Protein AF-A0A1W9RQP0-F1 (afdb_monomer)

Sequence (460 aa):
MKANNTKFICEIQGNFLKIARFDLNEKKKTIKNILWEVIDIQDKEEIKKKVKLLLEKFHFRNTPIIVSLPRNLVTYRILRIPSQNEEEIEKIVSLQAPQLLPYSSEELITAYSIIRRDKEGYSFVSLIVVRKDIIENLMHIFSEEKKYLEKIILSSYGVYNAYRLMRPKEKEVVLVVNIDSPFSEIIIGKEKHLLFSRAFKFSQSDFISEIEKTVRVYEKENIEGKPQKFILSGRISELRELKLELERKLEIQGEVISLEEEFKISDLIKNVSSTSFSLTTFLGLLLGKIDENLNLIPSSLKKEREKIYLKKEFFKIINLLIGTLFFLSLPTIKDFYNKIRYLKKLKSQLSEVSSYVEKLKKKKEFLEIVKKNQNNLKIIDFFYKMSDIIPQNLFLTEFSYDKERLLLRGEAKNSSSIFRFSSSLKKLPFLKKVKVFYVKERRANERKIMQFKIECILKK

Foldseek 3Di:
DPQQQKEKEWEDDDQKIKIKIFRADPPPRDTQFIEIDIDGHPDPVCLLVVVVVVCVVVVPDLHAYEYAYEPVQKDKDKDKAQAPDPVVVVVVLLVCQCVRDVDDSVQKFKFKDFPDADPNHITIMIIIIGGPVVVVSVCVSCVVSNLRHPFYFHLLLLLVLLVCVVVVPFAFWEWEWEDAPQKIKTWTDGRNDTQDIDIDGDDPVCVLVVNVVRQVVSVVVPRDDHHQEYEYEFQDPCSVVVQVVNCVVVVHHYDYDASCVVSVVVVRYPDDDDSGGHCSSVNSVSSGDDDPSRGRPDVVSVVVSVVVVVVVVVVVVVVVVVVVVVVVCVVVVVVVVVVVVVVVVVVVVCVVCVVVVVVVVVVVVVVVVVVVCPLVVVVVVVVVVLVVLQDPFKDWDDWDDDSFKIKTKTKGQDPVSVVSSQVSVVPDPFWPDKDWPDWDWDDDPNGTMIITMMMTTTDD

pLDDT: mean 85.19, std 10.58, range [36.75, 97.62]

Secondary structure (DSSP, 8-state):
-----EEEEEEEETTEEEEEEEEEPTTT--EEEEEEEEEE-S-GGGHHHHHHHHHHHTT--S--EEEEEPGGG-EEEEEEES---HHHHHHHHHHHHHHHSSS-GGGEEEEEEEEEE-TTS-EEEEEEEEEHHHHHHHHHHTSTTTTTEEEEEEHHHHHHHHHHHH-TT--SEEEEEEE-SSEEEEEEEETTEEEEEEEEE--TTTHHHHHHHHHHHHHHHTSSPPPSEEEEEES-TTHHHHHHHHHHHH-SEEEE--HHHHTTGGGGBS----TT--SHHHHHHHHS---GGG--S-HHHHHHHHHHHHHHHHHHHHHHHHHHHHHHHHHHHHHHHHHHHHHHHHHHHHHHHHHHHHHHHHHHHHHHHHHHTGGGHHHHHHHHHHHTT--TTEEEEEEEEETTEEEEEEEESSHHHHHHHHHHHHT-TTEEEEEEEEEEEEEETTEEEEEEEEEEEE--

Solvent-accessible surface area (backbone atoms only — not comparable to full-atom values): 25437 Å² total; per-residue (Å²): 128,81,77,71,51,40,42,34,38,34,34,68,48,93,46,34,40,41,40,34,40,39,34,46,40,95,88,72,82,40,80,68,37,32,45,42,45,60,44,85,43,90,52,77,85,47,47,39,59,52,51,50,54,50,40,59,74,68,62,67,70,95,44,44,28,35,34,40,39,53,51,78,70,47,48,74,48,73,44,83,39,91,36,79,51,66,74,58,43,52,53,51,52,59,66,49,48,41,79,77,43,104,50,57,62,90,49,44,42,70,24,41,47,80,70,48,72,54,96,88,45,32,22,36,30,38,40,37,39,30,54,36,66,63,55,52,51,54,48,56,50,37,51,93,52,51,91,28,56,73,39,33,34,56,30,62,56,9,41,52,29,34,52,40,71,78,45,68,84,55,68,60,34,34,33,40,34,40,44,31,70,67,50,18,40,43,33,33,30,38,62,95,34,77,68,45,72,48,53,43,71,70,41,88,90,48,46,66,59,55,50,52,53,48,52,55,51,49,59,73,66,61,81,64,77,73,63,65,32,38,37,41,30,53,50,59,93,56,55,69,59,55,39,57,55,46,27,71,71,68,75,36,56,64,45,82,54,47,66,50,65,79,67,56,42,68,85,32,50,80,41,88,50,69,83,54,60,58,61,45,38,56,50,7,56,70,74,33,91,75,65,73,52,44,37,59,60,55,65,73,61,53,52,54,48,51,51,54,50,52,50,51,53,50,52,52,52,50,52,51,50,51,50,51,52,53,61,67,42,50,63,58,53,53,51,52,51,50,49,52,53,49,50,54,52,52,52,55,55,47,63,67,4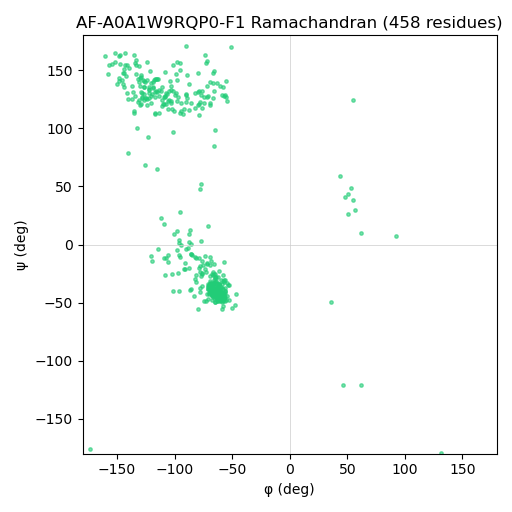9,46,68,58,54,54,54,52,50,55,54,52,54,54,53,52,55,58,67,73,47,65,74,63,54,61,56,57,56,47,55,62,60,47,68,79,58,62,53,98,62,51,47,79,77,43,81,47,78,54,103,52,40,36,39,41,30,31,42,23,66,43,69,68,60,54,54,51,43,50,53,57,53,59,69,39,88,58,45,70,45,69,44,78,76,50,78,44,85,45,84,55,92,98,40,71,34,29,38,38,34,39,43,34,31,50,53,130

Nearest PDB structures (foldseek):
  2ych-assembly1_A  TM=7.717E-01  e=6.723E-15  Thermus thermophilus HB27
  5eox-assembly1_A  TM=6.319E-01  e=6.761E-17  Pseudomonas aeruginosa PAO1
  3jc8-assembly1_Ma  TM=7.455E-01  e=2.004E-14  Myxococcus xanthus DK 1622
  7q6i-assembly4_D  TM=7.049E-01  e=1.115E-10  Vibrio maritimus
  1e4g-assembly1_T  TM=6.231E-01  e=6.630E-10  Thermotoga maritima

Structure (mmCIF, N/CA/C/O backbone):
data_AF-A0A1W9RQP0-F1
#
_entry.id   AF-A0A1W9RQP0-F1
#
loop_
_atom_site.group_PDB
_atom_site.id
_atom_site.type_symbol
_atom_site.label_atom_id
_atom_site.label_alt_id
_atom_site.label_comp_id
_atom_site.label_asym_id
_atom_site.label_entity_id
_atom_site.label_seq_id
_atom_site.pdbx_PDB_ins_code
_atom_site.Cartn_x
_atom_site.Cartn_y
_atom_site.Cartn_z
_atom_site.occupancy
_atom_site.B_iso_or_equiv
_atom_site.auth_seq_id
_atom_site.auth_comp_id
_atom_site.auth_asym_id
_atom_site.auth_atom_id
_atom_site.pdbx_PDB_model_num
ATOM 1 N N . MET A 1 1 ? 13.755 -14.081 -16.048 1.00 37.72 1 MET A N 1
ATOM 2 C CA . MET A 1 1 ? 14.069 -13.188 -14.906 1.00 37.72 1 MET A CA 1
ATOM 3 C C . MET A 1 1 ? 13.552 -13.876 -13.658 1.00 37.72 1 MET A C 1
ATOM 5 O O . MET A 1 1 ? 12.375 -14.205 -13.655 1.00 37.72 1 MET A O 1
ATOM 9 N N . LYS A 1 2 ? 14.399 -14.160 -12.657 1.00 36.75 2 LYS A N 1
ATOM 10 C CA . LYS A 1 2 ? 13.910 -14.640 -11.352 1.00 36.75 2 LYS A CA 1
ATOM 11 C C . LYS A 1 2 ? 12.915 -13.605 -10.831 1.00 36.75 2 LYS A C 1
ATOM 13 O O . LYS A 1 2 ? 13.230 -12.415 -10.872 1.00 36.75 2 LYS A O 1
ATOM 18 N N . ALA A 1 3 ? 11.719 -14.035 -10.434 1.00 45.50 3 ALA A N 1
ATOM 19 C CA . ALA A 1 3 ? 10.811 -13.157 -9.717 1.00 45.50 3 ALA A CA 1
ATOM 20 C C . ALA A 1 3 ? 11.595 -12.620 -8.517 1.00 45.50 3 ALA A C 1
ATOM 22 O O . ALA A 1 3 ? 12.198 -13.397 -7.775 1.00 45.50 3 ALA A O 1
ATOM 23 N N . ASN A 1 4 ? 11.696 -11.298 -8.388 1.00 57.09 4 ASN A N 1
ATOM 24 C CA . ASN A 1 4 ? 12.305 -10.716 -7.204 1.00 57.09 4 ASN A CA 1
ATOM 25 C C . ASN A 1 4 ? 11.390 -11.091 -6.040 1.00 57.09 4 ASN A C 1
ATOM 27 O O . ASN A 1 4 ? 10.360 -10.468 -5.811 1.00 57.09 4 ASN A O 1
ATOM 31 N N . ASN A 1 5 ? 11.776 -12.141 -5.328 1.00 81.44 5 ASN A N 1
ATOM 32 C CA . ASN A 1 5 ? 11.091 -12.676 -4.164 1.00 81.44 5 ASN A CA 1
ATOM 33 C C . ASN A 1 5 ? 11.212 -11.779 -2.936 1.00 81.44 5 ASN A C 1
ATOM 35 O O . ASN A 1 5 ? 10.973 -12.211 -1.818 1.00 81.44 5 ASN A O 1
ATOM 39 N N . THR A 1 6 ? 11.604 -10.536 -3.141 1.00 88.50 6 THR A N 1
ATOM 40 C CA . THR A 1 6 ? 11.763 -9.551 -2.099 1.00 88.50 6 THR A CA 1
ATOM 41 C C . THR A 1 6 ? 10.721 -8.469 -2.329 1.00 88.50 6 THR A C 1
ATOM 43 O O . THR A 1 6 ? 10.447 -8.103 -3.473 1.00 88.50 6 THR A O 1
ATOM 46 N N . LYS A 1 7 ? 10.149 -7.942 -1.253 1.00 91.75 7 LYS A N 1
ATOM 47 C CA . LYS A 1 7 ? 9.323 -6.735 -1.285 1.00 91.75 7 LYS A CA 1
ATOM 48 C C . LYS A 1 7 ? 9.794 -5.768 -0.216 1.00 91.75 7 LYS A C 1
ATOM 50 O O . LYS A 1 7 ? 10.199 -6.189 0.865 1.00 91.75 7 LYS A O 1
ATOM 55 N N . PHE A 1 8 ? 9.743 -4.485 -0.533 1.00 93.88 8 PHE A N 1
ATOM 56 C CA . PHE A 1 8 ? 9.974 -3.418 0.425 1.00 93.88 8 PHE A CA 1
ATOM 57 C C . PHE A 1 8 ? 8.639 -2.811 0.813 1.00 93.88 8 PHE A C 1
ATOM 59 O O . PHE A 1 8 ? 7.794 -2.582 -0.050 1.00 93.88 8 PHE A O 1
ATOM 66 N N . ILE A 1 9 ? 8.454 -2.561 2.102 1.00 95.38 9 ILE A N 1
ATOM 67 C CA . ILE A 1 9 ? 7.320 -1.799 2.609 1.00 95.38 9 ILE A CA 1
ATOM 68 C C . ILE A 1 9 ? 7.867 -0.672 3.464 1.00 95.38 9 ILE A C 1
ATOM 70 O O . ILE A 1 9 ? 8.798 -0.881 4.240 1.00 95.38 9 ILE A O 1
ATOM 74 N N . CYS A 1 10 ? 7.322 0.521 3.296 1.00 95.19 10 CYS A N 1
ATOM 75 C CA . CYS A 1 10 ? 7.730 1.689 4.057 1.00 95.19 10 CYS A CA 1
ATOM 76 C C . CYS A 1 10 ? 6.530 2.541 4.453 1.00 95.19 10 CYS A C 1
ATOM 78 O O . CYS A 1 10 ? 5.524 2.591 3.747 1.00 95.19 10 CYS A O 1
ATOM 80 N N . GLU A 1 11 ? 6.667 3.248 5.563 1.00 94.50 11 GLU A N 1
ATOM 81 C CA . GLU A 1 11 ? 5.664 4.161 6.095 1.00 94.50 11 GLU A CA 1
ATOM 82 C C . GLU A 1 11 ? 6.371 5.356 6.716 1.00 94.50 11 GLU A C 1
ATOM 84 O O . GLU A 1 11 ? 7.362 5.195 7.427 1.00 94.50 11 GLU A O 1
ATOM 89 N N . ILE A 1 12 ? 5.865 6.552 6.434 1.00 92.12 12 ILE A N 1
ATOM 90 C CA . ILE A 1 12 ? 6.362 7.795 7.022 1.00 92.12 12 ILE A CA 1
ATOM 91 C C . ILE A 1 12 ? 5.222 8.379 7.839 1.00 92.12 12 ILE A C 1
ATOM 93 O O . ILE A 1 12 ? 4.206 8.782 7.273 1.00 92.12 12 ILE A O 1
ATOM 97 N N . GLN A 1 13 ? 5.377 8.411 9.159 1.00 86.56 13 GLN A N 1
ATOM 98 C CA . GLN A 1 13 ? 4.327 8.804 10.088 1.00 86.56 13 GLN A CA 1
ATOM 99 C C . GLN A 1 13 ? 4.879 9.757 11.152 1.00 86.56 13 GLN A C 1
ATOM 101 O O . GLN A 1 13 ? 5.694 9.382 11.993 1.00 86.56 13 GLN A O 1
ATOM 106 N N . GLY A 1 14 ? 4.420 11.011 11.130 1.00 84.06 14 GLY A N 1
ATOM 107 C CA . GLY A 1 14 ? 5.002 12.060 11.972 1.00 84.06 14 GLY A CA 1
ATOM 108 C C . GLY A 1 14 ? 6.472 12.278 11.612 1.00 84.06 14 GLY A C 1
ATOM 109 O O . GLY A 1 14 ? 6.775 12.566 10.455 1.00 84.06 14 GLY A O 1
ATOM 110 N N . ASN A 1 15 ? 7.356 12.097 12.591 1.00 87.44 15 ASN A N 1
ATOM 111 C CA . ASN A 1 15 ? 8.806 12.164 12.407 1.00 87.44 15 ASN A CA 1
ATOM 112 C C . ASN A 1 15 ? 9.433 10.779 12.193 1.00 87.44 15 ASN A C 1
ATOM 114 O O . ASN A 1 15 ? 10.640 10.671 12.081 1.00 87.44 15 ASN A O 1
ATOM 118 N N . PHE A 1 16 ? 8.654 9.700 12.121 1.00 89.62 16 PHE A N 1
ATOM 119 C CA . PHE A 1 16 ? 9.210 8.353 12.027 1.00 89.62 16 PHE A CA 1
ATOM 120 C C . PHE A 1 16 ? 9.131 7.805 10.604 1.00 89.62 16 PHE A C 1
ATOM 122 O O . PHE A 1 16 ? 8.077 7.849 9.967 1.00 89.62 16 PHE A O 1
ATOM 129 N N . LEU A 1 17 ? 10.238 7.238 10.124 1.00 91.69 17 LEU A N 1
ATOM 130 C CA . LEU A 1 17 ? 10.297 6.407 8.923 1.00 91.69 17 LEU A CA 1
ATOM 131 C C . LEU A 1 17 ? 10.455 4.959 9.353 1.00 91.69 17 LEU A C 1
ATOM 133 O O . LEU A 1 17 ? 11.479 4.592 9.921 1.00 91.69 17 LEU A O 1
ATOM 137 N N . LYS A 1 18 ? 9.456 4.146 9.030 1.00 91.94 18 LYS A N 1
ATOM 138 C CA . LYS A 1 18 ? 9.474 2.693 9.161 1.00 91.94 18 LYS A CA 1
ATOM 139 C C . LYS A 1 18 ? 9.802 2.100 7.797 1.00 91.94 18 LYS A C 1
ATOM 141 O O . LYS A 1 18 ? 9.158 2.449 6.805 1.00 91.94 18 LYS A O 1
ATOM 146 N N . ILE A 1 19 ? 10.762 1.187 7.726 1.00 92.88 19 ILE A N 1
ATOM 147 C CA . ILE A 1 19 ? 11.069 0.445 6.504 1.00 92.88 19 ILE A CA 1
ATOM 148 C C . ILE A 1 19 ? 11.304 -1.027 6.816 1.00 92.88 19 ILE A C 1
ATOM 150 O O . ILE A 1 19 ? 11.995 -1.385 7.767 1.00 92.88 19 ILE A O 1
ATOM 154 N N . ALA A 1 20 ? 10.743 -1.895 5.982 1.00 92.44 20 ALA A N 1
ATOM 155 C CA . ALA A 1 20 ? 10.992 -3.319 6.027 1.00 92.44 20 ALA A CA 1
ATOM 156 C C . ALA A 1 20 ? 11.330 -3.861 4.646 1.00 92.44 20 ALA A C 1
ATOM 158 O O . ALA A 1 20 ? 10.680 -3.538 3.650 1.00 92.44 20 ALA A O 1
ATOM 159 N N . ARG A 1 21 ? 12.295 -4.770 4.613 1.00 93.00 21 ARG A N 1
ATOM 160 C CA . ARG A 1 21 ? 12.523 -5.686 3.505 1.00 93.00 21 ARG A CA 1
ATOM 161 C C . ARG A 1 21 ? 12.028 -7.066 3.910 1.00 93.00 21 ARG A C 1
ATOM 163 O O . ARG A 1 21 ? 12.529 -7.640 4.872 1.00 93.00 21 ARG A O 1
ATOM 170 N N . PHE A 1 22 ? 11.130 -7.624 3.113 1.00 91.50 22 PHE A N 1
ATOM 171 C CA . PHE A 1 22 ? 10.633 -8.984 3.258 1.00 91.50 22 PHE A CA 1
ATOM 172 C C . PHE A 1 22 ? 11.202 -9.860 2.155 1.00 91.50 22 PHE A C 1
ATOM 174 O O . PHE A 1 22 ? 10.948 -9.600 0.981 1.00 91.50 22 PHE A O 1
ATOM 181 N N . ASP A 1 23 ? 11.928 -10.912 2.520 1.00 90.38 23 ASP A N 1
ATOM 182 C CA . ASP A 1 23 ? 12.298 -11.976 1.589 1.00 90.38 23 ASP A CA 1
ATOM 183 C C . ASP A 1 23 ? 11.261 -13.102 1.690 1.00 90.38 23 ASP A C 1
ATOM 185 O O . ASP A 1 23 ? 11.044 -13.670 2.758 1.00 90.38 23 ASP A O 1
ATOM 189 N N . LEU A 1 24 ? 10.618 -13.436 0.578 1.00 87.38 24 LEU A N 1
ATOM 190 C CA . LEU A 1 24 ? 9.559 -14.431 0.451 1.00 87.38 24 LEU A CA 1
ATOM 191 C C . LEU A 1 24 ? 10.103 -15.742 -0.128 1.00 87.38 24 LEU A C 1
ATOM 193 O O . LEU A 1 24 ? 11.087 -15.768 -0.871 1.00 87.38 24 LEU A O 1
ATOM 197 N N . ASN A 1 25 ? 9.434 -16.852 0.173 1.00 81.19 25 ASN A N 1
ATOM 198 C CA . ASN A 1 25 ? 9.715 -18.154 -0.430 1.00 81.19 25 ASN A CA 1
ATOM 199 C C . ASN A 1 25 ? 8.877 -18.367 -1.709 1.00 81.19 25 ASN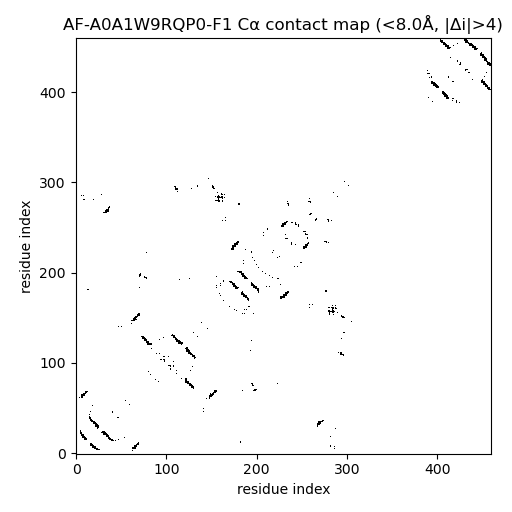 A C 1
ATOM 201 O O . ASN A 1 25 ? 7.655 -18.230 -1.663 1.00 81.19 25 ASN A O 1
ATOM 205 N N . GLU A 1 26 ? 9.515 -18.748 -2.829 1.00 64.75 26 GLU A N 1
ATOM 206 C CA . GLU A 1 26 ? 8.892 -18.860 -4.170 1.00 64.75 26 GLU A CA 1
ATOM 207 C C . GLU A 1 26 ? 7.689 -19.811 -4.182 1.00 64.75 26 GLU A C 1
ATOM 209 O O . GLU A 1 26 ? 6.737 -19.591 -4.923 1.00 64.75 26 GLU A O 1
ATOM 214 N N . LYS A 1 27 ? 7.707 -20.856 -3.342 1.00 58.00 27 LYS A N 1
ATOM 215 C CA . LYS A 1 27 ? 6.714 -21.943 -3.392 1.00 58.00 27 LYS A CA 1
ATOM 216 C C . LYS A 1 27 ? 5.619 -21.875 -2.329 1.00 58.00 27 LYS A C 1
ATOM 218 O O . LYS A 1 27 ? 4.551 -22.436 -2.540 1.00 58.00 27 LYS A O 1
ATOM 223 N N . LYS A 1 28 ? 5.873 -21.241 -1.178 1.00 55.06 28 LYS A N 1
ATOM 224 C CA . LYS A 1 28 ? 4.992 -21.349 0.005 1.00 55.06 28 LYS A CA 1
ATOM 225 C C . LYS A 1 28 ? 4.300 -20.046 0.414 1.00 55.06 28 LYS A C 1
ATOM 227 O O . LYS A 1 28 ? 3.509 -20.077 1.346 1.00 55.06 28 LYS A O 1
ATOM 232 N N . LYS A 1 29 ? 4.588 -18.912 -0.246 1.00 65.31 29 LYS A N 1
ATOM 233 C CA . LYS A 1 29 ? 4.144 -17.567 0.193 1.00 65.31 29 LYS A CA 1
ATOM 234 C C . LYS A 1 29 ? 4.467 -17.275 1.670 1.00 65.31 29 LYS A C 1
ATOM 236 O O . LYS A 1 29 ? 3.793 -16.481 2.313 1.00 65.31 29 LYS A O 1
ATOM 241 N N . THR A 1 30 ? 5.498 -17.921 2.209 1.00 78.88 30 THR A N 1
ATOM 242 C CA . THR A 1 30 ? 5.973 -17.699 3.574 1.00 78.88 30 THR A CA 1
ATOM 243 C C . THR A 1 30 ? 7.110 -16.692 3.566 1.00 78.88 30 THR A C 1
ATOM 245 O O . THR A 1 30 ? 7.888 -16.623 2.608 1.00 78.88 30 THR A O 1
ATOM 248 N N . ILE A 1 31 ? 7.233 -15.946 4.657 1.00 86.50 31 ILE A N 1
ATOM 249 C CA . ILE A 1 31 ? 8.350 -15.036 4.885 1.00 86.50 31 ILE A CA 1
ATOM 250 C C . ILE A 1 31 ? 9.569 -15.873 5.292 1.00 86.50 31 ILE A C 1
ATOM 252 O O . ILE A 1 31 ? 9.467 -16.777 6.115 1.00 86.50 31 ILE A O 1
ATOM 256 N N . LYS A 1 32 ? 10.713 -15.615 4.661 1.00 85.69 32 LYS A N 1
ATOM 257 C CA . LYS A 1 32 ? 12.005 -16.246 4.955 1.00 85.69 32 LYS A CA 1
ATOM 258 C C . LYS A 1 32 ? 12.847 -15.386 5.890 1.00 85.69 32 LYS A C 1
ATOM 260 O O . LYS A 1 32 ? 13.579 -15.922 6.711 1.00 85.69 32 LYS A O 1
ATOM 265 N N . ASN A 1 33 ? 12.826 -14.073 5.686 1.00 86.31 33 ASN A N 1
ATOM 266 C CA . ASN A 1 33 ? 13.670 -13.135 6.411 1.00 86.31 33 ASN A CA 1
ATOM 267 C C . ASN A 1 33 ? 13.054 -11.736 6.377 1.00 86.31 33 ASN A C 1
ATOM 269 O O . ASN A 1 33 ? 12.451 -11.360 5.365 1.00 86.31 33 ASN A O 1
ATOM 273 N N . ILE A 1 34 ? 13.257 -10.976 7.451 1.00 88.75 34 ILE A N 1
ATOM 274 C CA . ILE A 1 34 ? 12.833 -9.583 7.569 1.00 88.75 34 ILE A CA 1
ATOM 275 C C . ILE A 1 34 ? 14.022 -8.733 8.014 1.00 88.75 34 ILE A C 1
ATOM 277 O O . ILE A 1 34 ? 14.657 -9.002 9.035 1.00 88.75 34 ILE A O 1
ATOM 281 N N . LEU A 1 35 ? 14.308 -7.681 7.250 1.00 89.00 35 LEU A N 1
ATOM 282 C CA . LEU A 1 35 ? 15.118 -6.560 7.728 1.00 89.00 35 LEU A CA 1
ATOM 283 C C . LEU A 1 35 ? 14.160 -5.422 8.040 1.00 89.00 35 LEU A C 1
ATOM 285 O O . LEU A 1 35 ? 13.399 -5.037 7.160 1.00 89.00 35 LEU A O 1
ATOM 289 N N . TRP A 1 36 ? 14.174 -4.920 9.267 1.00 88.75 36 TRP A N 1
ATOM 290 C CA . TRP A 1 36 ? 13.260 -3.891 9.749 1.00 88.75 36 TRP A CA 1
ATOM 291 C C . TRP A 1 36 ? 14.059 -2.780 10.411 1.00 88.75 36 TRP A C 1
ATOM 293 O O . TRP A 1 36 ? 15.004 -3.058 11.150 1.00 88.75 36 TRP A O 1
ATOM 303 N N . GLU A 1 37 ? 13.700 -1.534 10.119 1.00 89.00 37 GLU A N 1
ATOM 304 C CA . GLU A 1 37 ? 14.297 -0.376 10.767 1.00 89.00 37 GLU A CA 1
ATOM 305 C C . GLU A 1 37 ? 13.295 0.775 10.890 1.00 89.00 37 GLU A C 1
ATOM 307 O O . GLU A 1 37 ? 12.513 1.041 9.975 1.00 89.00 37 GLU A O 1
ATOM 312 N N . VAL A 1 38 ? 13.338 1.461 12.028 1.00 88.88 38 VAL A N 1
ATOM 313 C CA . VAL A 1 38 ? 12.584 2.670 12.335 1.00 88.88 38 VAL A CA 1
ATOM 314 C C . VAL A 1 38 ? 13.574 3.760 12.690 1.00 88.88 38 VAL A C 1
ATOM 316 O O . VAL A 1 38 ? 14.412 3.584 13.574 1.00 88.88 38 VAL A O 1
ATOM 319 N N . ILE A 1 39 ? 13.468 4.889 12.000 1.00 89.00 39 ILE A N 1
ATOM 320 C CA . ILE A 1 39 ? 14.344 6.039 12.193 1.00 89.00 39 ILE A CA 1
ATOM 321 C C . ILE A 1 39 ? 13.501 7.255 12.554 1.00 89.00 39 ILE A C 1
ATOM 323 O O . ILE A 1 39 ? 12.501 7.530 11.892 1.00 89.00 39 ILE A O 1
ATOM 327 N N . ASP A 1 40 ? 13.937 7.995 13.572 1.00 88.62 40 ASP A N 1
ATOM 328 C CA . ASP A 1 40 ? 13.431 9.333 13.871 1.00 88.62 40 ASP A CA 1
ATOM 329 C C . ASP A 1 40 ? 14.078 10.373 12.935 1.00 88.62 40 ASP A C 1
ATOM 331 O O . ASP A 1 40 ? 15.294 10.408 12.694 1.00 88.62 40 ASP A O 1
ATOM 335 N N . ILE A 1 41 ? 13.236 11.206 12.349 1.00 85.31 41 ILE A N 1
ATOM 336 C CA . ILE A 1 41 ? 13.534 12.186 11.324 1.00 85.31 41 ILE A CA 1
ATOM 337 C C . ILE A 1 41 ? 13.095 13.546 11.846 1.00 85.31 41 ILE A C 1
ATOM 339 O O . ILE A 1 41 ? 11.954 13.973 11.680 1.00 85.31 41 ILE A O 1
ATOM 343 N N . GLN A 1 42 ? 14.045 14.229 12.477 1.00 82.19 42 GLN A N 1
ATOM 344 C CA . GLN A 1 42 ? 13.845 15.582 12.985 1.00 82.19 42 GLN A CA 1
ATOM 345 C C . GLN A 1 42 ? 13.737 16.607 11.847 1.00 82.19 42 GLN A C 1
ATOM 347 O O . GLN A 1 42 ? 12.939 17.535 11.942 1.00 82.19 42 GLN A O 1
ATOM 352 N N . ASP A 1 43 ? 14.480 16.400 10.754 1.00 82.12 43 ASP A N 1
ATOM 353 C CA . ASP A 1 43 ? 14.449 17.256 9.568 1.00 82.12 43 ASP A CA 1
ATOM 354 C C . ASP A 1 43 ? 13.810 16.541 8.368 1.00 82.12 43 ASP A C 1
ATOM 356 O O . ASP A 1 43 ? 14.295 15.513 7.884 1.00 82.12 43 ASP A O 1
ATOM 360 N N . LYS A 1 44 ? 12.711 17.110 7.862 1.00 72.75 44 LYS A N 1
ATOM 361 C CA . LYS A 1 44 ? 11.972 16.570 6.716 1.00 72.75 44 LYS A CA 1
ATOM 362 C C . LYS A 1 44 ? 12.768 16.634 5.409 1.00 72.75 44 LYS A C 1
ATOM 364 O O . LYS A 1 44 ? 12.545 15.785 4.545 1.00 72.75 44 LYS A O 1
ATOM 369 N N . GLU A 1 45 ? 13.707 17.569 5.279 1.00 77.38 45 GLU A N 1
ATOM 370 C CA . GLU A 1 45 ? 14.597 17.679 4.113 1.00 77.38 45 GLU A CA 1
ATOM 371 C C . GLU A 1 45 ? 15.526 16.452 4.006 1.00 77.38 45 GLU A C 1
ATOM 373 O O . GLU A 1 45 ? 15.874 16.002 2.910 1.00 77.38 45 GLU A O 1
ATOM 378 N N . GLU A 1 46 ? 15.861 15.818 5.137 1.00 85.38 46 GLU A N 1
ATOM 379 C CA . GLU A 1 46 ? 16.731 14.638 5.170 1.00 85.38 46 GLU A CA 1
ATOM 380 C C . GLU A 1 46 ? 16.021 13.319 4.844 1.00 85.38 46 GLU A C 1
ATOM 382 O O . GLU A 1 46 ? 16.697 12.311 4.606 1.00 85.38 46 GLU A O 1
ATOM 387 N N . ILE A 1 47 ? 14.681 13.287 4.801 1.00 89.56 47 ILE A N 1
ATOM 388 C CA . ILE A 1 47 ? 13.902 12.047 4.614 1.00 89.56 47 ILE A CA 1
ATOM 389 C C . ILE A 1 47 ? 14.380 11.288 3.381 1.00 89.56 47 ILE A C 1
ATOM 391 O O . ILE A 1 47 ? 14.655 10.091 3.453 1.00 89.56 47 ILE A O 1
ATOM 395 N N . LYS A 1 48 ? 14.534 11.991 2.257 1.00 89.38 48 LYS A N 1
ATOM 396 C CA . LYS A 1 48 ? 14.988 11.404 0.992 1.00 89.38 48 LYS A CA 1
ATOM 397 C C . LYS A 1 48 ? 16.360 10.741 1.134 1.00 89.38 48 LYS A C 1
ATOM 399 O O . LYS A 1 48 ? 16.567 9.622 0.668 1.00 89.38 48 LYS A O 1
ATOM 404 N N . LYS A 1 49 ? 17.288 11.410 1.821 1.00 89.31 49 LYS A N 1
ATOM 405 C CA . LYS A 1 49 ? 18.652 10.919 2.051 1.00 89.31 49 LYS A CA 1
ATOM 406 C C . LYS A 1 49 ? 18.643 9.686 2.961 1.00 89.31 49 LYS A C 1
ATOM 408 O O . LYS A 1 49 ? 19.302 8.697 2.650 1.00 89.31 49 LYS A O 1
ATOM 413 N N . LYS A 1 50 ? 17.841 9.705 4.032 1.00 90.38 50 LYS A N 1
ATOM 414 C CA . LYS A 1 50 ? 17.676 8.576 4.965 1.00 90.38 50 LYS A CA 1
ATOM 415 C C . LYS A 1 50 ? 17.021 7.362 4.306 1.00 90.38 50 LYS A C 1
ATOM 417 O O . LYS A 1 50 ? 17.504 6.247 4.490 1.00 90.38 50 LYS A O 1
ATOM 422 N N . VAL A 1 51 ? 15.980 7.566 3.495 1.00 91.25 51 VAL A N 1
ATOM 423 C CA . VAL A 1 51 ? 15.345 6.499 2.703 1.00 91.25 51 VAL A CA 1
ATOM 424 C C . VAL A 1 51 ? 16.366 5.844 1.777 1.00 91.25 51 VAL A C 1
ATOM 426 O O . VAL A 1 51 ? 16.483 4.620 1.779 1.00 91.25 51 VAL A O 1
ATOM 429 N N . LYS A 1 52 ? 17.153 6.639 1.043 1.00 89.69 52 LYS A N 1
ATOM 430 C CA . LYS A 1 52 ? 18.193 6.122 0.145 1.00 89.69 52 LYS A CA 1
ATOM 431 C C . LYS A 1 52 ? 19.228 5.273 0.885 1.00 89.69 52 LYS A C 1
ATOM 433 O O . LYS A 1 52 ? 19.477 4.135 0.495 1.00 89.69 52 LYS A O 1
ATOM 438 N N . LEU A 1 53 ? 19.762 5.784 1.996 1.00 90.31 53 LEU A N 1
ATOM 439 C CA . LEU A 1 53 ? 20.726 5.057 2.829 1.00 90.31 53 LEU A CA 1
ATOM 440 C C . LEU A 1 53 ? 20.160 3.726 3.343 1.00 90.31 53 LEU A C 1
ATOM 442 O O . LEU A 1 53 ? 20.848 2.708 3.322 1.00 90.31 53 LEU A O 1
ATOM 446 N N . LEU A 1 54 ? 18.895 3.709 3.769 1.00 89.94 54 LEU A N 1
ATOM 447 C CA . LEU A 1 54 ? 18.224 2.495 4.231 1.00 89.94 54 LEU A CA 1
ATOM 448 C C . LEU A 1 54 ? 17.993 1.479 3.110 1.00 89.94 54 LEU A C 1
ATOM 450 O O . LEU A 1 54 ? 18.200 0.281 3.309 1.00 89.94 54 LEU A O 1
ATOM 454 N N . LEU A 1 55 ? 17.593 1.936 1.923 1.00 90.81 55 LEU A N 1
ATOM 455 C CA . LEU A 1 55 ? 17.438 1.070 0.755 1.00 90.81 55 LEU A CA 1
ATOM 456 C C . LEU A 1 55 ? 18.781 0.447 0.347 1.00 90.81 55 LEU A C 1
ATOM 458 O O . LEU A 1 55 ? 18.842 -0.757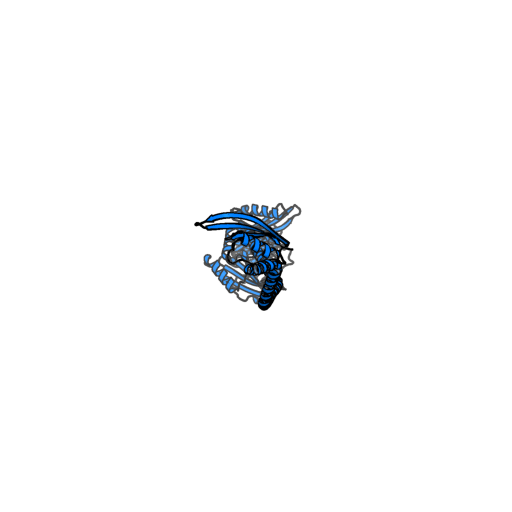 0.084 1.00 90.81 55 LEU A O 1
ATOM 462 N N . GLU A 1 56 ? 19.865 1.225 0.357 1.00 90.38 56 GLU A N 1
ATOM 463 C CA . GLU A 1 56 ? 21.226 0.733 0.114 1.00 90.38 56 GLU A CA 1
ATOM 464 C C . GLU A 1 56 ? 21.662 -0.283 1.183 1.00 90.38 56 GLU A C 1
ATOM 466 O O . GLU A 1 56 ? 22.093 -1.391 0.839 1.00 90.38 56 GLU A O 1
ATOM 471 N N . LYS A 1 57 ? 21.454 0.037 2.471 1.00 90.12 57 LYS A N 1
ATOM 472 C CA . LYS A 1 57 ? 21.720 -0.848 3.622 1.00 90.12 57 LYS A CA 1
ATOM 473 C C . LYS A 1 57 ? 20.970 -2.174 3.505 1.00 90.12 57 LYS A C 1
ATOM 475 O O . LYS A 1 57 ? 21.516 -3.230 3.807 1.00 90.12 57 LYS A O 1
ATOM 480 N N . PHE A 1 58 ? 19.727 -2.143 3.032 1.00 89.88 58 PHE A N 1
ATOM 481 C CA . PHE A 1 58 ? 18.897 -3.334 2.842 1.00 89.88 58 PHE A CA 1
ATOM 482 C C . PHE A 1 58 ? 19.120 -4.005 1.479 1.00 89.88 58 PHE A C 1
ATOM 484 O O . PHE A 1 58 ? 18.365 -4.906 1.104 1.00 89.88 58 PHE A O 1
ATOM 491 N N . HIS A 1 59 ? 20.169 -3.621 0.745 1.00 88.31 59 HIS A N 1
ATOM 492 C CA . HIS A 1 59 ? 20.553 -4.169 -0.556 1.00 88.31 59 HIS A CA 1
ATOM 493 C C . HIS A 1 59 ? 19.417 -4.144 -1.583 1.00 88.31 59 HIS A C 1
ATOM 495 O O . HIS A 1 59 ? 19.126 -5.151 -2.240 1.00 88.31 59 HIS A O 1
ATOM 501 N N . PHE A 1 60 ? 18.757 -2.997 -1.713 1.00 86.75 60 PHE A N 1
ATOM 502 C CA . PHE A 1 60 ? 17.732 -2.770 -2.718 1.00 86.75 60 PHE A CA 1
ATOM 503 C C . PHE A 1 60 ? 18.260 -3.052 -4.135 1.00 86.75 60 PHE A C 1
ATOM 505 O O . PHE A 1 60 ? 19.293 -2.531 -4.555 1.00 86.75 60 PHE A O 1
ATOM 512 N N . ARG A 1 61 ? 17.553 -3.903 -4.893 1.00 84.12 61 ARG A N 1
ATOM 513 C CA . ARG A 1 61 ? 17.938 -4.302 -6.258 1.00 84.12 61 ARG A CA 1
ATOM 514 C C . ARG A 1 61 ? 16.721 -4.405 -7.157 1.00 84.12 61 ARG A C 1
ATOM 516 O O . ARG A 1 61 ? 16.253 -5.499 -7.473 1.00 84.12 61 ARG A O 1
ATOM 523 N N . ASN A 1 62 ? 16.247 -3.251 -7.621 1.00 82.19 62 ASN A N 1
ATOM 524 C CA . ASN A 1 62 ? 15.121 -3.168 -8.550 1.00 82.19 62 ASN A CA 1
ATOM 525 C C . ASN A 1 62 ? 13.875 -3.901 -8.018 1.00 82.19 62 ASN A C 1
ATOM 527 O O . ASN A 1 62 ? 13.192 -4.623 -8.748 1.00 82.19 62 ASN A O 1
ATOM 531 N N . THR A 1 63 ? 13.650 -3.782 -6.714 1.00 85.50 63 THR A N 1
ATOM 532 C CA . THR A 1 63 ? 12.668 -4.560 -5.964 1.00 85.50 63 THR A CA 1
ATOM 533 C C . THR A 1 63 ? 11.389 -3.745 -5.789 1.00 85.50 63 THR A C 1
ATOM 535 O O . THR A 1 63 ? 11.500 -2.546 -5.568 1.00 85.50 63 THR A O 1
ATOM 538 N N . PRO A 1 64 ? 10.185 -4.333 -5.861 1.00 89.31 64 PRO A N 1
ATOM 539 C CA . PRO A 1 64 ? 8.959 -3.573 -5.641 1.00 89.31 64 PRO A CA 1
ATOM 540 C C . PRO A 1 64 ? 8.890 -2.941 -4.241 1.00 89.31 64 PRO A C 1
ATOM 542 O O . PRO A 1 64 ? 9.215 -3.599 -3.248 1.00 89.31 64 PRO A O 1
ATOM 545 N N . ILE A 1 65 ? 8.454 -1.680 -4.180 1.00 92.81 65 ILE A N 1
ATOM 546 C CA . ILE A 1 65 ? 8.244 -0.892 -2.956 1.00 92.81 65 ILE A CA 1
ATOM 547 C C . ILE A 1 65 ? 6.744 -0.621 -2.797 1.00 92.81 65 ILE A C 1
ATOM 549 O O . ILE A 1 65 ? 6.107 -0.106 -3.713 1.00 92.81 65 ILE A O 1
ATOM 553 N N . ILE A 1 66 ? 6.182 -0.935 -1.635 1.00 94.94 66 ILE A N 1
ATOM 554 C CA . ILE A 1 66 ? 4.822 -0.568 -1.236 1.00 94.94 66 ILE A CA 1
ATOM 555 C C . ILE A 1 66 ? 4.934 0.510 -0.160 1.00 94.94 66 ILE A C 1
ATOM 557 O O . ILE A 1 66 ? 5.607 0.318 0.848 1.00 94.94 66 ILE A O 1
ATOM 561 N N . VAL A 1 67 ? 4.262 1.638 -0.353 1.00 96.19 67 VAL A N 1
ATOM 562 C CA . VAL A 1 67 ? 4.159 2.677 0.673 1.00 96.19 67 VAL A CA 1
ATOM 563 C C . VAL A 1 67 ? 2.827 2.517 1.393 1.00 96.19 67 VAL A C 1
ATOM 565 O O . VAL A 1 67 ? 1.768 2.545 0.763 1.00 96.19 67 VAL A O 1
ATOM 568 N N . SER A 1 68 ? 2.886 2.361 2.710 1.00 96.75 68 SER A N 1
ATOM 569 C CA . SER A 1 68 ? 1.731 2.512 3.589 1.00 96.75 68 SER A CA 1
ATOM 570 C C . SER A 1 68 ? 1.492 4.004 3.815 1.00 96.75 68 SER A C 1
ATOM 572 O O . SER A 1 68 ? 2.387 4.723 4.263 1.00 96.75 68 SER A O 1
ATOM 574 N N . LEU A 1 69 ? 0.307 4.485 3.449 1.00 97.25 69 LEU A N 1
ATOM 575 C CA . LEU A 1 69 ? -0.128 5.858 3.668 1.00 97.25 69 LEU A CA 1
ATOM 576 C C . LEU A 1 69 ? -0.864 5.936 5.013 1.00 97.25 69 LEU A C 1
ATOM 578 O O . LEU A 1 69 ? -1.930 5.324 5.132 1.00 97.25 69 LEU A O 1
ATOM 582 N N . PRO A 1 70 ? -0.355 6.698 5.999 1.00 96.00 70 PRO A N 1
ATOM 583 C CA . PRO A 1 70 ? -0.978 6.791 7.312 1.00 96.00 70 PRO A CA 1
ATOM 584 C C . PRO A 1 70 ? -2.424 7.280 7.261 1.00 96.00 70 PRO A C 1
ATOM 586 O O . PRO A 1 70 ? -2.749 8.282 6.615 1.00 96.00 70 PRO A O 1
ATOM 589 N N . ARG A 1 71 ? -3.292 6.620 8.027 1.00 96.06 71 ARG A N 1
ATOM 590 C CA . ARG A 1 71 ? -4.724 6.922 8.075 1.00 96.06 71 ARG A CA 1
ATOM 591 C C . ARG A 1 71 ? -5.054 8.364 8.462 1.00 96.06 71 ARG A C 1
ATOM 593 O O . ARG A 1 71 ? -6.054 8.888 7.979 1.00 96.06 71 ARG A O 1
ATOM 600 N N . ASN A 1 72 ? -4.238 9.033 9.275 1.00 94.50 72 ASN A N 1
ATOM 601 C CA . ASN A 1 72 ? -4.468 10.421 9.697 1.00 94.50 72 ASN A CA 1
ATOM 602 C C . ASN A 1 72 ? -4.299 11.466 8.572 1.00 94.50 72 ASN A C 1
ATOM 604 O O . ASN A 1 72 ? -4.648 12.622 8.783 1.00 94.50 72 ASN A O 1
ATOM 608 N N . LEU A 1 73 ? -3.766 11.086 7.405 1.00 94.81 73 LEU A N 1
ATOM 609 C CA . LEU A 1 73 ? -3.561 11.976 6.249 1.00 94.81 73 LEU A CA 1
ATOM 610 C C . LEU A 1 73 ? -4.694 11.908 5.213 1.00 94.81 73 LEU A C 1
ATOM 612 O O . LEU A 1 73 ? -4.613 12.531 4.156 1.00 94.81 73 LEU A O 1
ATOM 616 N N . VAL A 1 74 ? -5.720 11.105 5.483 1.00 95.62 74 VAL A N 1
ATOM 617 C CA . VAL A 1 74 ? -6.696 10.658 4.490 1.00 95.62 74 VAL A CA 1
ATOM 618 C C . VAL A 1 74 ? -8.113 10.914 4.989 1.00 95.62 74 VAL A C 1
ATOM 620 O O . VAL A 1 74 ? -8.405 10.760 6.174 1.00 95.62 74 VAL A O 1
ATOM 623 N N . THR A 1 75 ? -9.031 11.231 4.083 1.00 95.06 75 THR A N 1
ATOM 624 C CA . THR A 1 75 ? -10.471 11.186 4.349 1.00 95.06 75 THR A CA 1
ATOM 625 C C . THR A 1 75 ? -11.028 9.862 3.844 1.00 95.06 75 THR A C 1
ATOM 627 O O . THR A 1 75 ? -10.825 9.494 2.691 1.00 95.06 75 THR A O 1
ATOM 630 N N . TYR A 1 76 ? -11.725 9.135 4.718 1.00 94.44 76 TYR A N 1
ATOM 631 C CA . TYR A 1 76 ? -12.368 7.860 4.402 1.00 94.44 76 TYR A CA 1
ATOM 632 C C . TYR A 1 76 ? -13.873 7.978 4.629 1.00 94.44 76 TYR A C 1
ATOM 634 O O . TYR A 1 76 ? -14.296 8.425 5.702 1.00 94.44 76 TYR A O 1
ATOM 642 N N . ARG A 1 77 ? -14.677 7.585 3.640 1.00 92.44 77 ARG A N 1
ATOM 643 C CA . ARG A 1 77 ? -16.146 7.605 3.701 1.00 92.44 77 ARG A CA 1
ATOM 644 C C . ARG A 1 77 ? -16.739 6.406 2.984 1.00 92.44 77 ARG A C 1
ATOM 646 O O . ARG A 1 77 ? -16.134 5.885 2.056 1.00 92.44 77 ARG A O 1
ATOM 653 N N . ILE A 1 78 ? -17.943 6.012 3.379 1.00 92.31 78 ILE A N 1
ATOM 654 C CA . ILE A 1 78 ? -18.773 5.110 2.584 1.00 92.31 78 ILE A CA 1
ATOM 655 C C . ILE A 1 78 ? -19.828 5.930 1.869 1.00 92.31 78 ILE A C 1
ATOM 657 O O . ILE A 1 78 ? -20.499 6.757 2.479 1.00 92.31 78 ILE A O 1
ATOM 661 N N . LEU A 1 79 ? -19.968 5.681 0.574 1.00 92.31 79 LEU A N 1
ATOM 662 C CA . LEU A 1 79 ? -20.968 6.302 -0.276 1.00 92.31 79 LEU A CA 1
ATOM 663 C C . LEU A 1 79 ? -21.923 5.237 -0.808 1.00 92.31 79 LEU A C 1
ATOM 665 O O . LEU A 1 79 ? -21.502 4.133 -1.162 1.00 92.31 79 LEU A O 1
ATOM 669 N N . ARG A 1 80 ? -23.207 5.588 -0.900 1.00 93.06 80 ARG A N 1
ATOM 670 C CA . ARG A 1 80 ? -24.204 4.832 -1.661 1.00 93.06 80 ARG A CA 1
ATOM 671 C C . ARG A 1 80 ? -24.322 5.476 -3.041 1.00 93.06 80 ARG A C 1
ATOM 673 O O . ARG A 1 80 ? -24.761 6.615 -3.152 1.00 93.06 80 ARG A O 1
ATOM 680 N N . ILE A 1 81 ? -23.906 4.758 -4.077 1.00 94.81 81 ILE A N 1
ATOM 681 C CA . ILE A 1 81 ? -23.818 5.250 -5.455 1.00 94.81 81 ILE A CA 1
ATOM 682 C C . ILE A 1 81 ? -24.930 4.612 -6.293 1.00 94.81 81 ILE A C 1
ATOM 684 O O . ILE A 1 81 ? -25.057 3.389 -6.247 1.00 94.81 81 ILE A O 1
ATOM 688 N N . PRO A 1 82 ? -25.715 5.388 -7.065 1.00 94.94 82 PRO A N 1
ATOM 689 C CA . PRO A 1 82 ? -26.826 4.894 -7.887 1.00 94.94 82 PRO A CA 1
ATOM 690 C C . PRO A 1 82 ? -26.352 4.235 -9.193 1.00 94.94 82 PRO A C 1
ATOM 692 O O . PRO A 1 82 ? -26.835 4.558 -10.270 1.00 94.94 82 PRO A O 1
ATOM 695 N N . SER A 1 83 ? -25.362 3.349 -9.113 1.00 95.38 83 SER A N 1
ATOM 696 C CA . SER A 1 83 ? -24.881 2.575 -10.256 1.00 95.38 83 SER A CA 1
ATOM 697 C C . SER A 1 83 ? -24.180 1.303 -9.797 1.00 95.38 83 SER A C 1
ATOM 699 O O . SER A 1 83 ? -23.623 1.231 -8.697 1.00 95.38 83 SER A O 1
ATOM 701 N N . GLN A 1 84 ? -24.176 0.297 -10.668 1.00 93.81 84 GLN A N 1
ATOM 702 C CA . GLN A 1 84 ? -23.388 -0.929 -10.527 1.00 93.81 84 GLN A CA 1
ATOM 703 C C . GLN A 1 84 ? -22.234 -1.018 -11.532 1.00 93.81 84 GLN A C 1
ATOM 705 O O . GLN A 1 84 ? -21.370 -1.888 -11.378 1.00 93.81 84 GLN A O 1
ATOM 710 N N . ASN A 1 85 ? -22.215 -0.131 -12.532 1.00 94.56 85 ASN A N 1
ATOM 711 C CA . ASN A 1 85 ? -21.177 -0.061 -13.550 1.00 94.56 85 ASN A CA 1
ATOM 712 C C . ASN A 1 85 ? -19.919 0.604 -12.969 1.00 94.56 85 ASN A C 1
ATOM 714 O O . ASN A 1 85 ? -19.991 1.682 -12.387 1.00 94.56 85 ASN A O 1
ATOM 718 N N . GLU A 1 86 ? -18.759 -0.034 -13.123 1.00 91.38 86 GLU A N 1
ATOM 719 C CA . GLU A 1 86 ? -17.510 0.421 -12.498 1.00 91.38 86 GLU A CA 1
ATOM 720 C C . GLU A 1 86 ? -16.999 1.754 -13.063 1.00 91.38 86 GLU A C 1
ATOM 722 O O . GLU A 1 86 ? -16.552 2.602 -12.293 1.00 91.38 86 GLU A O 1
ATOM 727 N N . GLU A 1 87 ? -17.139 1.996 -14.369 1.00 91.44 87 GLU A N 1
ATOM 728 C CA . GLU A 1 87 ? -16.721 3.263 -14.986 1.00 91.44 87 GLU A CA 1
ATOM 729 C C . GLU A 1 87 ? -17.598 4.436 -14.531 1.00 91.44 87 GLU A C 1
ATOM 731 O O . GLU A 1 87 ? -17.129 5.565 -14.368 1.00 91.44 87 GLU A O 1
ATOM 736 N N . GLU A 1 88 ? -18.892 4.182 -14.336 1.00 94.19 88 GLU A N 1
ATOM 737 C CA . GLU A 1 88 ? -19.826 5.179 -13.817 1.00 94.19 88 GLU A CA 1
ATOM 738 C C . GLU A 1 88 ? -19.573 5.455 -12.332 1.00 94.19 88 GLU A C 1
ATOM 740 O O . GLU A 1 88 ? -19.530 6.616 -11.922 1.00 94.19 88 GLU A O 1
ATOM 745 N N . ILE A 1 89 ? -19.322 4.406 -11.542 1.00 93.56 89 ILE A N 1
ATOM 746 C CA . ILE A 1 89 ? -18.917 4.529 -10.139 1.00 93.56 89 ILE A CA 1
ATOM 747 C C . ILE A 1 89 ? -17.659 5.391 -10.022 1.00 93.56 89 ILE A C 1
ATOM 749 O O . ILE A 1 89 ? -17.654 6.321 -9.220 1.00 93.56 89 ILE A O 1
ATOM 753 N N . GLU A 1 90 ? -16.622 5.138 -10.826 1.00 90.00 90 GLU A N 1
ATOM 754 C CA . GLU A 1 90 ? -15.383 5.925 -10.805 1.00 90.00 90 GLU A CA 1
ATOM 755 C C . GLU A 1 90 ? -15.654 7.416 -11.059 1.00 90.00 90 GLU A C 1
ATOM 757 O O . GLU A 1 90 ? -15.207 8.264 -10.285 1.00 90.00 90 GLU A O 1
ATOM 762 N N . LYS A 1 91 ? -16.471 7.742 -12.071 1.00 90.50 91 LYS A N 1
ATOM 763 C CA . LYS A 1 91 ? -16.870 9.129 -12.367 1.00 90.50 91 LYS A CA 1
ATOM 764 C C . LYS A 1 91 ? -17.611 9.775 -11.198 1.00 90.50 91 LYS A C 1
ATOM 766 O O . LYS A 1 91 ? -17.273 10.889 -10.803 1.00 90.50 91 LYS A O 1
ATOM 771 N N . ILE A 1 92 ? -18.604 9.088 -10.627 1.00 92.69 92 ILE A N 1
ATOM 772 C CA . ILE A 1 92 ? -19.398 9.617 -9.507 1.00 92.69 92 ILE A CA 1
ATOM 773 C C . ILE A 1 92 ? -18.513 9.829 -8.276 1.00 92.69 92 ILE A C 1
ATOM 775 O O . ILE A 1 92 ? -18.594 10.872 -7.631 1.00 92.69 92 ILE A O 1
ATOM 779 N N . VAL A 1 93 ? -17.635 8.874 -7.969 1.00 91.31 93 VAL A N 1
ATOM 780 C CA . VAL A 1 93 ? -16.680 8.970 -6.861 1.00 91.31 93 VAL A CA 1
ATOM 781 C C . VAL A 1 93 ? -15.787 10.205 -7.007 1.00 91.31 93 VAL A C 1
ATOM 783 O O . VAL A 1 93 ? -15.630 10.963 -6.046 1.00 91.31 93 VAL A O 1
ATOM 786 N N . SER A 1 94 ? -15.239 10.449 -8.201 1.00 86.25 94 SER A N 1
ATOM 787 C CA . SER A 1 94 ? -14.402 11.625 -8.460 1.00 86.25 94 SER A CA 1
ATOM 788 C C . SER A 1 94 ? -15.160 12.951 -8.313 1.00 86.25 94 SER A C 1
ATOM 790 O O . SER A 1 94 ? -14.569 13.940 -7.883 1.00 86.25 94 SER A O 1
ATOM 792 N N . LEU A 1 95 ? -16.465 12.978 -8.607 1.00 88.81 95 LEU A N 1
ATOM 793 C CA . LEU A 1 95 ? -17.325 14.157 -8.420 1.00 88.81 95 LEU A CA 1
ATOM 794 C C . LEU A 1 95 ? -17.725 14.392 -6.955 1.00 88.81 95 LEU A C 1
ATOM 796 O O . LEU A 1 95 ? -17.985 15.527 -6.561 1.00 88.81 95 LEU A O 1
ATOM 800 N N . GLN A 1 96 ? -17.777 13.335 -6.143 1.00 89.25 96 GLN A N 1
ATOM 801 C CA . GLN A 1 96 ? -18.128 13.408 -4.720 1.00 89.25 96 GLN A CA 1
ATOM 802 C C . GLN A 1 96 ? -16.944 13.833 -3.840 1.00 89.25 96 GLN A C 1
ATOM 804 O O . GLN A 1 96 ? -17.138 14.421 -2.778 1.00 89.25 96 GLN A O 1
ATOM 809 N N . ALA A 1 97 ? -15.705 13.580 -4.269 1.00 87.88 97 ALA A N 1
ATOM 810 C CA . ALA A 1 97 ? -14.517 13.871 -3.467 1.00 87.88 97 ALA A CA 1
ATOM 811 C C . ALA A 1 97 ? -14.363 15.348 -3.024 1.00 87.88 97 ALA A C 1
ATOM 813 O O . ALA A 1 97 ? -14.087 15.556 -1.839 1.00 87.88 97 ALA A O 1
ATOM 814 N N . PRO A 1 98 ? -14.604 16.371 -3.874 1.00 89.12 98 PRO A N 1
ATOM 815 C CA . PRO A 1 98 ? -14.556 17.783 -3.464 1.00 89.12 98 PRO A CA 1
ATOM 816 C C . PRO A 1 98 ? -15.636 18.188 -2.454 1.00 89.12 98 PRO A C 1
ATOM 818 O O . PRO A 1 98 ? -15.530 19.225 -1.815 1.00 89.12 98 PRO A O 1
ATOM 821 N N . GLN A 1 99 ? -16.693 17.390 -2.284 1.00 89.56 99 GLN A N 1
ATOM 822 C CA . GLN A 1 99 ? -17.709 17.659 -1.258 1.00 89.56 99 GLN A CA 1
ATOM 823 C C . GLN A 1 99 ? -17.223 17.244 0.138 1.00 89.56 99 GLN A C 1
ATOM 825 O O . GLN A 1 99 ? -17.767 17.684 1.148 1.00 89.56 99 GLN A O 1
ATOM 830 N N . LEU A 1 100 ? -16.194 16.391 0.204 1.00 86.44 100 LEU A N 1
ATOM 831 C CA . LEU A 1 100 ? -15.637 15.869 1.451 1.00 86.44 100 LEU A CA 1
ATOM 832 C C . LEU A 1 100 ? -14.478 16.707 1.993 1.00 86.44 100 LEU A C 1
ATOM 834 O O . LEU A 1 100 ? -14.149 16.592 3.174 1.00 86.44 100 LEU A O 1
ATOM 838 N N . LEU A 1 101 ? -13.832 17.502 1.142 1.00 86.38 101 LEU A N 1
ATOM 839 C CA . LEU A 1 101 ? -12.701 18.348 1.500 1.00 86.38 101 LEU A CA 1
ATOM 840 C C . LEU A 1 101 ? -12.778 19.682 0.748 1.00 86.38 101 LEU A C 1
ATOM 842 O O . LEU A 1 101 ? -13.145 19.673 -0.420 1.00 86.38 101 LEU A O 1
ATOM 846 N N . PRO A 1 102 ? -12.357 20.805 1.355 1.00 85.94 102 PRO A N 1
ATOM 847 C CA . PRO A 1 102 ? -12.409 22.131 0.736 1.00 85.94 102 PRO A CA 1
ATOM 848 C C . PRO A 1 102 ? -11.282 22.340 -0.301 1.00 85.94 102 PRO A C 1
ATOM 850 O O . PRO A 1 102 ? -10.528 23.303 -0.211 1.00 85.94 102 PRO A O 1
ATOM 853 N N . TYR A 1 103 ? -11.138 21.419 -1.257 1.00 87.12 103 TYR A N 1
ATOM 854 C CA . TYR A 1 103 ? -10.140 21.451 -2.332 1.00 87.12 103 TYR A CA 1
ATOM 855 C C . TYR A 1 103 ? -10.784 21.115 -3.676 1.00 87.12 103 TYR A C 1
ATOM 857 O O . TYR A 1 103 ? -11.807 20.429 -3.740 1.00 87.12 103 TYR A O 1
ATOM 865 N N . SER A 1 104 ? -10.162 21.571 -4.760 1.00 84.94 104 SER A N 1
ATOM 866 C CA . SER A 1 104 ? -10.615 21.255 -6.114 1.00 84.94 104 SER A CA 1
ATOM 867 C C . SER A 1 104 ? -10.328 19.792 -6.485 1.00 84.94 104 SER A C 1
ATOM 869 O O . SER A 1 104 ? -9.426 19.159 -5.935 1.00 84.94 104 SER A O 1
ATOM 871 N N . SER A 1 105 ? -11.059 19.238 -7.460 1.00 83.38 105 SER A N 1
ATOM 872 C CA . SER A 1 105 ? -10.826 17.865 -7.943 1.00 83.38 105 SER A CA 1
ATOM 873 C C . SER A 1 105 ? -9.389 17.629 -8.427 1.00 83.38 105 SER A C 1
ATOM 875 O O . SER A 1 105 ? -8.885 16.518 -8.307 1.00 83.38 105 SER A O 1
ATOM 877 N N . GLU A 1 106 ? -8.720 18.655 -8.960 1.00 85.00 106 GLU A N 1
ATOM 878 C CA . GLU A 1 106 ? -7.347 18.562 -9.482 1.00 85.00 106 GLU A CA 1
ATOM 879 C C . GLU A 1 106 ? -6.283 18.456 -8.381 1.00 85.00 106 GLU A C 1
ATOM 881 O O . GLU A 1 106 ? -5.172 17.971 -8.626 1.00 85.00 106 GLU A O 1
ATOM 886 N N . GLU A 1 107 ? -6.629 18.888 -7.168 1.00 89.06 107 GLU A N 1
ATOM 887 C CA . GLU A 1 107 ? -5.795 18.849 -5.964 1.00 89.06 107 GLU A CA 1
ATOM 888 C C . GLU A 1 107 ? -6.044 17.595 -5.119 1.00 89.06 107 GLU A C 1
ATOM 890 O O . GLU A 1 107 ? -5.408 17.406 -4.078 1.00 89.06 107 GLU A O 1
ATOM 895 N N . LEU A 1 108 ? -6.954 16.722 -5.554 1.00 91.25 108 LEU A N 1
ATOM 896 C CA . LEU A 1 108 ? -7.351 15.518 -4.841 1.00 91.25 108 LEU A CA 1
ATOM 897 C C . LEU A 1 108 ? -6.998 14.265 -5.642 1.00 91.25 108 LEU A C 1
ATOM 899 O O . LEU A 1 108 ? -7.114 14.203 -6.862 1.00 91.25 108 LEU A O 1
ATOM 903 N N . ILE A 1 109 ? -6.582 13.229 -4.923 1.00 92.38 109 ILE A N 1
ATOM 904 C CA . ILE A 1 109 ? -6.449 11.873 -5.443 1.00 92.38 109 ILE A CA 1
ATOM 905 C C . ILE A 1 109 ? -7.486 11.011 -4.736 1.00 92.38 109 ILE A C 1
ATOM 907 O O . ILE A 1 109 ? -7.614 11.040 -3.509 1.00 92.38 109 ILE A O 1
ATOM 911 N N . THR A 1 110 ? -8.210 10.227 -5.527 1.00 93.31 110 THR A N 1
ATOM 912 C CA . THR A 1 110 ? -9.240 9.315 -5.042 1.00 93.31 110 THR A CA 1
ATOM 913 C C . THR A 1 110 ? -8.859 7.870 -5.305 1.00 93.31 110 THR A C 1
ATOM 915 O O . THR A 1 110 ? -8.342 7.540 -6.371 1.00 93.31 110 THR A O 1
ATOM 918 N N . ALA A 1 111 ? -9.179 7.000 -4.359 1.00 94.00 111 ALA A N 1
ATOM 919 C CA . ALA A 1 111 ? -9.187 5.556 -4.539 1.00 94.00 111 ALA A CA 1
ATOM 920 C C . ALA A 1 111 ? -10.482 4.992 -3.955 1.00 94.00 111 ALA A C 1
ATOM 922 O O . ALA A 1 111 ? -11.080 5.600 -3.063 1.00 94.00 111 ALA A O 1
ATOM 923 N N . TYR A 1 112 ? -10.932 3.842 -4.451 1.00 94.06 112 TYR A N 1
ATOM 924 C CA . TYR A 1 112 ? -12.188 3.267 -3.990 1.00 94.06 112 TYR A CA 1
ATOM 925 C C . TYR A 1 112 ? -12.191 1.740 -3.995 1.00 94.06 112 TYR A C 1
ATOM 927 O O . TYR A 1 112 ? -11.349 1.095 -4.612 1.00 94.06 112 TYR A O 1
ATOM 935 N N . SER A 1 113 ? -13.148 1.154 -3.279 1.00 93.19 113 SER A N 1
ATOM 936 C CA . SER A 1 113 ? -13.452 -0.275 -3.362 1.00 93.19 113 SER A CA 1
ATOM 937 C C . SER A 1 113 ? -14.943 -0.505 -3.172 1.00 93.19 113 SER A C 1
ATOM 939 O O . SER A 1 113 ? -15.599 0.162 -2.370 1.00 93.19 113 SER A O 1
ATOM 941 N N . ILE A 1 114 ? -15.489 -1.445 -3.937 1.00 93.19 114 ILE A N 1
ATOM 942 C CA . ILE A 1 114 ? -16.904 -1.798 -3.878 1.00 93.19 114 ILE A CA 1
ATOM 943 C C . ILE A 1 114 ? -17.107 -2.774 -2.717 1.00 93.19 114 ILE A C 1
ATOM 945 O O . ILE A 1 114 ? -16.566 -3.882 -2.706 1.00 93.19 114 ILE A O 1
ATOM 949 N N . ILE A 1 115 ? -17.907 -2.356 -1.737 1.00 91.75 115 ILE A N 1
ATOM 950 C CA . ILE A 1 115 ? -18.236 -3.149 -0.551 1.00 91.75 115 ILE A CA 1
ATOM 951 C C . ILE A 1 115 ? -19.321 -4.162 -0.899 1.00 91.75 115 ILE A C 1
ATOM 953 O O . ILE A 1 115 ? -19.152 -5.365 -0.731 1.00 91.75 115 ILE A O 1
ATOM 957 N N . ARG A 1 116 ? -20.447 -3.677 -1.419 1.00 91.00 116 ARG A N 1
ATOM 958 C CA . ARG A 1 116 ? -21.584 -4.510 -1.816 1.00 91.00 116 ARG A CA 1
ATOM 959 C C . ARG A 1 116 ? -22.390 -3.811 -2.901 1.00 91.00 116 ARG A C 1
ATOM 961 O O . ARG A 1 116 ? -22.378 -2.586 -2.990 1.00 91.00 116 ARG A O 1
ATOM 968 N N . ARG A 1 117 ? -23.112 -4.596 -3.693 1.00 93.00 117 ARG A N 1
ATOM 969 C CA . ARG A 1 117 ? -24.116 -4.118 -4.649 1.00 93.00 117 ARG A CA 1
ATOM 970 C C . ARG A 1 117 ? -25.484 -4.560 -4.137 1.00 93.00 117 ARG A C 1
ATOM 972 O O . ARG A 1 117 ? -25.616 -5.709 -3.713 1.00 93.00 117 ARG A O 1
ATOM 979 N N . ASP A 1 118 ? -26.453 -3.655 -4.099 1.00 90.94 118 ASP A N 1
ATOM 980 C CA . ASP A 1 118 ? -27.820 -3.987 -3.697 1.00 90.94 118 ASP A CA 1
ATOM 981 C C . ASP A 1 118 ? -28.674 -4.409 -4.904 1.00 90.94 118 ASP A C 1
ATOM 983 O O . ASP A 1 118 ? -28.247 -4.327 -6.055 1.00 90.94 118 ASP A O 1
ATOM 987 N N . LYS A 1 119 ? -29.879 -4.923 -4.643 1.00 90.62 119 LYS A N 1
ATOM 988 C CA . LYS A 1 119 ? -30.809 -5.352 -5.702 1.00 90.62 119 LYS A CA 1
ATOM 989 C C . LYS A 1 119 ? -31.512 -4.178 -6.391 1.00 90.62 119 LYS A C 1
ATOM 991 O O . LYS A 1 119 ? -32.107 -4.376 -7.442 1.00 90.62 119 LYS A O 1
ATOM 996 N N . GLU A 1 120 ? -31.446 -2.986 -5.805 1.00 90.81 120 GLU A N 1
ATOM 997 C CA . GLU A 1 120 ? -32.085 -1.761 -6.299 1.00 90.81 120 GLU A CA 1
ATOM 998 C C . GLU A 1 120 ? -31.211 -1.026 -7.327 1.00 90.81 120 GLU A C 1
ATOM 1000 O O . GLU A 1 120 ? -31.600 0.023 -7.830 1.00 90.81 120 GLU A O 1
ATOM 1005 N N . GLY A 1 121 ? -30.032 -1.567 -7.654 1.00 92.38 121 GLY A N 1
ATOM 1006 C CA . GLY A 1 121 ? -29.116 -0.975 -8.628 1.00 92.38 121 GLY A CA 1
ATOM 1007 C C . GLY A 1 121 ? -28.075 -0.032 -8.021 1.00 92.38 121 GLY A C 1
ATOM 1008 O O . GLY A 1 121 ? -27.318 0.583 -8.770 1.00 92.38 121 GLY A O 1
ATOM 1009 N N . TYR A 1 122 ? -27.974 0.064 -6.693 1.00 94.25 122 TYR A N 1
ATOM 1010 C CA . TYR A 1 122 ? -26.943 0.858 -6.029 1.00 94.25 122 TYR A CA 1
ATOM 1011 C C . TYR A 1 122 ? -25.727 0.013 -5.643 1.00 94.25 122 TYR A C 1
ATOM 1013 O O . TYR A 1 122 ? -25.797 -1.197 -5.404 1.00 94.25 122 TYR A O 1
ATOM 1021 N N . SER A 1 123 ? -24.594 0.694 -5.501 1.00 95.12 123 SER A N 1
ATOM 1022 C CA . SER A 1 123 ? -23.362 0.152 -4.936 1.00 95.12 123 SER A CA 1
ATOM 1023 C C . SER A 1 123 ? -22.968 0.925 -3.686 1.00 95.12 123 SER A C 1
ATOM 1025 O O . SER A 1 123 ? -22.952 2.154 -3.678 1.00 95.12 123 SER A O 1
ATOM 1027 N N . PHE A 1 124 ? -22.601 0.207 -2.632 1.00 93.25 124 PHE A N 1
ATOM 1028 C CA . PHE A 1 124 ? -21.936 0.783 -1.469 1.00 93.25 124 PHE A CA 1
ATOM 1029 C C . PHE A 1 124 ? -20.433 0.725 -1.702 1.00 93.25 124 PHE A C 1
ATOM 1031 O O . PHE A 1 124 ? -19.874 -0.349 -1.942 1.00 93.25 124 PHE A O 1
ATOM 1038 N N . VAL A 1 125 ? -19.785 1.881 -1.645 1.00 94.44 125 VAL A N 1
ATOM 1039 C CA . VAL A 1 125 ? -18.388 2.054 -2.037 1.00 94.44 125 VAL A CA 1
ATOM 1040 C C . VAL A 1 125 ? -17.635 2.745 -0.914 1.00 94.44 125 VAL A C 1
ATOM 1042 O O . VAL A 1 125 ? -18.069 3.783 -0.421 1.00 94.44 125 VAL A O 1
ATOM 1045 N N . SER A 1 126 ? -16.494 2.188 -0.518 1.00 93.81 126 SER A N 1
ATOM 1046 C CA . SER A 1 126 ? -15.531 2.910 0.306 1.00 93.81 126 SER A CA 1
ATOM 1047 C C . SER A 1 126 ? -14.750 3.880 -0.568 1.00 93.81 126 SER A C 1
ATOM 1049 O O . SER A 1 126 ? -14.090 3.440 -1.510 1.00 93.81 126 SER A O 1
ATOM 1051 N N . LEU A 1 127 ? -14.787 5.164 -0.239 1.00 94.94 127 LEU A N 1
ATOM 1052 C CA . LEU A 1 127 ? -14.031 6.225 -0.883 1.00 94.94 127 LEU A CA 1
ATOM 1053 C C . LEU A 1 127 ? -12.895 6.699 0.026 1.00 94.94 127 LEU A C 1
ATOM 1055 O O . LEU A 1 127 ? -13.096 7.043 1.192 1.00 94.94 127 LEU A O 1
ATOM 1059 N N . ILE A 1 128 ? -11.704 6.748 -0.556 1.00 95.69 128 ILE A N 1
ATOM 1060 C CA . ILE A 1 128 ? -10.469 7.276 0.007 1.00 95.69 128 ILE A CA 1
ATOM 1061 C C . ILE A 1 128 ? -10.136 8.556 -0.746 1.00 95.69 128 ILE A C 1
ATOM 1063 O O . ILE A 1 128 ? -9.928 8.513 -1.956 1.00 95.69 128 ILE A O 1
ATOM 1067 N N . VAL A 1 129 ? -10.046 9.675 -0.037 1.00 95.44 129 VAL A N 1
ATOM 1068 C CA . VAL A 1 129 ? -9.652 10.966 -0.605 1.00 95.44 129 VAL A CA 1
ATOM 1069 C C . VAL A 1 129 ? -8.402 11.460 0.107 1.00 95.44 129 VAL A C 1
ATOM 1071 O O . VAL A 1 129 ? -8.361 11.527 1.336 1.00 95.44 129 VAL A O 1
ATOM 1074 N N . VAL A 1 130 ? -7.378 11.810 -0.663 1.00 95.44 130 VAL A N 1
ATOM 1075 C CA . VAL A 1 130 ? -6.118 12.367 -0.161 1.00 95.44 130 VAL A CA 1
ATOM 1076 C C . VAL A 1 130 ? -5.735 13.584 -0.991 1.00 95.44 130 VAL A C 1
ATOM 1078 O O . VAL A 1 130 ? -6.006 13.635 -2.190 1.00 95.44 130 VAL A O 1
ATOM 1081 N N . ARG A 1 131 ? -5.093 14.571 -0.363 1.00 93.88 131 ARG A N 1
ATOM 1082 C CA . ARG A 1 131 ? -4.529 15.702 -1.101 1.00 93.88 131 ARG A CA 1
ATOM 1083 C C . ARG A 1 131 ? -3.375 15.236 -1.989 1.00 93.88 131 ARG A C 1
ATOM 1085 O O . ARG A 1 131 ? -2.555 14.405 -1.592 1.00 93.88 131 ARG A O 1
ATOM 1092 N N . LYS A 1 132 ? -3.316 15.772 -3.202 1.00 91.94 132 LYS A N 1
ATOM 1093 C CA . LYS A 1 132 ? -2.355 15.383 -4.235 1.00 91.94 132 LYS A CA 1
ATOM 1094 C C . LYS A 1 132 ? -0.907 15.655 -3.830 1.00 91.94 132 LYS A C 1
ATOM 1096 O O . LYS A 1 132 ? -0.055 14.802 -4.064 1.00 91.94 132 LYS A O 1
ATOM 1101 N N . ASP A 1 133 ? -0.648 16.769 -3.152 1.00 92.31 133 ASP A N 1
ATOM 1102 C CA . ASP A 1 133 ? 0.681 17.159 -2.662 1.00 92.31 133 ASP A CA 1
ATOM 1103 C C . ASP A 1 133 ? 1.295 16.126 -1.702 1.00 92.31 133 ASP A C 1
ATOM 1105 O O . ASP A 1 133 ? 2.501 15.889 -1.731 1.00 92.31 133 ASP A O 1
ATOM 1109 N N . ILE A 1 134 ? 0.474 15.443 -0.895 1.00 93.56 134 ILE A N 1
ATOM 1110 C CA . ILE A 1 134 ? 0.927 14.364 -0.002 1.00 93.56 134 ILE A CA 1
ATOM 1111 C C . ILE A 1 134 ? 1.506 13.205 -0.822 1.00 93.56 134 ILE A C 1
ATOM 1113 O O . ILE A 1 134 ? 2.585 12.692 -0.514 1.00 93.56 134 ILE A O 1
ATOM 1117 N N . ILE A 1 135 ? 0.805 12.800 -1.882 1.00 92.94 135 ILE A N 1
ATOM 1118 C CA . ILE A 1 135 ? 1.245 11.718 -2.767 1.00 92.94 135 ILE A CA 1
ATOM 1119 C C . ILE A 1 135 ? 2.452 12.157 -3.596 1.00 92.94 135 ILE A C 1
ATOM 1121 O O . ILE A 1 135 ? 3.411 11.397 -3.720 1.00 92.94 135 ILE A O 1
ATOM 1125 N N . GLU A 1 136 ? 2.453 13.381 -4.121 1.00 90.50 136 GLU A N 1
ATOM 1126 C CA . GLU A 1 136 ? 3.586 13.933 -4.868 1.00 90.50 136 GLU A CA 1
ATOM 1127 C C . GLU A 1 136 ? 4.851 14.014 -4.012 1.00 90.50 136 GLU A C 1
ATOM 1129 O O . GLU A 1 136 ? 5.922 13.619 -4.475 1.00 90.50 136 GLU A O 1
ATOM 1134 N N . ASN A 1 137 ? 4.734 14.419 -2.746 1.00 90.44 137 ASN A N 1
ATOM 1135 C CA . ASN A 1 137 ? 5.853 14.432 -1.812 1.00 90.44 137 ASN A CA 1
ATOM 1136 C C . ASN A 1 137 ? 6.394 13.017 -1.546 1.00 90.44 137 ASN A C 1
ATOM 1138 O O . ASN A 1 137 ? 7.603 12.795 -1.621 1.00 90.44 137 ASN A O 1
ATOM 1142 N N . LEU A 1 138 ? 5.518 12.028 -1.320 1.00 91.38 138 LEU A N 1
ATOM 1143 C CA . LEU A 1 138 ? 5.937 10.623 -1.211 1.00 91.38 138 LEU A CA 1
ATOM 1144 C C . LEU A 1 138 ? 6.676 10.173 -2.477 1.00 91.38 138 LEU A C 1
ATOM 1146 O O . LEU A 1 138 ? 7.748 9.580 -2.409 1.00 91.38 138 LEU A O 1
ATOM 1150 N N . MET A 1 139 ? 6.154 10.506 -3.652 1.00 87.56 139 MET A N 1
ATOM 1151 C CA . MET A 1 139 ? 6.804 10.178 -4.917 1.00 87.56 139 MET A CA 1
ATOM 1152 C C . MET A 1 139 ? 8.143 10.898 -5.121 1.00 87.56 139 MET A C 1
ATOM 1154 O O . MET A 1 139 ? 9.037 10.334 -5.753 1.00 87.56 139 MET A O 1
ATOM 1158 N N . HIS A 1 140 ? 8.295 12.117 -4.601 1.00 88.88 140 HIS A N 1
ATOM 1159 C CA . HIS A 1 140 ? 9.546 12.868 -4.632 1.00 88.88 140 HIS A CA 1
ATOM 1160 C C . HIS A 1 140 ? 10.612 12.238 -3.724 1.00 88.88 140 HIS A C 1
ATOM 1162 O O . HIS A 1 140 ? 11.773 12.109 -4.134 1.00 88.88 140 HIS A O 1
ATOM 1168 N N . ILE A 1 141 ? 10.213 11.770 -2.537 1.00 89.75 141 ILE A N 1
ATOM 1169 C CA . ILE A 1 141 ? 11.074 11.019 -1.612 1.00 89.75 141 ILE A CA 1
ATOM 1170 C C . ILE A 1 141 ? 11.638 9.767 -2.298 1.00 89.75 141 ILE A C 1
ATOM 1172 O O . ILE A 1 141 ? 12.832 9.510 -2.198 1.00 89.75 141 ILE A O 1
ATOM 1176 N N . PHE A 1 142 ? 10.817 9.054 -3.075 1.00 87.69 142 PHE A N 1
ATOM 1177 C CA . PHE A 1 142 ? 11.223 7.876 -3.855 1.00 87.69 142 PHE A CA 1
ATOM 1178 C C . PHE A 1 142 ? 11.591 8.203 -5.312 1.00 87.69 142 PHE A C 1
ATOM 1180 O O . PHE A 1 142 ? 11.388 7.372 -6.192 1.00 87.69 142 PHE A O 1
ATOM 1187 N N . SER A 1 143 ? 12.065 9.411 -5.631 1.00 80.81 143 SER A N 1
ATOM 1188 C CA . SER A 1 143 ? 12.246 9.844 -7.032 1.00 80.81 143 SER A CA 1
ATOM 1189 C C . SER A 1 143 ? 13.236 8.987 -7.838 1.00 80.81 143 SER A C 1
ATOM 1191 O O . SER A 1 143 ? 12.956 8.681 -8.999 1.00 80.81 143 SER A O 1
ATOM 1193 N N . GLU A 1 144 ? 14.350 8.547 -7.242 1.00 79.19 144 GLU A N 1
ATOM 1194 C CA . GLU A 1 144 ? 15.344 7.680 -7.904 1.00 79.19 144 GLU A CA 1
ATOM 1195 C C . GLU A 1 144 ? 14.799 6.250 -8.116 1.00 79.19 144 GLU A C 1
ATOM 1197 O O . GLU A 1 144 ? 15.031 5.601 -9.144 1.00 79.19 144 GLU A O 1
ATOM 1202 N N . GLU A 1 145 ? 13.979 5.778 -7.178 1.00 81.88 145 GLU A N 1
ATOM 1203 C CA . GLU A 1 145 ? 13.332 4.468 -7.163 1.00 81.88 145 GLU A CA 1
ATOM 1204 C C . GLU A 1 145 ? 11.891 4.514 -7.676 1.00 81.88 145 GLU A C 1
ATOM 1206 O O . GLU A 1 145 ? 11.168 3.521 -7.585 1.00 81.88 145 GLU A O 1
ATOM 1211 N N . LYS A 1 146 ? 11.457 5.627 -8.279 1.00 75.31 146 LYS A N 1
ATOM 1212 C CA . LYS A 1 146 ? 10.056 5.874 -8.662 1.00 75.31 146 LYS A CA 1
ATOM 1213 C C . LYS A 1 146 ? 9.518 4.810 -9.609 1.00 75.31 146 LYS A C 1
ATOM 1215 O O . LYS A 1 146 ? 8.322 4.550 -9.629 1.00 75.31 146 LYS A O 1
ATOM 1220 N N . LYS A 1 147 ? 10.382 4.147 -10.377 1.00 74.94 147 LYS A N 1
ATOM 1221 C CA . LYS A 1 147 ? 10.041 2.997 -11.237 1.00 74.94 147 LYS A CA 1
ATOM 1222 C C . LYS A 1 147 ? 9.672 1.717 -10.469 1.00 74.94 147 LYS A C 1
ATOM 1224 O O . LYS A 1 147 ? 9.080 0.823 -11.062 1.00 74.94 147 LYS A O 1
ATOM 1229 N N . TYR A 1 148 ? 10.026 1.623 -9.192 1.00 83.50 148 TYR A N 1
ATOM 1230 C CA . TYR A 1 148 ? 9.836 0.455 -8.332 1.00 83.50 148 TYR A CA 1
ATOM 1231 C C . TYR A 1 148 ? 8.737 0.624 -7.282 1.00 83.50 148 TYR A C 1
ATOM 1233 O O . TYR A 1 148 ? 8.332 -0.367 -6.686 1.00 83.50 148 TYR A O 1
ATOM 1241 N N . LEU A 1 149 ? 8.230 1.843 -7.079 1.00 88.31 149 LEU A N 1
ATOM 1242 C CA . LEU A 1 149 ? 7.110 2.134 -6.182 1.00 88.31 149 LEU A CA 1
ATOM 1243 C C . LEU A 1 149 ? 5.804 1.483 -6.680 1.00 88.31 149 LEU A C 1
ATOM 1245 O O . LEU A 1 149 ? 5.036 2.108 -7.391 1.00 88.31 149 LEU A O 1
ATOM 1249 N N . GLU A 1 150 ? 5.544 0.223 -6.357 1.00 88.69 150 GLU A N 1
ATOM 1250 C CA . GLU A 1 150 ? 4.432 -0.588 -6.870 1.00 88.69 150 GLU A CA 1
ATOM 1251 C C . GLU A 1 150 ? 3.066 -0.018 -6.466 1.00 88.69 150 GLU A C 1
ATOM 1253 O O . GLU A 1 150 ? 2.189 0.147 -7.318 1.00 88.69 150 GLU A O 1
ATOM 1258 N N . LYS A 1 151 ? 2.894 0.302 -5.176 1.00 92.69 151 LYS A N 1
ATOM 1259 C CA . LYS A 1 151 ? 1.607 0.724 -4.608 1.00 92.69 151 LYS A CA 1
ATOM 1260 C C . LYS A 1 151 ? 1.778 1.782 -3.522 1.00 92.69 151 LYS A C 1
ATOM 1262 O O . LYS A 1 151 ? 2.746 1.732 -2.768 1.00 92.69 151 LYS A O 1
ATOM 1267 N N . ILE A 1 152 ? 0.805 2.685 -3.418 1.00 95.88 152 ILE A N 1
ATOM 1268 C CA . ILE A 1 152 ? 0.573 3.513 -2.228 1.00 95.88 152 ILE A CA 1
ATOM 1269 C C . ILE A 1 152 ? -0.810 3.131 -1.702 1.00 95.88 152 ILE A C 1
ATOM 1271 O O . ILE A 1 152 ? -1.802 3.352 -2.396 1.00 95.88 152 ILE A O 1
ATOM 1275 N N . ILE A 1 153 ? -0.871 2.514 -0.522 1.00 97.00 153 ILE A N 1
ATOM 1276 C CA . ILE A 1 153 ? -2.100 1.947 0.052 1.00 97.00 153 ILE A CA 1
ATOM 1277 C C . ILE A 1 153 ? -2.330 2.524 1.440 1.00 97.00 153 ILE A C 1
ATOM 1279 O O . ILE A 1 153 ? -1.392 2.664 2.215 1.00 97.00 153 ILE A O 1
ATOM 1283 N N . LEU A 1 154 ? -3.584 2.823 1.767 1.00 97.38 154 LEU A N 1
ATOM 1284 C CA . LEU A 1 154 ? -3.989 3.254 3.102 1.00 97.38 154 LEU A CA 1
ATOM 1285 C C . LEU A 1 154 ? -3.630 2.196 4.167 1.00 97.38 154 LEU A C 1
ATOM 1287 O O . LEU A 1 154 ? -4.028 1.034 4.047 1.00 97.38 154 LEU A O 1
ATOM 1291 N N . SER A 1 155 ? -2.943 2.620 5.229 1.00 96.50 155 SER A N 1
ATOM 1292 C CA . SER A 1 155 ? -2.455 1.773 6.330 1.00 96.50 155 SER A CA 1
ATOM 1293 C C . SER A 1 155 ? -3.546 0.901 6.961 1.00 96.50 155 SER A C 1
ATOM 1295 O O . SER A 1 155 ? -3.314 -0.273 7.259 1.00 96.50 155 SER A O 1
ATOM 1297 N N . SER A 1 156 ? -4.777 1.410 7.047 1.00 96.94 156 SER A N 1
ATOM 1298 C CA . SER A 1 156 ? -5.913 0.680 7.617 1.00 96.94 156 SER A CA 1
ATOM 1299 C C . SER A 1 156 ? -6.236 -0.629 6.896 1.00 96.94 156 SER A C 1
ATOM 1301 O O . SER A 1 156 ? -6.674 -1.584 7.535 1.00 96.94 156 SER A O 1
ATOM 1303 N N . TYR A 1 157 ? -5.987 -0.720 5.584 1.00 96.75 157 TYR A N 1
ATOM 1304 C CA . TYR A 1 157 ? -6.124 -1.992 4.867 1.00 96.75 157 TYR A CA 1
ATOM 1305 C C . TYR A 1 157 ? -5.046 -2.991 5.276 1.00 96.75 157 TYR A C 1
ATOM 1307 O O . TYR A 1 157 ? -5.327 -4.183 5.332 1.00 96.75 157 TYR A O 1
ATOM 1315 N N . GLY A 1 158 ? -3.839 -2.523 5.600 1.00 95.56 158 GLY A N 1
ATOM 1316 C CA . GLY A 1 158 ? -2.791 -3.353 6.185 1.00 95.56 158 GLY A CA 1
ATOM 1317 C C . GLY A 1 158 ? -3.246 -3.967 7.501 1.00 95.56 158 GLY A C 1
ATOM 1318 O O . GLY A 1 158 ? -3.290 -5.185 7.630 1.00 95.56 158 GLY A O 1
ATOM 1319 N N . VAL A 1 159 ? -3.685 -3.137 8.446 1.00 95.56 159 VAL A N 1
ATOM 1320 C CA . VAL A 1 159 ? -4.167 -3.610 9.752 1.00 95.56 159 VAL A CA 1
ATOM 1321 C C . VAL A 1 159 ? -5.366 -4.558 9.614 1.00 95.56 159 VAL A C 1
ATOM 1323 O O . VAL A 1 159 ? -5.382 -5.635 10.212 1.00 95.56 159 VAL A O 1
ATOM 1326 N N . TYR A 1 160 ? -6.362 -4.211 8.793 1.00 96.31 160 TYR A N 1
ATOM 1327 C CA . TYR A 1 160 ? -7.544 -5.060 8.634 1.00 96.31 160 TYR A CA 1
ATOM 1328 C C . TYR A 1 160 ? -7.222 -6.393 7.949 1.00 96.31 160 TYR A C 1
ATOM 1330 O O . TYR A 1 160 ? -7.720 -7.445 8.352 1.00 96.31 160 TYR A O 1
ATOM 1338 N N . ASN A 1 161 ? -6.337 -6.379 6.949 1.00 95.25 161 ASN A N 1
ATOM 1339 C CA . ASN A 1 161 ? -5.866 -7.603 6.310 1.00 95.25 161 ASN A CA 1
ATOM 1340 C C . ASN A 1 161 ? -5.085 -8.489 7.280 1.00 95.25 161 ASN A C 1
ATOM 1342 O O . ASN A 1 161 ? -5.257 -9.705 7.244 1.00 95.25 161 ASN A O 1
ATOM 1346 N N . ALA A 1 162 ? -4.267 -7.906 8.159 1.00 93.44 162 ALA A N 1
ATOM 1347 C CA . ALA A 1 162 ? -3.575 -8.647 9.207 1.00 93.44 162 ALA A CA 1
ATOM 1348 C C . ALA A 1 162 ? -4.570 -9.395 10.107 1.00 93.44 162 ALA A C 1
ATOM 1350 O O . ALA A 1 162 ? -4.456 -10.610 10.275 1.00 93.44 162 ALA A O 1
ATOM 1351 N N . TYR A 1 163 ? -5.613 -8.710 10.584 1.00 94.44 163 TYR A N 1
ATOM 1352 C CA . TYR A 1 163 ? -6.705 -9.354 11.315 1.00 94.44 163 TYR A CA 1
ATOM 1353 C C . TYR A 1 163 ? -7.354 -10.498 10.515 1.00 94.44 163 TYR A C 1
ATOM 1355 O O . TYR A 1 163 ? -7.516 -11.609 11.020 1.00 94.44 163 TYR A O 1
ATOM 1363 N N . ARG A 1 164 ? -7.676 -10.267 9.237 1.00 93.88 164 ARG A N 1
ATOM 1364 C CA . ARG A 1 164 ? -8.311 -11.279 8.376 1.00 93.88 164 ARG A CA 1
ATOM 1365 C C . ARG A 1 164 ? -7.449 -12.508 8.119 1.00 93.88 164 ARG A C 1
ATOM 1367 O O . ARG A 1 164 ? -8.005 -13.581 7.892 1.00 93.88 164 ARG A O 1
ATOM 1374 N N . LEU A 1 165 ? -6.126 -12.374 8.145 1.00 91.62 165 LEU A N 1
ATOM 1375 C CA . LEU A 1 165 ? -5.211 -13.510 8.032 1.00 91.62 165 LEU A CA 1
ATOM 1376 C C . LEU A 1 165 ? -5.266 -14.401 9.278 1.00 91.62 165 LEU A C 1
ATOM 1378 O O . LEU A 1 165 ? -5.255 -15.620 9.138 1.00 91.62 165 LEU A O 1
ATOM 1382 N N . MET A 1 166 ? -5.380 -13.797 10.464 1.00 90.56 166 MET A N 1
ATOM 1383 C CA . MET A 1 166 ? -5.491 -14.500 11.748 1.00 90.56 166 MET A CA 1
ATOM 1384 C C . MET A 1 166 ? -6.897 -15.089 11.965 1.00 90.56 166 MET A C 1
ATOM 1386 O O . MET A 1 166 ? -7.056 -16.179 12.513 1.00 90.56 166 MET A O 1
ATOM 1390 N N . ARG A 1 167 ? -7.952 -14.407 11.502 1.00 93.12 167 ARG A N 1
ATOM 1391 C CA . ARG A 1 167 ? -9.356 -14.838 11.655 1.00 93.12 167 ARG A CA 1
ATOM 1392 C C . ARG A 1 167 ? -10.081 -14.896 10.295 1.00 93.12 167 ARG A C 1
ATOM 1394 O O . ARG A 1 167 ? -11.002 -14.120 10.031 1.00 93.12 167 ARG A O 1
ATOM 1401 N N . PRO A 1 168 ? -9.719 -15.832 9.393 1.00 90.75 168 PRO A N 1
ATOM 1402 C CA . PRO A 1 168 ? -10.238 -15.854 8.020 1.00 90.75 168 PRO A CA 1
ATOM 1403 C C . PRO A 1 168 ? -11.723 -16.221 7.915 1.00 90.75 168 PRO A C 1
ATOM 1405 O O . PRO A 1 168 ? -12.377 -15.808 6.954 1.00 90.75 168 PRO A O 1
ATOM 1408 N N . LYS A 1 169 ? -12.240 -16.988 8.887 1.00 92.19 169 LYS A N 1
ATOM 1409 C CA . LYS A 1 169 ? -13.620 -17.499 8.925 1.00 92.19 169 LYS A CA 1
ATOM 1410 C C . LYS A 1 169 ? -14.625 -16.526 9.548 1.00 92.19 169 LYS A C 1
ATOM 1412 O O . LYS A 1 169 ? -15.819 -16.806 9.486 1.00 92.19 169 LYS A O 1
ATOM 1417 N N . GLU A 1 170 ? -14.164 -15.418 10.127 1.00 91.19 170 GLU A N 1
ATOM 1418 C CA . GLU A 1 170 ? -15.053 -14.438 10.744 1.00 91.19 170 GLU A CA 1
ATOM 1419 C C . GLU A 1 170 ? -15.939 -13.753 9.700 1.00 91.19 170 GLU A C 1
ATOM 1421 O O . GLU A 1 170 ? -15.439 -13.275 8.675 1.00 91.19 170 GLU A O 1
ATOM 1426 N N . LYS A 1 171 ? -17.243 -13.676 9.981 1.00 93.19 171 LYS A N 1
ATOM 1427 C CA . LYS A 1 171 ? -18.231 -12.988 9.132 1.00 93.19 171 LYS A CA 1
ATOM 1428 C C . LYS A 1 171 ? -18.966 -11.848 9.832 1.00 93.19 171 LYS A C 1
ATOM 1430 O O . LYS A 1 171 ? -19.681 -11.088 9.182 1.00 93.19 171 LYS A O 1
ATOM 1435 N N . GLU A 1 172 ? -18.795 -11.749 11.140 1.00 94.50 172 GLU A N 1
ATOM 1436 C CA . GLU A 1 172 ? -19.406 -10.731 11.979 1.00 94.50 172 GLU A CA 1
ATOM 1437 C C . GLU A 1 172 ? -18.745 -9.363 11.776 1.00 94.50 172 GLU A C 1
ATOM 1439 O O . GLU A 1 172 ? -17.643 -9.253 11.222 1.00 94.50 172 GLU A O 1
ATOM 1444 N N . VAL A 1 173 ? -19.437 -8.307 12.208 1.00 96.31 173 VAL A N 1
ATOM 1445 C CA . VAL A 1 173 ? -18.841 -6.969 12.272 1.00 96.31 173 VAL A CA 1
ATOM 1446 C C . VAL A 1 173 ? -17.886 -6.944 13.458 1.00 96.31 173 VAL A C 1
ATOM 1448 O O . VAL A 1 173 ? -18.262 -7.277 14.580 1.00 96.31 173 VAL A O 1
ATOM 1451 N N . VAL A 1 174 ? -16.646 -6.538 13.212 1.00 97.38 174 VAL A N 1
ATOM 1452 C CA . VAL A 1 174 ? -15.581 -6.536 14.216 1.00 97.38 174 VAL A CA 1
ATOM 1453 C C . VAL A 1 174 ? -14.926 -5.170 14.311 1.00 97.38 174 VAL A C 1
ATOM 1455 O O . VAL A 1 174 ? -14.685 -4.509 13.298 1.00 97.38 174 VAL A O 1
ATOM 1458 N N . LEU A 1 175 ? -14.608 -4.781 15.541 1.00 97.62 175 LEU A N 1
ATOM 1459 C CA . LEU A 1 175 ? -13.793 -3.622 15.868 1.00 97.62 175 LEU A CA 1
ATOM 1460 C C . LEU A 1 175 ? -12.333 -4.065 16.036 1.00 97.62 175 LEU A C 1
ATOM 1462 O O . LEU A 1 175 ? -12.014 -4.816 16.945 1.00 97.62 175 LEU A O 1
ATOM 1466 N N . VAL A 1 176 ? -11.428 -3.610 15.182 1.00 97.19 176 VAL A N 1
ATOM 1467 C CA . VAL A 1 176 ? -9.989 -3.875 15.273 1.00 97.19 176 VAL A CA 1
ATOM 1468 C C . VAL A 1 176 ? -9.281 -2.592 15.675 1.00 97.19 176 VAL A C 1
ATOM 1470 O O . VAL A 1 176 ? -9.355 -1.594 14.964 1.00 97.19 176 VAL A O 1
ATOM 1473 N N . VAL A 1 177 ? -8.576 -2.614 16.799 1.00 95.31 177 VAL A N 1
ATOM 1474 C CA . VAL A 1 177 ? -7.766 -1.496 17.280 1.00 95.31 177 VAL A CA 1
ATOM 1475 C C . VAL A 1 177 ? -6.304 -1.907 17.232 1.00 95.31 177 VAL A C 1
ATOM 1477 O O . VAL A 1 177 ? -5.874 -2.793 17.967 1.00 95.31 177 VAL A O 1
ATOM 1480 N N . ASN A 1 178 ? -5.537 -1.267 16.356 1.00 93.62 178 ASN A N 1
ATOM 1481 C CA . ASN A 1 178 ? -4.093 -1.434 16.290 1.00 93.62 178 ASN A CA 1
ATOM 1482 C C . ASN A 1 178 ? -3.416 -0.264 16.986 1.00 93.62 178 ASN A C 1
ATOM 1484 O O . ASN A 1 178 ? -3.519 0.881 16.535 1.00 93.62 178 ASN A O 1
ATOM 1488 N N . ILE A 1 179 ? -2.725 -0.573 18.074 1.00 90.44 179 ILE A N 1
ATOM 1489 C CA . ILE A 1 179 ? -2.011 0.396 18.876 1.00 90.44 179 ILE A CA 1
ATOM 1490 C C . ILE A 1 179 ? -0.567 0.486 18.391 1.00 90.44 179 ILE A C 1
ATOM 1492 O O . ILE A 1 179 ? 0.212 -0.461 18.505 1.00 90.44 179 ILE A O 1
ATOM 1496 N N . ASP A 1 180 ? -0.227 1.637 17.825 1.00 88.12 180 ASP A N 1
ATOM 1497 C CA . ASP A 1 180 ? 1.091 1.927 17.271 1.00 88.12 180 ASP A CA 1
ATOM 1498 C C . ASP A 1 180 ? 1.474 3.388 17.550 1.00 88.12 180 ASP A C 1
ATOM 1500 O O . ASP A 1 180 ? 0.634 4.219 17.921 1.00 88.12 180 ASP A O 1
ATOM 1504 N N . SER A 1 181 ? 2.759 3.695 17.380 1.00 83.06 181 SER A N 1
ATOM 1505 C CA . SER A 1 181 ? 3.316 5.031 17.578 1.00 83.06 181 SER A CA 1
ATOM 1506 C C . SER A 1 181 ? 3.594 5.722 16.232 1.00 83.06 181 SER A C 1
ATOM 1508 O O . SER A 1 181 ? 4.072 5.070 15.298 1.00 83.06 181 SER A O 1
ATOM 1510 N N . PRO A 1 182 ? 3.332 7.040 16.091 1.00 84.69 182 PRO A N 1
ATOM 1511 C CA . PRO A 1 182 ? 2.669 7.929 17.054 1.00 84.69 182 PRO A CA 1
ATOM 1512 C C . PRO A 1 182 ? 1.131 7.914 16.970 1.00 84.69 182 PRO A C 1
ATOM 1514 O O . PRO A 1 182 ? 0.472 8.519 17.818 1.00 84.69 182 PRO A O 1
ATOM 1517 N N . PHE A 1 183 ? 0.543 7.273 15.951 1.00 90.00 183 PHE A N 1
ATOM 1518 C CA . PHE A 1 183 ? -0.911 7.127 15.854 1.00 90.00 183 PHE A CA 1
ATOM 1519 C C . PHE A 1 183 ? -1.322 5.666 15.858 1.00 90.00 183 PHE A C 1
ATOM 1521 O O . PHE A 1 183 ? -0.734 4.835 15.171 1.00 90.00 183 PHE A O 1
ATOM 1528 N N . SER A 1 184 ? -2.413 5.419 16.567 1.00 91.44 184 SER A N 1
ATOM 1529 C CA . SER A 1 184 ? -3.144 4.165 16.581 1.00 91.44 184 SER A CA 1
ATOM 1530 C C . SER A 1 184 ? -4.345 4.242 15.648 1.00 91.44 184 SER A C 1
ATOM 1532 O O . SER A 1 184 ? -4.843 5.327 15.330 1.00 91.44 184 SER A O 1
ATOM 1534 N N . GLU A 1 185 ? -4.818 3.083 15.207 1.00 94.31 185 GLU A N 1
ATOM 1535 C CA . GLU A 1 185 ? -5.915 2.970 14.253 1.00 94.31 185 GLU A CA 1
ATOM 1536 C C . GLU A 1 185 ? -7.056 2.141 14.824 1.00 94.31 185 GLU A C 1
ATOM 1538 O O . GLU A 1 185 ? -6.852 1.033 15.311 1.00 94.31 185 GLU A O 1
ATOM 1543 N N . ILE A 1 186 ? -8.266 2.684 14.723 1.00 96.06 186 ILE A N 1
ATOM 1544 C CA . ILE A 1 186 ? -9.522 2.006 15.021 1.00 96.06 186 ILE A CA 1
ATOM 1545 C C . ILE A 1 186 ? -10.178 1.699 13.689 1.00 96.06 186 ILE A C 1
ATOM 1547 O O . ILE A 1 186 ? -10.428 2.606 12.894 1.00 96.06 186 ILE A O 1
ATOM 1551 N N . ILE A 1 187 ? -10.469 0.433 13.445 1.00 97.19 187 ILE A N 1
ATOM 1552 C CA . ILE A 1 187 ? -11.050 -0.058 12.205 1.00 97.19 187 ILE A CA 1
ATOM 1553 C C . ILE A 1 187 ? -12.289 -0.859 12.548 1.00 97.19 187 ILE A C 1
ATOM 1555 O O . ILE A 1 187 ? -12.268 -1.688 13.446 1.00 97.19 187 ILE A O 1
ATOM 1559 N N . ILE A 1 188 ? -13.365 -0.644 11.808 1.00 97.25 188 ILE A N 1
ATOM 1560 C CA . ILE A 1 188 ? -14.531 -1.517 11.847 1.00 97.25 188 ILE A CA 1
ATOM 1561 C C . ILE A 1 188 ? -14.645 -2.149 10.477 1.00 97.25 188 ILE A C 1
ATOM 1563 O O . ILE A 1 188 ? -14.563 -1.462 9.457 1.00 97.25 188 ILE A O 1
ATOM 1567 N N . GLY A 1 189 ? -14.804 -3.462 10.436 1.00 95.94 189 GLY A N 1
ATOM 1568 C CA . GLY A 1 189 ? -14.926 -4.179 9.179 1.00 95.94 189 GLY A CA 1
ATOM 1569 C C . GLY A 1 189 ? -15.810 -5.402 9.299 1.00 95.94 189 GLY A C 1
ATOM 1570 O O . GLY A 1 189 ? -16.059 -5.904 10.393 1.00 95.94 189 GLY A O 1
ATOM 1571 N N . LYS A 1 190 ? -16.259 -5.892 8.148 1.00 94.44 190 LYS A N 1
ATOM 1572 C CA . LYS A 1 190 ? -17.043 -7.117 8.019 1.00 94.44 190 LYS A CA 1
ATOM 1573 C C . LYS A 1 190 ? -16.515 -7.919 6.846 1.00 94.44 190 LYS A C 1
ATOM 1575 O O . LYS A 1 190 ? -16.348 -7.387 5.746 1.00 94.44 190 LYS A O 1
ATOM 1580 N N . GLU A 1 191 ? -16.271 -9.206 7.072 1.00 92.38 191 GLU A N 1
ATOM 1581 C CA . GLU A 1 191 ? -15.662 -10.085 6.074 1.00 92.38 191 GLU A CA 1
ATOM 1582 C C . GLU A 1 191 ? -14.441 -9.413 5.414 1.00 92.38 191 GLU A C 1
ATOM 1584 O O . GLU A 1 191 ? -13.466 -9.094 6.082 1.00 92.38 191 GLU A O 1
ATOM 1589 N N . LYS A 1 192 ? -14.421 -9.222 4.088 1.00 90.19 192 LYS A N 1
ATOM 1590 C CA . LYS A 1 192 ? -13.281 -8.636 3.350 1.00 90.19 192 LYS A CA 1
ATOM 1591 C C . LYS A 1 192 ? -13.311 -7.112 3.257 1.00 90.19 192 LYS A C 1
ATOM 1593 O O . LYS A 1 192 ? -12.438 -6.543 2.610 1.00 90.19 192 LYS A O 1
ATOM 1598 N N . HIS A 1 193 ? -14.298 -6.469 3.868 1.00 92.12 193 HIS A N 1
ATOM 1599 C CA . HIS A 1 193 ? -14.572 -5.059 3.660 1.00 92.12 193 HIS A CA 1
ATOM 1600 C C . HIS A 1 193 ? -14.245 -4.245 4.902 1.00 92.12 193 HIS A C 1
ATOM 1602 O O . HIS A 1 193 ? -14.773 -4.486 5.988 1.00 92.12 193 HIS A O 1
ATOM 1608 N N . LEU A 1 194 ? -13.393 -3.243 4.708 1.00 94.62 194 LEU A N 1
ATOM 1609 C CA . LEU A 1 194 ? -13.192 -2.184 5.678 1.00 94.62 194 LEU A CA 1
ATOM 1610 C C . LEU A 1 194 ? -14.414 -1.262 5.618 1.00 94.62 194 LEU A C 1
ATOM 1612 O O . LEU A 1 194 ? -14.747 -0.733 4.560 1.00 94.62 194 LEU A O 1
ATOM 1616 N N . LEU A 1 195 ? -15.112 -1.094 6.736 1.00 94.75 195 LEU A N 1
ATOM 1617 C CA . LEU A 1 195 ? -16.349 -0.314 6.798 1.00 94.75 195 LEU A CA 1
ATOM 1618 C C . LEU A 1 195 ? -16.112 1.075 7.381 1.00 94.75 195 LEU A C 1
ATOM 1620 O O . LEU A 1 195 ? -16.635 2.070 6.896 1.00 94.75 195 LEU A O 1
ATOM 1624 N N . PHE A 1 196 ? -15.271 1.157 8.400 1.00 95.12 196 PHE A N 1
ATOM 1625 C CA . PHE A 1 196 ? -14.910 2.410 9.033 1.00 95.12 196 PHE A CA 1
ATOM 1626 C C . PHE A 1 196 ? -13.448 2.357 9.438 1.00 95.12 196 PHE A C 1
ATOM 1628 O O . PHE A 1 196 ? -12.920 1.299 9.776 1.00 95.12 196 PHE A O 1
ATOM 1635 N N . SER A 1 197 ? -12.780 3.501 9.410 1.00 95.25 197 SER A N 1
ATOM 1636 C CA . SER A 1 197 ? -11.443 3.619 9.973 1.00 95.25 197 SER A CA 1
ATOM 1637 C C . SER A 1 197 ? -11.225 5.023 10.507 1.00 95.25 197 SER A C 1
ATOM 1639 O O . SER A 1 197 ? -11.655 5.997 9.882 1.00 95.25 197 SER A O 1
ATOM 1641 N N . ARG A 1 198 ? -10.512 5.140 11.623 1.00 94.25 198 ARG A N 1
ATOM 1642 C CA . ARG A 1 198 ? -10.089 6.403 12.226 1.00 94.25 198 ARG A CA 1
ATOM 1643 C C . ARG A 1 198 ? -8.709 6.238 12.850 1.00 94.25 198 ARG A C 1
ATOM 1645 O O . ARG A 1 198 ? -8.442 5.245 13.515 1.00 94.25 198 ARG A O 1
ATOM 1652 N N . ALA A 1 199 ? -7.855 7.236 12.657 1.00 94.38 199 ALA A N 1
ATOM 1653 C CA . ALA A 1 199 ? -6.592 7.341 13.374 1.00 94.38 199 ALA A CA 1
ATOM 1654 C C . ALA A 1 199 ? -6.730 8.311 14.548 1.00 94.38 199 ALA A C 1
ATOM 1656 O O . ALA A 1 199 ? -7.437 9.317 14.445 1.00 94.38 199 ALA A O 1
ATOM 1657 N N . PHE A 1 200 ? -6.017 8.034 15.632 1.00 91.88 200 PHE A N 1
ATOM 1658 C CA . PHE A 1 200 ? -5.921 8.907 16.796 1.00 91.88 200 PHE A CA 1
ATOM 1659 C C . PHE A 1 200 ? -4.506 8.832 17.374 1.00 91.88 200 PHE A C 1
ATOM 1661 O O . PHE A 1 200 ? -3.809 7.831 17.207 1.00 91.88 200 PHE A O 1
ATOM 1668 N N . LYS A 1 201 ? -4.043 9.909 18.013 1.00 89.81 201 LYS A N 1
ATOM 1669 C CA . LYS A 1 201 ? -2.771 9.867 18.745 1.00 89.81 201 LYS A CA 1
ATOM 1670 C C . LYS A 1 201 ? -2.988 9.041 20.002 1.00 89.81 201 LYS A C 1
ATOM 1672 O O . LYS A 1 201 ? -3.927 9.321 20.743 1.00 89.81 201 LYS A O 1
ATOM 1677 N N . PHE A 1 202 ? -2.153 8.032 20.220 1.00 83.50 202 PHE A N 1
ATOM 1678 C CA . PHE A 1 202 ? -2.302 7.192 21.398 1.00 83.50 202 PHE A CA 1
ATOM 1679 C C . PHE A 1 202 ? -2.011 8.001 22.666 1.00 83.50 202 PHE A C 1
ATOM 1681 O O . PHE A 1 202 ? -0.954 8.615 22.792 1.00 83.50 202 PHE A O 1
ATOM 1688 N N . SER A 1 203 ? -2.963 7.981 23.593 1.00 84.19 203 SER A N 1
ATOM 1689 C CA . SER A 1 203 ? -2.830 8.471 24.960 1.00 84.19 203 SER A CA 1
ATOM 1690 C C . SER A 1 203 ? -3.564 7.483 25.853 1.00 84.19 203 SER A C 1
ATOM 1692 O O . SER A 1 203 ? -4.736 7.198 25.600 1.00 84.19 203 SER A O 1
ATOM 1694 N N . GLN A 1 204 ? -2.894 6.944 26.873 1.00 77.75 204 GLN A N 1
ATOM 1695 C CA . GLN A 1 204 ? -3.482 5.918 27.738 1.00 77.75 204 GLN A CA 1
ATOM 1696 C C . GLN A 1 204 ? -4.731 6.433 28.472 1.00 77.75 204 GLN A C 1
ATOM 1698 O O . GLN A 1 204 ? -5.686 5.680 28.629 1.00 77.75 204 GLN A O 1
ATOM 1703 N N . SER A 1 205 ? -4.771 7.722 28.837 1.00 81.69 205 SER A N 1
ATOM 1704 C CA . SER A 1 205 ? -5.927 8.340 29.504 1.00 81.69 205 SER A CA 1
ATOM 1705 C C . SER A 1 205 ? -7.169 8.415 28.614 1.00 81.69 205 SER A C 1
ATOM 1707 O O . SER A 1 205 ? -8.288 8.259 29.095 1.00 81.69 205 SER A O 1
ATOM 1709 N N . ASP A 1 206 ? -6.976 8.639 27.312 1.00 84.75 206 ASP A N 1
ATOM 17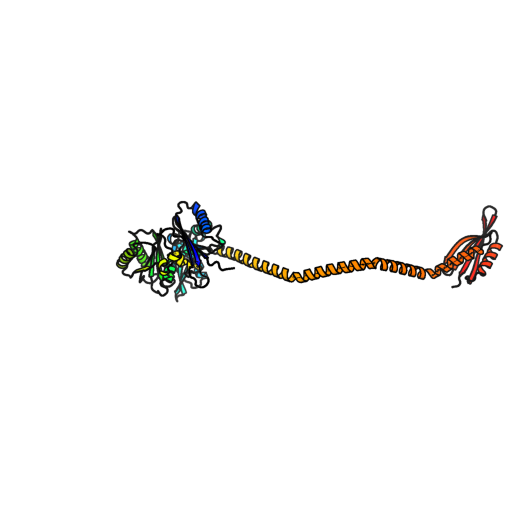10 C CA . ASP A 1 206 ? -8.073 8.957 26.392 1.00 84.75 206 ASP A CA 1
ATOM 1711 C C . ASP A 1 206 ? -8.437 7.778 25.485 1.00 84.75 206 ASP A C 1
ATOM 1713 O O . ASP A 1 206 ? -9.461 7.829 24.801 1.00 84.75 206 ASP A O 1
ATOM 1717 N N . PHE A 1 207 ? -7.634 6.710 25.491 1.00 88.19 207 PHE A N 1
ATOM 1718 C CA . PHE A 1 207 ? -7.745 5.556 24.599 1.00 88.19 207 PHE A CA 1
ATOM 1719 C C . PHE A 1 207 ? -9.159 4.965 24.552 1.00 88.19 207 PHE A C 1
ATOM 1721 O O . PHE A 1 207 ? -9.766 4.877 23.483 1.00 88.19 207 PHE A O 1
ATOM 1728 N N . ILE A 1 208 ? -9.708 4.617 25.718 1.00 90.81 208 ILE A N 1
ATOM 1729 C CA . ILE A 1 208 ? -11.048 4.029 25.835 1.00 90.81 208 ILE A CA 1
ATOM 1730 C C . ILE A 1 208 ? -12.111 5.009 25.326 1.00 90.81 208 ILE A C 1
ATOM 1732 O O . ILE A 1 208 ? -13.009 4.624 24.576 1.00 90.81 208 ILE A O 1
ATOM 1736 N N . SER A 1 209 ? -11.971 6.294 25.668 1.00 92.00 209 SER A N 1
ATOM 1737 C CA . SER A 1 209 ? -12.907 7.337 25.239 1.00 92.00 209 SER A CA 1
ATOM 1738 C C . SER A 1 209 ? -12.901 7.536 23.719 1.00 92.00 209 SER A C 1
ATOM 1740 O O . SER A 1 209 ? -13.952 7.751 23.116 1.00 92.00 209 SER A O 1
ATOM 1742 N N . GLU A 1 210 ? -11.738 7.436 23.068 1.00 93.50 210 GLU A N 1
ATOM 1743 C CA . GLU A 1 210 ? -11.627 7.571 21.616 1.00 93.50 210 GLU A CA 1
ATOM 1744 C C . GLU A 1 210 ? -12.236 6.380 20.880 1.00 93.50 210 GLU A C 1
ATOM 1746 O O . GLU A 1 210 ? -12.876 6.569 19.838 1.00 93.50 210 GLU A O 1
ATOM 1751 N N . ILE A 1 211 ? -12.109 5.172 21.432 1.00 94.44 211 ILE A N 1
ATOM 1752 C CA . ILE A 1 211 ? -12.786 3.987 20.901 1.00 94.44 211 ILE A CA 1
ATOM 1753 C C . ILE A 1 211 ? -14.299 4.132 21.035 1.00 94.44 211 ILE A C 1
ATOM 1755 O O . ILE A 1 211 ? -15.011 3.980 20.044 1.00 94.44 211 ILE A O 1
ATOM 1759 N N . GLU A 1 212 ? -14.789 4.499 22.217 1.00 94.12 212 GLU A N 1
ATOM 1760 C CA . GLU A 1 212 ? -16.218 4.667 22.471 1.00 94.12 212 GLU A CA 1
ATOM 1761 C C . GLU A 1 212 ? -16.843 5.716 21.539 1.00 94.12 212 GLU A C 1
ATOM 1763 O O . GLU A 1 212 ? -17.853 5.450 20.882 1.00 94.12 212 GLU A O 1
ATOM 1768 N N . LYS A 1 213 ? -16.210 6.890 21.403 1.00 94.00 213 LYS A N 1
ATOM 1769 C CA . LYS A 1 213 ? -16.639 7.923 20.444 1.00 94.00 213 LYS A CA 1
ATOM 1770 C C . LYS A 1 213 ? -16.690 7.373 19.021 1.00 94.00 213 LYS A C 1
ATOM 1772 O O . LYS A 1 213 ? -17.627 7.667 18.286 1.00 94.00 213 LYS A O 1
ATOM 1777 N N . THR A 1 214 ? -15.697 6.577 18.631 1.00 94.56 214 THR A N 1
ATOM 1778 C CA . THR A 1 214 ? -15.615 6.004 17.283 1.00 94.56 214 THR A CA 1
ATOM 1779 C C . THR A 1 214 ? -16.735 5.001 17.020 1.00 94.56 214 THR A C 1
ATOM 1781 O O . THR A 1 214 ? -17.373 5.079 15.972 1.00 94.56 214 THR A O 1
ATOM 1784 N N . VAL A 1 215 ? -17.026 4.116 17.977 1.00 94.69 215 VAL A N 1
ATOM 1785 C CA . VAL A 1 215 ? -18.150 3.171 17.884 1.00 94.69 215 VAL A CA 1
ATOM 1786 C C . VAL A 1 215 ? -19.473 3.929 17.789 1.00 94.69 215 VAL A C 1
ATOM 1788 O O . VAL A 1 215 ? -20.253 3.665 16.881 1.00 94.69 215 VAL A O 1
ATOM 1791 N N . ARG A 1 216 ? -19.698 4.943 18.635 1.00 94.44 216 ARG A N 1
ATOM 1792 C CA . ARG A 1 216 ? -20.917 5.771 18.585 1.00 94.44 216 ARG A CA 1
ATOM 1793 C C . ARG A 1 216 ? -21.094 6.485 17.241 1.00 94.44 216 ARG A C 1
ATOM 1795 O O . ARG A 1 216 ? -22.208 6.556 16.728 1.00 94.44 216 ARG A O 1
ATOM 1802 N N . VAL A 1 217 ? -20.013 7.019 16.665 1.00 94.25 217 VAL A N 1
ATOM 1803 C CA . VAL A 1 217 ? -20.049 7.650 15.333 1.00 94.25 217 VAL A CA 1
ATOM 1804 C C . VAL A 1 217 ? -20.415 6.624 14.262 1.00 94.25 217 VAL A C 1
ATOM 1806 O O . VAL A 1 217 ? -21.307 6.889 13.463 1.00 94.25 217 VAL A O 1
ATOM 1809 N N . TYR A 1 218 ? -19.788 5.448 14.280 1.00 94.25 218 TYR A N 1
ATOM 1810 C CA . TYR A 1 218 ? -20.095 4.372 13.339 1.00 94.25 218 TYR A CA 1
ATOM 1811 C C . TYR A 1 218 ? -21.555 3.909 13.427 1.00 94.25 218 TYR A C 1
ATOM 1813 O O . TYR A 1 218 ? -22.228 3.790 12.405 1.00 94.25 218 TYR A O 1
ATOM 1821 N N . GLU A 1 219 ? -22.067 3.701 14.643 1.00 92.69 219 GLU A N 1
ATOM 1822 C CA . GLU A 1 219 ? -23.463 3.311 14.860 1.00 92.69 219 GLU A CA 1
ATOM 1823 C C . GLU A 1 219 ? -24.438 4.370 14.334 1.00 92.69 219 GLU A C 1
ATOM 1825 O O . GLU A 1 219 ? -25.451 4.028 13.725 1.00 92.69 219 GLU A O 1
ATOM 1830 N N . LYS A 1 220 ? -24.113 5.657 14.509 1.00 93.25 220 LYS A N 1
ATOM 1831 C CA . LYS A 1 220 ? -24.921 6.766 13.988 1.00 93.25 220 LYS A CA 1
ATOM 1832 C C . LYS A 1 220 ? -24.930 6.819 12.457 1.00 93.25 220 LYS A C 1
ATOM 1834 O O . LYS A 1 220 ? -25.940 7.211 11.880 1.00 93.25 220 LYS A O 1
ATOM 1839 N N . GLU A 1 221 ? -23.832 6.442 11.802 1.00 88.81 221 GLU A N 1
ATOM 1840 C CA . GLU A 1 221 ? -23.762 6.358 10.336 1.00 88.81 221 GLU A CA 1
ATOM 1841 C C . GLU A 1 221 ? -24.561 5.169 9.768 1.00 88.81 221 GLU A C 1
ATOM 1843 O O . GLU A 1 221 ? -24.858 5.161 8.575 1.00 88.81 221 GLU A O 1
ATOM 1848 N N . ASN A 1 222 ? -24.941 4.191 10.605 1.00 86.56 222 ASN A N 1
ATOM 1849 C CA . ASN A 1 222 ? -25.784 3.037 10.258 1.00 86.56 222 ASN A CA 1
ATOM 1850 C C . ASN A 1 222 ? -25.349 2.317 8.960 1.00 86.56 222 ASN A C 1
ATOM 1852 O O . ASN A 1 222 ? -26.163 1.945 8.113 1.00 86.56 222 ASN A O 1
ATOM 1856 N N . ILE A 1 223 ? -24.034 2.156 8.785 1.00 85.06 223 ILE A N 1
ATOM 1857 C CA . ILE A 1 223 ? -23.414 1.575 7.583 1.00 85.06 223 ILE A CA 1
ATOM 1858 C C . ILE A 1 223 ? -23.746 0.081 7.442 1.00 85.06 223 ILE A C 1
ATOM 1860 O O . ILE A 1 223 ? -24.056 -0.422 6.352 1.00 85.06 223 ILE A O 1
ATOM 1864 N N . GLU A 1 224 ? -23.568 -0.632 8.548 1.00 87.62 224 GLU A N 1
ATOM 1865 C CA . GLU A 1 224 ? -23.724 -2.071 8.743 1.00 87.62 224 GLU A CA 1
ATOM 1866 C C . GLU A 1 224 ? -23.894 -2.286 10.261 1.00 87.62 224 GLU A C 1
ATOM 1868 O O . GLU A 1 224 ? -23.595 -1.376 11.034 1.00 87.62 224 GLU A O 1
ATOM 1873 N N . GLY A 1 225 ? -24.408 -3.444 10.688 1.00 90.94 225 GLY A N 1
ATOM 1874 C CA . GLY A 1 225 ? -24.722 -3.724 12.096 1.00 90.94 225 GLY A CA 1
ATOM 1875 C C . GLY A 1 225 ? -23.591 -3.444 13.101 1.00 90.94 225 GLY A C 1
ATOM 1876 O O . GLY A 1 225 ? -22.442 -3.199 12.747 1.00 90.94 225 GLY A O 1
ATOM 1877 N N . LYS A 1 226 ? -23.916 -3.497 14.394 1.00 94.81 226 LYS A N 1
ATOM 1878 C CA . LYS A 1 226 ? -22.972 -3.167 15.473 1.00 94.81 226 LYS A CA 1
ATOM 1879 C C . LYS A 1 226 ? -21.803 -4.162 15.554 1.00 94.81 226 LYS A C 1
ATOM 1881 O O . LYS A 1 226 ? -22.010 -5.343 15.263 1.00 94.81 226 LYS A O 1
ATOM 1886 N N . PRO A 1 227 ? -20.600 -3.730 15.985 1.00 96.19 227 PRO A N 1
ATOM 1887 C CA . PRO A 1 227 ? -19.507 -4.651 16.279 1.00 96.19 227 PRO A CA 1
ATOM 1888 C C . PRO A 1 227 ? -19.922 -5.686 17.331 1.00 96.19 227 PRO A C 1
ATOM 1890 O O . PRO A 1 227 ? -20.408 -5.319 18.396 1.00 96.19 227 PRO A O 1
ATOM 1893 N N . GLN A 1 228 ? -19.721 -6.970 17.038 1.00 95.75 228 GLN A N 1
ATOM 1894 C CA . GLN A 1 228 ? -20.068 -8.076 17.943 1.00 95.75 228 GLN A CA 1
ATOM 1895 C C . GLN A 1 228 ? -18.901 -8.461 18.862 1.00 95.75 228 GLN A C 1
ATOM 1897 O O . GLN A 1 228 ? -19.097 -9.034 19.931 1.00 95.75 228 GLN A O 1
ATOM 1902 N N . LYS A 1 229 ? -17.678 -8.106 18.459 1.00 96.12 229 LYS A N 1
ATOM 1903 C CA . LYS A 1 229 ? -16.455 -8.273 19.243 1.00 96.12 229 LYS A CA 1
ATOM 1904 C C . LYS A 1 229 ? -15.420 -7.225 18.876 1.00 96.12 229 LYS A C 1
ATOM 1906 O O . LYS A 1 229 ? -15.507 -6.595 17.812 1.00 96.12 229 LYS A O 1
ATOM 1911 N N . PHE A 1 230 ? -14.410 -7.088 19.726 1.00 96.75 230 PHE A N 1
ATOM 1912 C CA . PHE A 1 230 ? -13.251 -6.266 19.431 1.00 96.75 230 PHE A CA 1
ATOM 1913 C C . PHE A 1 230 ? -11.939 -7.032 19.531 1.00 96.75 230 PHE A C 1
ATOM 1915 O O . PHE A 1 230 ? -11.812 -8.049 20.208 1.00 96.75 230 PHE A O 1
ATOM 1922 N N . ILE A 1 231 ? -10.945 -6.499 18.842 1.00 95.44 231 ILE A N 1
ATOM 1923 C CA . ILE A 1 231 ? -9.606 -7.035 18.732 1.00 95.44 231 ILE A CA 1
ATOM 1924 C C . ILE A 1 231 ? -8.642 -5.912 19.076 1.00 95.44 231 ILE A C 1
ATOM 1926 O O . ILE A 1 231 ? -8.705 -4.847 18.463 1.00 95.44 231 ILE A O 1
ATOM 1930 N N . LEU A 1 232 ? -7.738 -6.155 20.014 1.00 93.94 232 LEU A N 1
ATOM 1931 C CA . LEU A 1 232 ? -6.611 -5.277 20.288 1.00 93.94 232 LEU A CA 1
ATOM 1932 C C . LEU A 1 232 ? -5.340 -5.907 19.729 1.00 93.94 232 LEU A C 1
ATOM 1934 O O . LEU A 1 232 ? -5.059 -7.084 19.951 1.00 93.94 232 LEU A O 1
ATOM 1938 N N . SER A 1 233 ? -4.566 -5.109 19.010 1.00 89.88 233 SER A N 1
ATOM 1939 C CA . SER A 1 233 ? -3.248 -5.471 18.503 1.00 89.88 233 SER A CA 1
ATOM 1940 C C . SER A 1 233 ? -2.272 -4.325 18.739 1.00 89.88 233 SER A C 1
ATOM 1942 O O . SER A 1 233 ? -2.698 -3.201 18.999 1.00 89.88 233 SER A O 1
ATOM 1944 N N . GLY A 1 234 ? -0.972 -4.592 18.665 1.00 83.88 234 GLY A N 1
ATOM 1945 C CA . GLY A 1 234 ? 0.073 -3.600 18.912 1.00 83.88 234 GLY A CA 1
ATOM 1946 C C . GLY A 1 234 ? 1.145 -4.097 19.874 1.00 83.88 234 GLY A C 1
ATOM 1947 O O . GLY A 1 234 ? 1.099 -5.230 20.349 1.00 83.88 234 GLY A O 1
ATOM 1948 N N . ARG A 1 235 ? 2.126 -3.241 20.168 1.00 76.44 235 ARG A N 1
ATOM 1949 C CA . ARG A 1 235 ? 3.254 -3.562 21.061 1.00 76.44 235 ARG A CA 1
ATOM 1950 C C . ARG A 1 235 ? 3.233 -2.692 22.315 1.00 76.44 235 ARG A C 1
ATOM 1952 O O . ARG A 1 235 ? 4.120 -1.869 22.520 1.00 76.44 235 ARG A O 1
ATOM 1959 N N . ILE A 1 236 ? 2.198 -2.880 23.131 1.00 79.12 236 ILE A N 1
ATOM 1960 C CA . ILE A 1 236 ? 2.021 -2.209 24.426 1.00 79.12 236 ILE A CA 1
ATOM 1961 C C . ILE A 1 236 ? 1.895 -3.265 25.533 1.00 79.12 236 ILE A C 1
ATOM 1963 O O . ILE A 1 236 ? 1.189 -4.259 25.357 1.00 79.12 236 ILE A O 1
ATOM 1967 N N . SER A 1 237 ? 2.582 -3.067 26.661 1.00 76.62 237 SER A N 1
ATOM 1968 C CA . SER A 1 237 ? 2.601 -4.000 27.802 1.00 76.62 237 SER A CA 1
ATOM 1969 C C . SER A 1 237 ? 1.224 -4.166 28.450 1.00 76.62 237 SER A C 1
ATOM 1971 O O . SER A 1 237 ? 0.851 -5.260 28.870 1.00 76.62 237 SER A O 1
ATOM 1973 N N . GLU A 1 238 ? 0.438 -3.096 28.462 1.00 83.69 238 GLU A N 1
ATOM 1974 C CA . GLU A 1 238 ? -0.844 -2.963 29.153 1.00 83.69 238 GLU A CA 1
ATOM 1975 C C . GLU A 1 238 ? -2.039 -3.444 28.308 1.00 83.69 238 GLU A C 1
ATOM 1977 O O . GLU A 1 238 ? -3.190 -3.272 28.703 1.00 83.69 238 GLU A O 1
ATOM 1982 N N . LEU A 1 239 ? -1.815 -4.081 27.147 1.00 85.62 239 LEU A N 1
ATOM 1983 C CA . LEU A 1 239 ? -2.898 -4.538 26.258 1.00 85.62 239 LEU A CA 1
ATOM 1984 C C . LEU A 1 239 ? -3.941 -5.411 26.969 1.00 85.62 239 LEU A C 1
ATOM 1986 O O . LEU A 1 239 ? -5.128 -5.336 26.655 1.00 85.62 239 LEU A O 1
ATOM 1990 N N . ARG A 1 240 ? -3.512 -6.233 27.935 1.00 88.12 240 ARG A N 1
ATOM 1991 C CA . ARG A 1 240 ? -4.414 -7.093 28.717 1.00 88.12 240 ARG A CA 1
ATOM 1992 C C . ARG A 1 240 ? -5.300 -6.294 29.673 1.00 88.12 240 ARG A C 1
ATOM 1994 O O . ARG A 1 240 ? -6.467 -6.635 29.822 1.00 88.12 240 ARG A O 1
ATOM 2001 N N . GLU A 1 241 ? -4.770 -5.242 30.284 1.00 90.44 241 GLU A N 1
ATOM 2002 C CA . GLU A 1 241 ? -5.524 -4.363 31.186 1.00 90.44 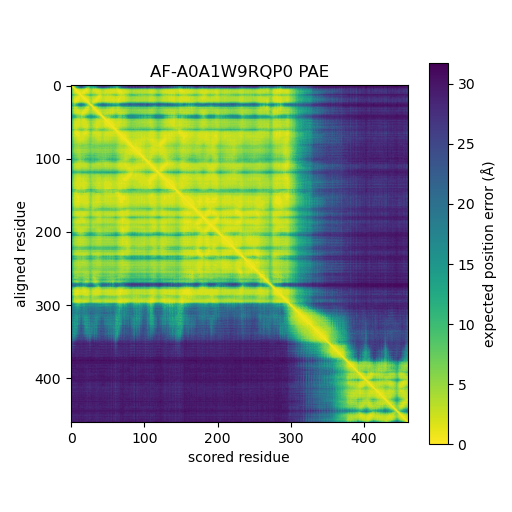241 GLU A CA 1
ATOM 2003 C C . GLU A 1 241 ? -6.526 -3.519 30.395 1.00 90.44 241 GLU A C 1
ATOM 2005 O O . GLU A 1 241 ? -7.716 -3.505 30.712 1.00 90.44 241 GLU A O 1
ATOM 2010 N N . LEU A 1 242 ? -6.072 -2.922 29.286 1.00 90.75 242 LEU A N 1
ATOM 2011 C CA . LEU A 1 242 ? -6.923 -2.161 28.368 1.00 90.75 242 LEU A CA 1
ATOM 2012 C C . LEU A 1 242 ? -8.051 -3.017 27.784 1.00 90.75 242 LEU A C 1
ATOM 2014 O O . LEU A 1 242 ? -9.166 -2.529 27.608 1.00 90.75 242 LEU A O 1
ATOM 2018 N N . LYS A 1 243 ? -7.786 -4.301 27.508 1.00 94.25 243 LYS A N 1
ATOM 2019 C CA . LYS A 1 243 ? -8.813 -5.254 27.077 1.00 94.25 243 LYS A CA 1
ATOM 2020 C C . LYS A 1 243 ? -9.931 -5.364 28.118 1.00 94.25 243 LYS A C 1
ATOM 2022 O O . LYS A 1 243 ? -11.091 -5.198 27.760 1.00 94.25 243 LYS A O 1
ATOM 2027 N N . LEU A 1 244 ? -9.594 -5.633 29.380 1.00 93.75 244 LEU A N 1
ATOM 2028 C CA . LEU A 1 244 ? -10.587 -5.820 30.447 1.00 93.75 244 LEU A CA 1
ATOM 2029 C C . LEU A 1 244 ? -11.429 -4.558 30.664 1.00 93.75 244 LEU A C 1
ATOM 2031 O O . LEU A 1 244 ? -12.647 -4.632 30.840 1.00 93.75 244 LEU A O 1
ATOM 2035 N N . GLU A 1 245 ? -10.794 -3.386 30.620 1.00 92.94 245 GLU A N 1
ATOM 2036 C CA . GLU A 1 245 ? -11.506 -2.116 30.742 1.00 92.94 245 GLU A CA 1
ATOM 2037 C C . GLU A 1 245 ? -12.467 -1.881 29.568 1.00 92.94 245 GLU A C 1
ATOM 2039 O O . GLU A 1 245 ? -13.605 -1.448 29.776 1.00 92.94 245 GLU A O 1
ATOM 2044 N N . LEU A 1 246 ? -12.036 -2.208 28.347 1.00 93.38 246 LEU A N 1
ATOM 2045 C CA . LEU A 1 246 ? -12.839 -2.038 27.143 1.00 93.38 246 LEU A CA 1
ATOM 2046 C C . LEU A 1 246 ? -14.001 -3.040 27.061 1.00 93.38 246 LEU A C 1
ATOM 2048 O O . LEU A 1 246 ? -15.091 -2.643 26.656 1.00 93.38 246 LEU A O 1
ATOM 2052 N N . GLU A 1 247 ? -13.819 -4.289 27.512 1.00 95.69 247 GLU A N 1
ATOM 2053 C CA . GLU A 1 247 ? -14.907 -5.279 27.644 1.00 95.69 247 GLU A CA 1
ATOM 2054 C C . GLU A 1 247 ? -16.018 -4.753 28.556 1.00 95.69 247 GLU A C 1
ATOM 2056 O O . GLU A 1 247 ? -17.195 -4.813 28.202 1.00 95.69 247 GLU A O 1
ATOM 2061 N N . ARG A 1 248 ? -15.652 -4.154 29.696 1.00 93.88 248 ARG A N 1
ATOM 2062 C CA . ARG A 1 248 ? -16.622 -3.560 30.627 1.00 93.88 248 ARG A CA 1
ATOM 2063 C C . ARG A 1 248 ? -17.349 -2.349 30.035 1.00 93.88 248 ARG A C 1
ATOM 2065 O O . ARG A 1 248 ? -18.485 -2.086 30.405 1.00 93.88 248 ARG A O 1
ATOM 2072 N N . LYS A 1 249 ? -16.681 -1.572 29.179 1.00 93.62 249 LYS A N 1
ATOM 2073 C CA . LYS A 1 249 ? -17.221 -0.323 28.617 1.00 93.62 249 LYS A CA 1
ATOM 2074 C C . LYS A 1 249 ? -18.078 -0.526 27.374 1.00 93.62 249 LYS A C 1
ATOM 2076 O O . LYS A 1 249 ? -19.052 0.199 27.210 1.00 93.62 249 LYS A O 1
ATOM 2081 N N . LEU A 1 250 ? -17.695 -1.451 26.496 1.00 93.38 250 LEU A N 1
ATOM 2082 C CA . LEU A 1 250 ? -18.417 -1.726 25.252 1.00 93.38 250 LEU A CA 1
ATOM 2083 C C . LEU A 1 250 ? -19.413 -2.884 25.375 1.00 93.38 250 LEU A C 1
ATOM 2085 O O . LEU A 1 250 ? -20.190 -3.087 24.448 1.00 93.38 250 LEU A O 1
ATOM 2089 N N . GLU A 1 251 ? -19.374 -3.646 26.473 1.00 94.44 251 GLU A N 1
ATOM 2090 C CA . GLU A 1 251 ? -20.243 -4.810 26.713 1.00 94.44 251 GLU A CA 1
ATOM 2091 C C . GLU A 1 251 ? -20.149 -5.885 25.610 1.00 94.44 251 GLU A C 1
ATOM 2093 O O . GLU A 1 251 ? -21.092 -6.629 25.348 1.00 94.44 251 GLU A O 1
ATOM 2098 N N . ILE A 1 252 ? -18.986 -5.990 24.960 1.00 95.38 252 ILE A N 1
ATOM 2099 C CA . ILE A 1 252 ? -18.675 -6.989 23.928 1.00 95.38 252 ILE A CA 1
ATOM 2100 C C . ILE A 1 252 ? -17.338 -7.665 24.229 1.00 95.38 252 ILE A C 1
ATOM 2102 O O . ILE A 1 252 ? -16.461 -7.081 24.865 1.00 95.38 252 ILE A O 1
ATOM 2106 N N . GLN A 1 253 ? -17.169 -8.900 23.755 1.00 95.31 253 GLN A N 1
ATOM 2107 C CA . GLN A 1 253 ? -15.964 -9.687 24.014 1.00 95.31 253 GLN A CA 1
ATOM 2108 C C . GLN A 1 253 ? -14.737 -9.117 23.287 1.00 95.31 253 GLN A C 1
ATOM 2110 O O . GLN A 1 253 ? -14.814 -8.729 22.117 1.00 95.31 253 GLN A O 1
ATOM 2115 N N . GLY A 1 254 ? -13.592 -9.131 23.973 1.00 94.44 254 GLY A N 1
ATOM 2116 C CA . GLY A 1 254 ? -12.300 -8.715 23.446 1.00 94.44 254 GLY A CA 1
ATOM 2117 C C . GLY A 1 254 ? -11.332 -9.868 23.199 1.00 94.44 254 GLY A C 1
ATOM 2118 O O . GLY A 1 254 ? -11.269 -10.842 23.954 1.00 94.44 254 GLY A O 1
ATOM 2119 N N . GLU A 1 255 ? -10.475 -9.719 22.198 1.00 94.25 255 GLU A N 1
ATOM 2120 C CA . GLU A 1 255 ? -9.310 -10.577 21.980 1.00 94.25 255 GLU A CA 1
ATOM 2121 C C . GLU A 1 255 ? -8.046 -9.721 21.843 1.00 94.25 255 GLU A C 1
ATOM 2123 O O . GLU A 1 255 ? -8.087 -8.653 21.239 1.00 94.25 255 GLU A O 1
ATOM 2128 N N . VAL A 1 256 ? -6.918 -10.176 22.394 1.00 92.94 256 VAL A N 1
ATOM 2129 C CA . VAL A 1 256 ? -5.606 -9.564 22.136 1.00 92.94 256 VAL A CA 1
ATOM 2130 C C . VAL A 1 256 ? -4.868 -10.469 21.164 1.00 92.94 256 VAL A C 1
ATOM 2132 O O . VAL A 1 256 ? -4.677 -11.647 21.466 1.00 92.94 256 VAL A O 1
ATOM 2135 N N . ILE A 1 257 ? -4.467 -9.932 20.014 1.00 89.56 257 ILE A N 1
ATOM 2136 C CA . ILE A 1 257 ? -3.752 -10.689 18.983 1.00 89.56 257 ILE A CA 1
ATOM 2137 C C . ILE A 1 257 ? -2.522 -9.923 18.495 1.00 89.56 257 ILE A C 1
ATOM 2139 O O . ILE A 1 257 ? -2.558 -8.706 18.303 1.00 89.56 257 ILE A O 1
ATOM 2143 N N . SER A 1 258 ? -1.441 -10.648 18.225 1.00 84.50 258 SER A N 1
ATOM 2144 C CA . SER A 1 258 ? -0.263 -10.140 17.522 1.00 84.50 258 SER A CA 1
ATOM 2145 C C . SER A 1 258 ? 0.032 -11.060 16.348 1.00 84.50 258 SER A C 1
ATOM 2147 O O . SER A 1 258 ? 0.226 -12.266 16.514 1.00 84.50 258 SER A O 1
ATOM 2149 N N . LEU A 1 259 ? 0.085 -10.480 15.147 1.00 79.88 259 LEU A N 1
ATOM 2150 C CA . LEU A 1 259 ? 0.436 -11.239 13.950 1.00 79.88 259 LEU A CA 1
ATOM 2151 C C . LEU A 1 259 ? 1.897 -11.695 14.026 1.00 79.88 259 LEU A C 1
ATOM 2153 O O . LEU A 1 259 ? 2.243 -12.783 13.568 1.00 79.88 259 LEU A O 1
ATOM 2157 N N . GLU A 1 260 ? 2.755 -10.880 14.639 1.00 79.06 260 GLU A N 1
ATOM 2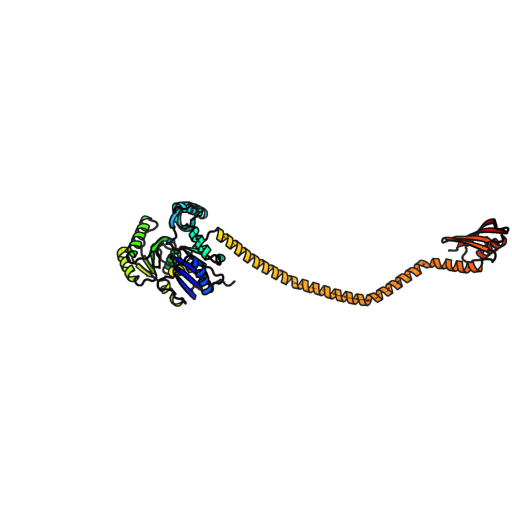158 C CA . GLU A 1 260 ? 4.152 -11.217 14.858 1.00 79.06 260 GLU A CA 1
ATOM 2159 C C . GLU A 1 260 ? 4.313 -12.490 15.702 1.00 79.06 260 GLU A C 1
ATOM 2161 O O . GLU A 1 260 ? 5.136 -13.345 15.362 1.00 79.06 260 GLU A O 1
ATOM 2166 N N . GLU A 1 261 ? 3.501 -12.643 16.749 1.00 80.00 261 GLU A N 1
ATOM 2167 C CA . GLU A 1 261 ? 3.483 -13.830 17.608 1.00 80.00 261 GLU A CA 1
ATOM 2168 C C . GLU A 1 261 ? 2.851 -15.041 16.907 1.00 80.00 261 GLU A C 1
ATOM 2170 O O . GLU A 1 261 ? 3.456 -16.116 16.871 1.00 80.00 261 GLU A O 1
ATOM 2175 N N . GLU A 1 262 ? 1.676 -14.876 16.288 1.00 79.62 262 GLU A N 1
ATOM 2176 C CA . GLU A 1 262 ? 0.917 -15.980 15.676 1.00 79.62 262 GLU A CA 1
ATOM 2177 C C . GLU A 1 262 ? 1.699 -16.664 14.539 1.00 79.62 262 GLU A C 1
ATOM 2179 O O . GLU A 1 262 ? 1.656 -17.887 14.382 1.00 79.62 262 GLU A O 1
ATOM 2184 N N . PHE A 1 263 ? 2.490 -15.892 13.787 1.00 79.19 263 PHE A N 1
ATOM 2185 C CA . PHE A 1 263 ? 3.315 -16.396 12.686 1.00 79.19 263 PHE A CA 1
ATOM 2186 C C . PHE A 1 263 ? 4.797 -16.594 13.046 1.00 79.19 263 PHE A C 1
ATOM 2188 O O . PHE A 1 263 ? 5.596 -16.862 12.145 1.00 79.19 263 PHE A O 1
ATOM 2195 N N . LYS A 1 264 ? 5.178 -16.485 14.331 1.00 81.31 264 LYS A N 1
ATOM 2196 C CA . LYS A 1 264 ? 6.569 -16.623 14.820 1.00 81.31 264 LYS A CA 1
ATOM 2197 C C . LYS A 1 264 ? 7.565 -15.759 14.040 1.00 81.31 264 LYS A C 1
ATOM 2199 O O . LYS A 1 264 ? 8.642 -16.194 13.632 1.00 81.31 264 LYS A O 1
ATOM 2204 N N . ILE A 1 265 ? 7.169 -14.519 13.781 1.00 80.81 265 ILE A N 1
ATOM 2205 C CA . ILE A 1 265 ? 7.916 -13.586 12.938 1.00 80.81 265 ILE A CA 1
ATOM 2206 C C . ILE A 1 265 ? 9.128 -13.018 13.672 1.00 80.81 265 ILE A C 1
ATOM 2208 O O . ILE A 1 265 ? 10.108 -12.670 13.017 1.00 80.81 265 ILE A O 1
ATOM 2212 N N . SER A 1 266 ? 9.092 -12.972 15.007 1.00 73.00 266 SER A N 1
ATOM 2213 C CA . SER A 1 266 ? 10.219 -12.559 15.853 1.00 73.00 266 SER A CA 1
ATOM 2214 C C . SER A 1 266 ? 11.531 -13.229 15.446 1.00 73.00 266 SER A C 1
ATOM 2216 O O . SER A 1 266 ? 12.548 -12.555 15.318 1.00 73.00 266 SER A O 1
ATOM 2218 N N . ASP A 1 267 ? 11.481 -14.527 15.143 1.00 77.62 267 ASP A N 1
ATOM 2219 C CA . ASP A 1 267 ? 12.650 -15.348 14.810 1.00 77.62 267 ASP A CA 1
ATOM 2220 C C . ASP A 1 267 ? 13.222 -15.016 13.420 1.00 77.62 267 ASP A C 1
ATOM 2222 O O . ASP A 1 267 ? 14.351 -15.374 13.084 1.00 77.62 267 ASP A O 1
ATOM 2226 N N . LEU A 1 268 ? 12.437 -14.328 12.586 1.00 81.69 268 LEU A N 1
ATOM 2227 C CA . LEU A 1 268 ? 12.787 -13.958 11.216 1.00 81.69 268 LEU A CA 1
ATOM 2228 C C . LEU A 1 268 ? 13.358 -12.537 11.110 1.00 81.69 268 LEU A C 1
ATOM 2230 O O . LEU A 1 268 ? 13.829 -12.162 10.032 1.00 81.69 268 LEU A O 1
ATOM 2234 N N . ILE A 1 269 ? 13.301 -11.738 12.182 1.00 80.31 269 ILE A N 1
ATOM 2235 C CA . ILE A 1 269 ? 13.769 -10.347 12.201 1.00 80.31 269 ILE A CA 1
ATOM 2236 C C . ILE A 1 269 ? 15.260 -10.320 12.543 1.00 80.31 269 ILE A C 1
ATOM 2238 O O . ILE A 1 269 ? 15.661 -10.674 13.647 1.00 80.31 269 ILE A O 1
ATOM 2242 N N . LYS A 1 270 ? 16.100 -9.858 11.609 1.00 71.94 270 LYS A N 1
ATOM 2243 C CA . LYS A 1 270 ? 17.562 -9.798 11.819 1.00 71.94 270 LYS A CA 1
ATOM 2244 C C . LYS A 1 270 ? 18.077 -8.487 12.408 1.00 71.94 270 LYS A C 1
ATOM 2246 O O . LYS A 1 270 ? 19.196 -8.465 12.901 1.00 71.94 270 LYS A O 1
ATOM 2251 N N . ASN A 1 271 ? 17.273 -7.424 12.380 1.00 63.62 271 ASN A N 1
ATOM 2252 C CA . ASN A 1 271 ? 17.593 -6.117 12.952 1.00 63.62 271 ASN A CA 1
ATOM 2253 C C . ASN A 1 271 ? 16.367 -5.626 13.728 1.00 63.62 271 ASN A C 1
ATOM 2255 O O . ASN A 1 271 ? 15.314 -5.409 13.130 1.00 63.62 271 ASN A O 1
ATOM 2259 N N . VAL A 1 272 ? 16.480 -5.486 15.048 1.00 54.59 272 VAL A N 1
ATOM 2260 C CA . VAL A 1 272 ? 15.408 -4.933 15.884 1.00 54.59 272 VAL A CA 1
ATOM 2261 C C . VAL A 1 272 ? 15.761 -3.485 16.190 1.00 54.59 272 VAL A C 1
ATOM 2263 O O . VAL A 1 272 ? 16.526 -3.210 17.109 1.00 54.59 272 VAL A O 1
ATOM 2266 N N . SER A 1 273 ? 15.216 -2.546 15.422 1.00 50.53 273 SER A N 1
ATOM 2267 C CA . SER A 1 273 ? 15.090 -1.172 15.905 1.00 50.53 273 SER A CA 1
ATOM 2268 C C . SER A 1 273 ? 13.748 -1.037 16.624 1.00 50.53 273 SER A C 1
ATOM 2270 O O . SER A 1 273 ? 12.717 -1.360 16.031 1.00 50.53 273 SER A O 1
ATOM 2272 N N . SER A 1 274 ? 13.817 -0.560 17.868 1.00 54.88 274 SER A N 1
ATOM 2273 C CA . SER A 1 274 ? 12.721 -0.122 18.747 1.00 54.88 274 SER A CA 1
ATOM 2274 C C . SER A 1 274 ? 11.576 -1.118 19.008 1.00 54.88 274 SER A C 1
ATOM 2276 O O . SER A 1 274 ? 10.880 -1.618 18.130 1.00 54.88 274 SER A O 1
ATOM 2278 N N . THR A 1 275 ? 11.337 -1.373 20.293 1.00 56.59 275 THR A N 1
ATOM 2279 C CA . THR A 1 275 ? 10.318 -2.300 20.811 1.00 56.59 275 THR A CA 1
ATOM 2280 C C . THR A 1 275 ? 8.881 -1.780 20.696 1.00 56.59 275 THR A C 1
ATOM 2282 O O . THR A 1 275 ? 7.952 -2.555 20.910 1.00 56.59 275 THR A O 1
ATOM 2285 N N . SER A 1 276 ? 8.695 -0.504 20.341 1.00 66.50 276 SER A N 1
ATOM 2286 C CA . SER A 1 276 ? 7.412 0.211 20.430 1.00 66.50 276 SER A CA 1
ATOM 2287 C C . SER A 1 276 ? 6.609 0.292 19.127 1.00 66.50 276 SER A C 1
ATOM 2289 O O . SER A 1 276 ? 5.507 0.829 19.153 1.00 66.50 276 SER A O 1
ATOM 2291 N N . PHE A 1 277 ? 7.136 -0.193 17.996 1.00 81.25 277 PHE A N 1
ATOM 2292 C CA . PHE A 1 277 ? 6.450 -0.115 16.698 1.00 81.25 277 PHE A CA 1
ATOM 2293 C C . PHE A 1 277 ? 6.007 -1.493 16.206 1.00 81.25 277 PHE A C 1
ATOM 2295 O O . PHE A 1 277 ? 6.779 -2.456 16.258 1.00 81.25 277 PHE A O 1
ATOM 2302 N N . SER A 1 278 ? 4.774 -1.589 15.707 1.00 84.19 278 SER A N 1
ATOM 2303 C CA . SER A 1 278 ? 4.217 -2.853 15.204 1.00 84.19 278 SER A CA 1
ATOM 2304 C C . SER A 1 278 ? 4.510 -3.078 13.714 1.00 84.19 278 SER A C 1
ATOM 2306 O O . SER A 1 278 ? 4.512 -2.151 12.906 1.00 84.19 278 SER A O 1
ATOM 2308 N N . LEU A 1 279 ? 4.716 -4.344 13.334 1.00 88.31 279 LEU A N 1
ATOM 2309 C CA . LEU A 1 279 ? 4.829 -4.790 11.941 1.00 88.31 279 LEU A CA 1
ATOM 2310 C C . LEU A 1 279 ? 3.472 -5.183 11.337 1.00 88.31 279 LEU A C 1
ATOM 2312 O O . LEU A 1 279 ? 3.410 -5.496 10.144 1.00 88.31 279 LEU A O 1
ATOM 2316 N N . THR A 1 280 ? 2.392 -5.160 12.125 1.00 90.75 280 THR A N 1
ATOM 2317 C CA . THR A 1 280 ? 1.035 -5.586 11.741 1.00 90.75 280 THR A CA 1
ATOM 2318 C C . THR A 1 280 ? 0.598 -4.997 10.403 1.00 90.75 280 THR A C 1
ATOM 2320 O O . THR A 1 280 ? 0.243 -5.745 9.489 1.00 90.75 280 THR A O 1
ATOM 2323 N N . THR A 1 281 ? 0.704 -3.675 10.235 1.00 93.75 281 THR A N 1
ATOM 2324 C CA . THR A 1 281 ? 0.343 -2.992 8.983 1.00 93.75 281 THR A CA 1
ATOM 2325 C C . THR A 1 281 ? 1.122 -3.549 7.793 1.00 93.75 281 THR A C 1
ATOM 2327 O O . THR A 1 281 ? 0.540 -3.860 6.754 1.00 93.75 281 THR A O 1
ATOM 2330 N N . PHE A 1 282 ? 2.437 -3.727 7.934 1.00 93.69 282 PHE A N 1
ATOM 2331 C CA . PHE A 1 282 ? 3.300 -4.145 6.829 1.00 93.69 282 PHE A CA 1
ATOM 2332 C C . PHE A 1 282 ? 3.029 -5.592 6.439 1.00 93.69 282 PHE A C 1
ATOM 2334 O O . PHE A 1 282 ? 2.941 -5.916 5.257 1.00 93.69 282 PHE A O 1
ATOM 2341 N N . LEU A 1 283 ? 2.842 -6.461 7.427 1.00 91.75 283 LEU A N 1
ATOM 2342 C CA . LEU A 1 283 ? 2.542 -7.868 7.200 1.00 91.75 283 LEU A CA 1
ATOM 2343 C C . LEU A 1 283 ? 1.176 -8.051 6.541 1.00 91.75 283 LEU A C 1
ATOM 2345 O O . LEU A 1 283 ? 1.050 -8.829 5.595 1.00 91.75 283 LEU A O 1
ATOM 2349 N N . GLY A 1 284 ? 0.172 -7.285 6.967 1.00 93.00 284 GLY A N 1
ATOM 2350 C CA . GLY A 1 284 ? -1.136 -7.300 6.327 1.00 93.00 284 GLY A CA 1
ATOM 2351 C C . GLY A 1 284 ? -1.134 -6.709 4.914 1.00 93.00 284 GLY A C 1
ATOM 2352 O O . GLY A 1 284 ? -1.836 -7.230 4.047 1.00 93.00 284 GLY A O 1
ATOM 2353 N N . LEU A 1 285 ? -0.303 -5.698 4.625 1.00 94.44 285 LEU A N 1
ATOM 2354 C CA . LEU A 1 285 ? -0.108 -5.200 3.254 1.00 94.44 285 LEU A CA 1
ATOM 2355 C C . LEU A 1 285 ? 0.641 -6.202 2.360 1.00 94.44 285 LEU A C 1
ATOM 2357 O O . LEU A 1 285 ? 0.386 -6.279 1.159 1.00 94.44 285 LEU A O 1
ATOM 2361 N N . LEU A 1 286 ? 1.571 -6.965 2.936 1.00 92.62 286 LEU A N 1
ATOM 2362 C CA . LEU A 1 286 ? 2.380 -7.952 2.223 1.00 92.62 286 LEU A CA 1
ATOM 2363 C C . LEU A 1 286 ? 1.591 -9.215 1.863 1.00 92.62 286 LEU A C 1
ATOM 2365 O O . LEU A 1 286 ? 1.690 -9.713 0.741 1.00 92.62 286 LEU A O 1
ATOM 2369 N N . LEU A 1 287 ? 0.885 -9.769 2.850 1.00 89.81 287 LEU A N 1
ATOM 2370 C CA . LEU A 1 287 ? 0.245 -11.084 2.787 1.00 89.81 287 LEU A CA 1
ATOM 2371 C C . LEU A 1 287 ? -1.243 -10.996 2.421 1.00 89.81 287 LEU A C 1
ATOM 2373 O O . LEU A 1 287 ? -1.811 -11.958 1.898 1.00 89.81 287 LEU A O 1
ATOM 2377 N N . GLY A 1 288 ? -1.875 -9.852 2.690 1.00 87.19 288 GLY A N 1
ATOM 2378 C CA . GLY A 1 288 ? -3.274 -9.599 2.376 1.00 87.19 288 GLY A CA 1
ATOM 2379 C C . GLY A 1 288 ? -3.530 -9.405 0.884 1.00 87.19 288 GLY A C 1
ATOM 2380 O O . GLY A 1 288 ? -2.655 -9.021 0.108 1.00 87.19 288 GLY A O 1
ATOM 2381 N N . LYS A 1 289 ? -4.775 -9.652 0.468 1.00 86.06 289 LYS A N 1
ATOM 2382 C CA . LYS A 1 289 ? -5.240 -9.266 -0.868 1.00 86.06 289 LYS A CA 1
ATOM 2383 C C . LYS A 1 289 ? -5.637 -7.793 -0.837 1.00 86.06 289 LYS A C 1
ATOM 2385 O O . LYS A 1 289 ? -6.396 -7.382 0.033 1.00 86.06 289 LYS A O 1
ATOM 2390 N N . ILE A 1 290 ? -5.136 -7.022 -1.795 1.00 87.50 290 ILE A N 1
ATOM 2391 C CA . ILE A 1 290 ? -5.437 -5.596 -1.937 1.00 87.50 290 ILE A CA 1
ATOM 2392 C C . ILE A 1 290 ? -5.960 -5.374 -3.350 1.00 87.50 290 ILE A C 1
ATOM 2394 O O . ILE A 1 290 ? -5.303 -5.772 -4.314 1.00 87.50 290 ILE A O 1
ATOM 2398 N N . ASP A 1 291 ? -7.134 -4.760 -3.442 1.00 88.31 291 ASP A N 1
ATOM 2399 C CA . ASP A 1 291 ? -7.748 -4.337 -4.699 1.00 88.31 291 ASP A CA 1
ATOM 2400 C C . ASP A 1 291 ? -6.871 -3.275 -5.392 1.00 88.31 291 ASP A C 1
ATOM 2402 O O . ASP A 1 291 ? -6.325 -2.384 -4.739 1.00 88.31 291 ASP A O 1
ATOM 2406 N N . GLU A 1 292 ? -6.711 -3.358 -6.712 1.00 87.00 292 GLU A N 1
ATOM 2407 C CA . GLU A 1 292 ? -5.932 -2.375 -7.477 1.00 87.00 292 GLU A CA 1
ATOM 2408 C C . GLU A 1 292 ? -6.581 -0.985 -7.472 1.00 87.00 292 GLU A C 1
ATOM 2410 O O . GLU A 1 292 ? -5.866 0.020 -7.557 1.00 87.00 292 GLU A O 1
ATOM 2415 N N . ASN A 1 293 ? -7.904 -0.915 -7.288 1.00 89.50 293 ASN A N 1
ATOM 2416 C CA . ASN A 1 293 ? -8.652 0.341 -7.180 1.00 89.50 293 ASN A CA 1
ATOM 2417 C C . ASN A 1 293 ? -8.334 1.120 -5.890 1.00 89.50 293 ASN A C 1
ATOM 2419 O O . ASN A 1 293 ? -8.616 2.314 -5.798 1.00 89.50 293 ASN A O 1
ATOM 2423 N N . LEU A 1 294 ? -7.684 0.472 -4.914 1.00 93.19 294 LEU A N 1
ATOM 2424 C CA . LEU A 1 294 ? -7.207 1.093 -3.674 1.00 93.19 294 LEU A CA 1
ATOM 2425 C C . LEU A 1 294 ? -5.823 1.744 -3.811 1.00 93.19 294 LEU A C 1
ATOM 2427 O O . LEU A 1 294 ? -5.356 2.401 -2.880 1.00 93.19 294 LEU A O 1
ATOM 2431 N N . ASN A 1 295 ? -5.144 1.546 -4.944 1.00 94.19 295 ASN A N 1
ATOM 2432 C CA . ASN A 1 295 ? -3.807 2.076 -5.174 1.00 94.19 295 ASN A CA 1
ATOM 2433 C C . ASN A 1 295 ? -3.851 3.560 -5.553 1.00 94.19 295 ASN A C 1
ATOM 2435 O O . ASN A 1 295 ? -4.245 3.908 -6.664 1.00 94.19 295 ASN A O 1
ATOM 2439 N N . LEU A 1 296 ? -3.348 4.405 -4.652 1.00 93.75 296 LEU A N 1
ATOM 2440 C CA . LEU A 1 296 ? -3.344 5.868 -4.757 1.00 93.75 296 LEU A CA 1
ATOM 2441 C C . LEU A 1 296 ? -2.272 6.429 -5.701 1.00 93.75 296 LEU A C 1
ATOM 2443 O O . LEU A 1 296 ? -2.139 7.644 -5.826 1.00 93.75 296 LEU A O 1
ATOM 2447 N N . ILE A 1 297 ? -1.489 5.581 -6.373 1.00 90.19 297 ILE A N 1
ATOM 2448 C CA . ILE A 1 297 ? -0.592 6.050 -7.434 1.00 90.19 297 ILE A CA 1
ATOM 2449 C C . ILE A 1 297 ? -1.443 6.510 -8.629 1.00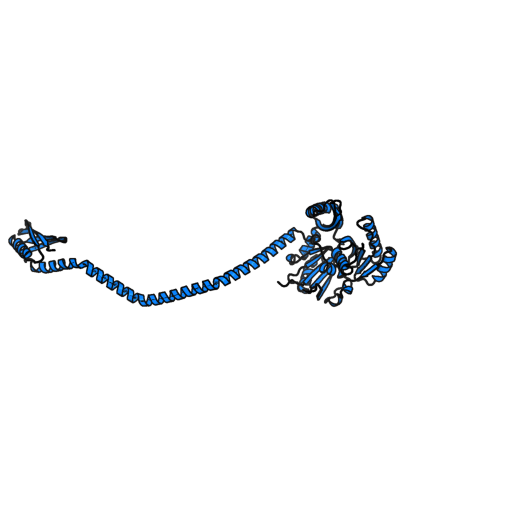 90.19 297 ILE A C 1
ATOM 2451 O O . ILE A 1 297 ? -2.160 5.679 -9.199 1.00 90.19 297 ILE A O 1
ATOM 2455 N N . PRO A 1 298 ? -1.326 7.780 -9.068 1.00 79.56 298 PRO A N 1
ATOM 2456 C CA . PRO A 1 298 ? -2.112 8.298 -10.182 1.00 79.56 298 PRO A CA 1
ATOM 2457 C C . PRO A 1 298 ? -1.960 7.463 -11.459 1.00 79.56 298 PRO A C 1
ATOM 2459 O O . PRO A 1 298 ? -0.864 7.025 -11.826 1.00 79.56 298 PRO A O 1
ATOM 2462 N N . SER A 1 299 ? -3.066 7.274 -12.178 1.00 68.50 299 SER A N 1
ATOM 2463 C CA . SER A 1 299 ? -3.123 6.470 -13.405 1.00 68.50 299 SER A CA 1
ATOM 2464 C C . SER A 1 299 ? -2.239 7.017 -14.537 1.00 68.50 299 SER A C 1
ATOM 2466 O O . SER A 1 299 ? -1.710 6.237 -15.330 1.00 68.50 299 SER A O 1
ATOM 2468 N N . SER A 1 300 ? -1.987 8.330 -14.581 1.00 59.75 300 SER A N 1
ATOM 2469 C CA . SER A 1 300 ? -1.028 8.962 -15.504 1.00 59.75 300 SER A CA 1
ATOM 2470 C C . SER A 1 300 ? 0.383 8.374 -15.371 1.00 59.75 300 SER A C 1
ATOM 2472 O O . SER A 1 300 ? 1.042 8.079 -16.367 1.00 59.75 300 SER A O 1
ATOM 2474 N N . LEU A 1 301 ? 0.809 8.100 -14.140 1.00 62.56 301 LEU A N 1
ATOM 2475 C CA . LEU A 1 301 ? 2.116 7.530 -13.820 1.00 62.56 301 LEU A CA 1
ATOM 2476 C C . LEU A 1 301 ? 2.142 6.005 -13.983 1.00 62.56 301 LEU A C 1
ATOM 2478 O O . LEU A 1 301 ? 3.178 5.447 -14.353 1.00 62.56 301 LEU A O 1
ATOM 2482 N N . LYS A 1 302 ? 1.004 5.322 -13.778 1.00 62.19 302 LYS A N 1
ATOM 2483 C CA . LYS A 1 302 ? 0.845 3.903 -14.153 1.00 62.19 302 LYS A CA 1
ATOM 2484 C C . LYS A 1 302 ? 1.074 3.719 -15.664 1.00 62.19 302 LYS A C 1
ATOM 2486 O O . LYS A 1 302 ? 1.875 2.871 -16.055 1.00 62.19 302 LYS A O 1
ATOM 2491 N N . LYS A 1 303 ? 0.501 4.593 -16.502 1.00 57.34 303 LYS A N 1
ATOM 2492 C CA . LYS A 1 303 ? 0.661 4.573 -17.971 1.00 57.34 303 LYS A CA 1
ATOM 2493 C C . LYS A 1 303 ? 2.092 4.867 -18.439 1.00 57.34 303 LYS A C 1
ATOM 2495 O O . LYS A 1 303 ? 2.571 4.253 -19.392 1.00 57.34 303 LYS A O 1
ATOM 2500 N N . GLU A 1 304 ? 2.815 5.780 -17.784 1.00 59.59 304 GLU A N 1
ATOM 2501 C CA . GLU A 1 304 ? 4.242 6.005 -18.084 1.00 59.59 304 GLU A CA 1
ATOM 2502 C C . GLU A 1 304 ? 5.096 4.764 -17.794 1.00 59.59 304 GLU A C 1
ATOM 2504 O O . GLU A 1 304 ? 5.981 4.414 -18.582 1.00 59.59 304 GLU A O 1
ATOM 2509 N N . ARG A 1 305 ? 4.806 4.051 -16.700 1.00 59.97 305 ARG A N 1
ATOM 2510 C CA . ARG A 1 305 ? 5.491 2.795 -16.372 1.00 59.97 305 ARG A CA 1
ATOM 2511 C C . ARG A 1 305 ? 5.177 1.682 -17.350 1.00 59.97 305 ARG A C 1
ATOM 2513 O O . ARG A 1 305 ? 6.106 0.989 -17.758 1.00 59.97 305 ARG A O 1
ATOM 2520 N N . GLU A 1 306 ? 3.918 1.531 -17.748 1.00 61.41 306 GLU A N 1
ATOM 2521 C CA . GLU A 1 306 ? 3.531 0.575 -18.788 1.00 61.41 306 GLU A CA 1
ATOM 2522 C C . GLU A 1 306 ? 4.318 0.836 -20.073 1.00 61.41 306 GLU A C 1
ATOM 2524 O O . GLU A 1 306 ? 4.930 -0.082 -20.609 1.00 61.41 306 GLU A O 1
ATOM 2529 N N . LYS A 1 307 ? 4.444 2.098 -20.506 1.00 62.25 307 LYS A N 1
ATOM 2530 C CA . LYS A 1 307 ? 5.262 2.456 -21.678 1.00 62.25 307 LYS A CA 1
ATOM 2531 C C . LYS A 1 307 ? 6.738 2.089 -21.510 1.00 62.25 307 LYS A C 1
ATOM 2533 O O . LYS A 1 307 ? 7.346 1.573 -22.446 1.00 62.25 307 LYS A O 1
ATOM 2538 N N . ILE A 1 308 ? 7.339 2.345 -20.345 1.00 65.69 308 ILE A N 1
ATOM 2539 C CA . ILE A 1 308 ? 8.748 1.998 -20.079 1.00 65.69 308 ILE A CA 1
ATOM 2540 C C . ILE A 1 308 ? 8.945 0.475 -20.042 1.00 65.69 308 ILE A C 1
ATOM 2542 O O . ILE A 1 308 ? 9.938 -0.030 -20.572 1.00 65.69 308 ILE A O 1
ATOM 2546 N N . TYR A 1 309 ? 8.016 -0.259 -19.430 1.00 66.00 309 TYR A N 1
ATOM 2547 C CA . TYR A 1 309 ? 8.043 -1.717 -19.372 1.00 66.00 309 TYR A CA 1
ATOM 2548 C C . TYR A 1 309 ? 7.896 -2.331 -20.768 1.00 66.00 309 TYR A C 1
ATOM 2550 O O . TYR A 1 309 ? 8.748 -3.119 -21.178 1.00 66.00 309 TYR A O 1
ATOM 2558 N N . LEU A 1 310 ? 6.896 -1.884 -21.534 1.00 69.88 310 LEU A N 1
ATOM 2559 C CA . LEU A 1 310 ? 6.672 -2.302 -22.917 1.00 69.88 310 LEU A CA 1
ATOM 2560 C C . LEU A 1 310 ? 7.894 -2.011 -23.792 1.00 69.88 310 LEU A C 1
ATOM 2562 O O . LEU A 1 310 ? 8.327 -2.889 -24.531 1.00 69.88 310 LEU A O 1
ATOM 2566 N N . LYS A 1 311 ? 8.531 -0.837 -23.653 1.00 73.12 311 LYS A N 1
ATOM 2567 C CA . LYS A 1 311 ? 9.793 -0.531 -24.353 1.00 73.12 311 LYS A CA 1
ATOM 2568 C C . LYS A 1 311 ? 10.900 -1.533 -24.016 1.00 73.12 311 LYS A C 1
ATOM 2570 O O . LYS A 1 311 ? 11.613 -1.963 -24.915 1.00 73.12 311 LYS A O 1
ATOM 2575 N N . LYS A 1 312 ? 11.062 -1.925 -22.748 1.00 72.19 312 LYS A N 1
ATOM 2576 C CA . LYS A 1 312 ? 12.087 -2.905 -22.343 1.00 72.19 312 LYS A CA 1
ATOM 2577 C C . LYS A 1 312 ? 11.815 -4.303 -22.887 1.00 72.19 312 LYS A C 1
ATOM 2579 O O . LYS A 1 312 ? 12.752 -4.947 -23.351 1.00 72.19 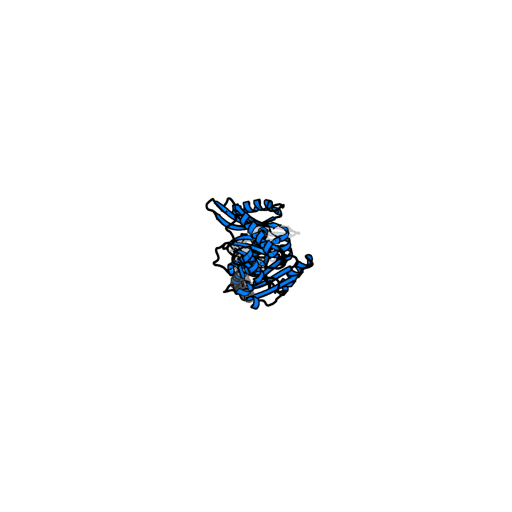312 LYS A O 1
ATOM 2584 N N . GLU A 1 313 ? 10.570 -4.769 -22.826 1.00 74.56 313 GLU A N 1
ATOM 2585 C CA . GLU A 1 313 ? 10.188 -6.053 -23.424 1.00 74.56 313 GLU A CA 1
ATOM 2586 C C . GLU A 1 313 ? 10.400 -6.027 -24.943 1.00 74.56 313 GLU A C 1
ATOM 2588 O O . GLU A 1 313 ? 10.996 -6.947 -25.500 1.00 74.56 313 GLU A O 1
ATOM 2593 N N . PHE A 1 314 ? 10.065 -4.914 -25.597 1.00 79.31 314 PHE A N 1
ATOM 2594 C CA . PHE A 1 314 ? 10.319 -4.720 -27.022 1.00 79.31 314 PHE A CA 1
ATOM 2595 C C . PHE A 1 314 ? 11.817 -4.761 -27.365 1.00 79.31 314 PHE A C 1
ATOM 2597 O O . PHE A 1 314 ? 12.220 -5.471 -28.283 1.00 79.31 314 PHE A O 1
ATOM 2604 N N . PHE A 1 315 ? 12.673 -4.090 -26.584 1.00 81.81 315 PHE A N 1
ATOM 2605 C CA . PHE A 1 315 ? 14.131 -4.147 -26.759 1.00 81.81 315 PHE A CA 1
ATOM 2606 C C . PHE A 1 315 ? 14.702 -5.563 -26.578 1.00 81.81 315 PHE A C 1
ATOM 2608 O O . PHE A 1 315 ? 15.615 -5.950 -27.307 1.00 81.81 315 PHE A O 1
ATOM 2615 N N . LYS A 1 316 ? 14.171 -6.362 -25.641 1.00 81.38 316 LYS A N 1
ATOM 2616 C CA . LYS A 1 316 ? 14.578 -7.771 -25.484 1.00 81.38 316 LYS A CA 1
ATOM 2617 C C . LYS A 1 316 ? 14.211 -8.602 -26.711 1.00 81.38 316 LYS A C 1
ATOM 2619 O O . LYS A 1 316 ? 15.044 -9.376 -27.176 1.00 81.38 316 LYS A O 1
ATOM 2624 N N . ILE A 1 317 ? 12.996 -8.429 -27.233 1.00 88.38 317 ILE A N 1
ATOM 2625 C CA . ILE A 1 317 ? 12.525 -9.127 -28.436 1.00 88.38 317 ILE A CA 1
ATOM 2626 C C . ILE A 1 317 ? 13.384 -8.738 -29.644 1.00 88.38 317 ILE A C 1
ATOM 2628 O O . ILE A 1 317 ? 13.830 -9.619 -30.374 1.00 88.38 317 ILE A O 1
ATOM 2632 N N . ILE A 1 318 ? 13.698 -7.448 -29.814 1.00 90.88 318 ILE A N 1
ATOM 2633 C CA . ILE A 1 318 ? 14.604 -6.973 -30.870 1.00 90.88 318 ILE A CA 1
ATOM 2634 C C . ILE A 1 318 ? 15.980 -7.630 -30.748 1.00 90.88 318 ILE A C 1
ATOM 2636 O O . ILE A 1 318 ? 16.493 -8.150 -31.733 1.00 90.88 318 ILE A O 1
ATOM 2640 N N . ASN A 1 319 ? 16.574 -7.658 -29.553 1.00 88.81 319 ASN A N 1
ATOM 2641 C CA . ASN A 1 319 ? 17.887 -8.276 -29.360 1.00 88.81 319 ASN A CA 1
ATOM 2642 C C . ASN A 1 319 ? 17.869 -9.783 -29.662 1.00 88.81 319 ASN A C 1
ATOM 2644 O O . ASN A 1 319 ? 18.821 -10.303 -30.242 1.00 88.81 319 ASN A O 1
ATOM 2648 N N . LEU A 1 320 ? 16.780 -10.480 -29.321 1.00 92.94 320 LEU A N 1
ATOM 2649 C CA . LEU A 1 320 ? 16.590 -11.888 -29.670 1.00 92.94 320 LEU A CA 1
ATOM 2650 C C . LEU A 1 320 ? 16.466 -12.082 -31.193 1.00 92.94 320 LEU A C 1
ATOM 2652 O O . LEU A 1 320 ? 17.072 -12.997 -31.752 1.00 92.94 320 LEU A O 1
ATOM 2656 N N . LEU A 1 321 ? 15.730 -11.202 -31.878 1.00 93.75 321 LEU A N 1
ATOM 2657 C CA . LEU A 1 321 ? 15.588 -11.209 -33.337 1.00 93.75 321 LEU A CA 1
ATOM 2658 C C . LEU A 1 321 ? 16.916 -10.919 -34.050 1.00 93.75 321 LEU A C 1
ATOM 2660 O O . LEU A 1 321 ? 17.275 -11.625 -34.986 1.00 93.75 321 LEU A O 1
ATOM 2664 N N . ILE A 1 322 ? 17.687 -9.935 -33.583 1.00 93.69 322 ILE A N 1
ATOM 2665 C CA . ILE A 1 322 ? 19.019 -9.632 -34.128 1.00 93.69 322 ILE A CA 1
ATOM 2666 C C . ILE A 1 322 ? 19.956 -10.825 -33.924 1.00 93.69 322 ILE A C 1
ATOM 2668 O O . ILE A 1 322 ? 20.653 -11.221 -34.856 1.00 93.69 322 ILE A O 1
ATOM 2672 N N . GLY A 1 323 ? 19.947 -11.432 -32.732 1.00 93.69 323 GLY A N 1
ATOM 2673 C CA . GLY A 1 323 ? 20.746 -12.621 -32.444 1.00 93.69 323 GLY A CA 1
ATOM 2674 C C . GLY A 1 323 ? 20.398 -13.787 -33.369 1.00 93.69 323 GLY A C 1
ATOM 2675 O O . GLY A 1 323 ? 21.286 -14.385 -33.970 1.00 93.69 323 GLY A O 1
ATOM 2676 N N . THR A 1 324 ? 19.109 -14.080 -33.546 1.00 93.75 324 THR A N 1
ATOM 2677 C CA . THR A 1 324 ? 18.652 -15.161 -34.437 1.00 93.75 324 THR A CA 1
ATOM 2678 C C . THR A 1 324 ? 18.981 -14.892 -35.907 1.00 93.75 324 THR A C 1
ATOM 2680 O O . THR A 1 324 ? 19.507 -15.785 -36.571 1.00 93.75 324 THR A O 1
ATOM 2683 N N . LEU A 1 325 ? 18.780 -13.667 -36.406 1.00 93.56 325 LEU A N 1
ATOM 2684 C CA . LEU A 1 325 ? 19.200 -13.257 -37.755 1.00 93.56 325 LEU A CA 1
ATOM 2685 C C . LEU A 1 325 ? 20.716 -13.388 -37.950 1.00 93.56 325 LEU A C 1
ATOM 2687 O O . LEU A 1 325 ? 21.163 -13.894 -38.980 1.00 93.56 325 LEU A O 1
ATOM 2691 N N . PHE A 1 326 ? 21.509 -12.990 -36.952 1.00 93.25 326 PHE A N 1
ATOM 2692 C CA . PHE A 1 326 ? 22.960 -13.146 -36.985 1.00 93.25 326 PHE A CA 1
ATOM 2693 C C . PHE A 1 326 ? 23.357 -14.624 -37.091 1.00 93.25 326 PHE A C 1
ATOM 2695 O O . PHE A 1 326 ? 24.123 -14.982 -37.986 1.00 93.25 326 PHE A O 1
ATOM 2702 N N . PHE A 1 327 ? 22.775 -15.500 -36.264 1.00 93.06 327 PHE A N 1
ATOM 2703 C CA . PHE A 1 327 ? 23.015 -16.946 -36.330 1.00 93.06 327 PHE A CA 1
ATOM 2704 C C . PHE A 1 327 ? 22.624 -17.556 -37.685 1.00 93.06 327 PHE A C 1
ATOM 2706 O O . PHE A 1 327 ? 23.395 -18.339 -38.241 1.00 93.06 327 PHE A O 1
ATOM 2713 N N . LEU A 1 328 ? 21.480 -17.162 -38.253 1.00 91.69 328 LEU A N 1
ATOM 2714 C CA . LEU A 1 328 ? 21.025 -17.621 -39.573 1.00 91.69 328 LEU A CA 1
ATOM 2715 C C . LEU A 1 328 ? 21.914 -17.119 -40.721 1.00 91.69 328 LEU A C 1
ATOM 2717 O O . LEU A 1 328 ? 21.994 -17.767 -41.762 1.00 91.69 328 LEU A O 1
ATOM 2721 N N . SER A 1 329 ? 22.610 -15.994 -40.538 1.00 89.75 329 SER A N 1
ATOM 2722 C CA . SER A 1 329 ? 23.524 -15.437 -41.544 1.00 89.75 329 SER A CA 1
ATOM 2723 C C . SER A 1 329 ? 24.882 -16.154 -41.611 1.00 89.75 329 SER A C 1
ATOM 2725 O O . SER A 1 329 ? 25.520 -16.153 -42.668 1.00 89.75 329 SER A O 1
ATOM 2727 N N . LEU A 1 330 ? 25.318 -16.828 -40.537 1.00 92.94 330 LEU A N 1
ATOM 2728 C CA . LEU A 1 330 ? 26.642 -17.469 -40.456 1.00 92.94 330 LEU A CA 1
ATOM 2729 C C . LEU A 1 330 ? 26.946 -18.463 -41.600 1.00 92.94 330 LEU A C 1
ATOM 2731 O O . LEU A 1 330 ? 28.050 -18.391 -42.151 1.00 92.94 330 LEU A O 1
ATOM 2735 N N . PRO A 1 331 ? 26.022 -19.358 -42.017 1.00 92.69 331 PRO A N 1
ATOM 2736 C CA . PRO A 1 331 ? 26.256 -20.264 -43.143 1.00 92.69 331 PRO A CA 1
ATOM 2737 C C . PRO A 1 331 ? 26.476 -19.508 -44.458 1.00 92.69 331 PRO A C 1
ATOM 2739 O O . PRO A 1 331 ? 27.423 -19.795 -45.185 1.00 92.69 331 PRO A O 1
ATOM 2742 N N . THR A 1 332 ? 25.665 -18.479 -44.727 1.00 91.25 332 THR A N 1
ATOM 2743 C CA . THR A 1 332 ? 25.772 -17.682 -45.961 1.00 91.25 332 THR A CA 1
ATOM 2744 C C . THR A 1 332 ? 27.086 -16.905 -46.036 1.00 91.25 332 THR A C 1
ATOM 2746 O O . THR A 1 332 ? 27.717 -16.855 -47.093 1.00 91.25 332 THR A O 1
ATOM 2749 N N . ILE A 1 333 ? 27.551 -16.366 -44.903 1.00 91.56 333 ILE A N 1
ATOM 2750 C CA . ILE A 1 333 ? 28.846 -15.683 -44.793 1.00 91.56 333 ILE A CA 1
ATOM 2751 C C . ILE A 1 333 ? 29.985 -16.670 -45.067 1.00 91.56 333 ILE A C 1
ATOM 2753 O O . ILE A 1 333 ? 30.901 -16.362 -45.834 1.00 91.56 333 ILE A O 1
ATOM 2757 N N . LYS A 1 334 ? 29.918 -17.877 -44.489 1.00 92.38 334 LYS A N 1
ATOM 2758 C CA . LYS A 1 334 ? 30.903 -18.942 -44.726 1.00 92.38 334 LYS A CA 1
ATOM 2759 C C . LYS A 1 334 ? 30.955 -19.336 -46.205 1.00 92.38 334 LYS A C 1
ATOM 2761 O O . LYS A 1 334 ? 32.045 -19.425 -46.774 1.00 92.38 334 LYS A O 1
ATOM 2766 N N . ASP A 1 335 ? 29.803 -19.515 -46.842 1.00 92.69 335 ASP A N 1
ATOM 2767 C CA . ASP A 1 335 ? 29.712 -19.861 -48.263 1.00 92.69 335 ASP A CA 1
ATOM 2768 C C . ASP A 1 335 ? 30.249 -18.750 -49.168 1.00 92.69 335 ASP A C 1
ATOM 2770 O O . ASP A 1 335 ? 30.986 -19.017 -50.121 1.00 92.69 335 ASP A O 1
ATOM 2774 N N . PHE A 1 336 ? 29.938 -17.492 -48.857 1.00 92.38 336 PHE A N 1
ATOM 2775 C CA . PHE A 1 336 ? 30.464 -16.341 -49.585 1.00 92.38 336 PHE A CA 1
ATOM 2776 C C . PHE A 1 336 ? 31.991 -16.250 -49.474 1.00 92.38 336 PHE A C 1
ATOM 2778 O O . PHE A 1 336 ? 32.685 -16.085 -50.482 1.00 92.38 336 PHE A O 1
ATOM 2785 N N . TYR A 1 337 ? 32.535 -16.451 -48.272 1.00 93.56 337 TYR A N 1
ATOM 2786 C CA . TYR A 1 337 ? 33.978 -16.471 -48.045 1.00 93.56 337 TYR A CA 1
ATOM 2787 C C . TYR A 1 337 ? 34.667 -17.610 -48.816 1.00 93.56 337 TYR A C 1
ATOM 2789 O O . TYR A 1 337 ? 35.716 -17.410 -49.438 1.00 93.56 337 TYR A O 1
ATOM 2797 N N . ASN A 1 338 ? 34.048 -18.795 -48.855 1.00 92.81 338 ASN A N 1
ATOM 2798 C CA . ASN A 1 338 ? 34.530 -19.926 -49.649 1.00 92.81 338 ASN A CA 1
ATOM 2799 C C . ASN A 1 338 ? 34.544 -19.611 -51.152 1.00 92.81 338 ASN A C 1
ATOM 2801 O O . ASN A 1 338 ? 35.534 -19.904 -51.825 1.00 92.81 338 ASN A O 1
ATOM 2805 N N . LYS A 1 339 ? 33.497 -18.960 -51.678 1.00 92.81 339 LYS A N 1
ATOM 2806 C CA . LYS A 1 339 ? 33.436 -18.523 -53.084 1.00 92.81 339 LYS A CA 1
ATOM 2807 C C . LYS A 1 339 ? 34.531 -17.513 -53.420 1.00 92.81 339 LYS A C 1
ATOM 2809 O O . LYS A 1 339 ? 35.182 -17.656 -54.452 1.00 92.81 339 LYS A O 1
ATOM 2814 N N . ILE A 1 340 ? 34.796 -16.541 -52.543 1.00 92.56 340 ILE A N 1
ATOM 2815 C CA . ILE A 1 340 ? 35.907 -15.589 -52.723 1.00 92.56 340 ILE A CA 1
ATOM 2816 C C . ILE A 1 340 ? 37.245 -16.329 -52.786 1.00 92.56 340 ILE A C 1
ATOM 2818 O O . ILE A 1 340 ? 38.057 -16.079 -53.681 1.00 92.56 340 ILE A O 1
ATOM 2822 N N . ARG A 1 341 ? 37.476 -17.267 -51.860 1.00 91.62 341 ARG A N 1
ATOM 2823 C CA . ARG A 1 341 ? 38.707 -18.065 -51.830 1.00 91.62 341 ARG A CA 1
ATOM 2824 C C . ARG A 1 341 ? 38.865 -18.896 -53.107 1.00 91.62 341 ARG A C 1
ATOM 2826 O O . ARG A 1 341 ? 39.955 -18.936 -53.676 1.00 91.62 341 ARG A O 1
ATOM 2833 N N . TYR A 1 342 ? 37.782 -19.508 -53.582 1.00 93.56 342 TYR A N 1
ATOM 2834 C CA . TYR A 1 342 ? 37.765 -20.271 -54.828 1.00 93.56 342 TYR A CA 1
ATOM 2835 C C . TYR A 1 342 ? 38.062 -19.390 -56.049 1.00 93.56 342 TYR A C 1
ATOM 2837 O O . TYR A 1 342 ? 38.926 -19.730 -56.854 1.00 93.56 342 TYR A O 1
ATOM 2845 N N . LEU A 1 343 ? 37.436 -18.214 -56.145 1.00 92.06 343 LEU A N 1
ATOM 2846 C CA . LEU A 1 343 ? 37.710 -17.248 -57.212 1.00 92.06 343 LEU A CA 1
ATOM 2847 C C . LEU A 1 343 ? 39.170 -16.795 -57.219 1.00 92.06 343 LEU A C 1
ATOM 2849 O O . LEU A 1 343 ? 39.770 -16.685 -58.286 1.00 92.06 343 LEU A O 1
ATOM 2853 N N . LYS A 1 344 ? 39.765 -16.561 -56.044 1.00 92.19 344 LYS A N 1
ATOM 2854 C CA . LYS A 1 344 ? 41.188 -16.218 -55.938 1.00 92.19 344 LYS A CA 1
ATOM 2855 C C . LYS A 1 344 ? 42.074 -17.343 -56.482 1.00 92.19 344 LYS A C 1
ATOM 2857 O O . LYS A 1 344 ? 43.011 -17.062 -57.226 1.00 92.19 344 LYS A O 1
ATOM 2862 N N . LYS A 1 345 ? 41.747 -18.604 -56.174 1.00 90.56 345 LYS A N 1
ATOM 2863 C CA . LYS A 1 345 ? 42.451 -19.778 -56.714 1.00 90.56 345 LYS A CA 1
ATOM 2864 C C . LYS A 1 345 ? 42.325 -19.860 -58.239 1.00 90.56 345 LYS A C 1
ATOM 2866 O O . LYS A 1 345 ? 43.335 -20.014 -58.917 1.00 90.56 345 LYS A O 1
ATOM 2871 N N . LEU A 1 346 ? 41.117 -19.684 -58.777 1.00 87.88 346 LEU A N 1
ATOM 2872 C CA . LEU A 1 346 ? 40.867 -19.738 -60.220 1.00 87.88 346 LEU A CA 1
ATOM 2873 C C . LEU A 1 346 ? 41.601 -18.617 -60.972 1.00 87.88 346 LEU A C 1
ATOM 2875 O O . LEU A 1 346 ? 42.208 -18.867 -62.009 1.00 87.88 346 LEU A O 1
ATOM 2879 N N . LYS A 1 347 ? 41.612 -17.393 -60.421 1.00 85.56 347 LYS A N 1
ATOM 2880 C CA . LYS A 1 347 ? 42.397 -16.275 -60.968 1.00 85.56 347 LYS A CA 1
ATOM 2881 C C . LYS A 1 347 ? 43.893 -16.586 -60.990 1.00 85.56 347 LYS A C 1
ATOM 2883 O O . LYS A 1 347 ? 44.539 -16.287 -61.986 1.00 85.56 347 LYS A O 1
ATOM 2888 N N . SER A 1 348 ? 44.417 -17.212 -59.934 1.00 82.94 348 SER A N 1
ATOM 2889 C CA . SER A 1 348 ? 45.825 -17.625 -59.865 1.00 82.94 348 SER A CA 1
ATOM 2890 C C . SER A 1 348 ? 46.181 -18.655 -60.943 1.00 82.94 348 SER A C 1
ATOM 2892 O O . SER A 1 348 ? 47.212 -18.531 -61.595 1.00 82.94 348 SER A O 1
ATOM 2894 N N . GLN A 1 349 ? 45.317 -19.646 -61.175 1.00 84.88 349 GLN A N 1
ATOM 2895 C CA . GLN A 1 349 ? 45.525 -20.647 -62.230 1.00 84.88 349 GLN A CA 1
ATOM 2896 C C . GLN A 1 349 ? 45.408 -20.028 -63.631 1.00 84.88 349 GLN A C 1
ATOM 2898 O O . GLN A 1 349 ? 46.192 -20.335 -64.524 1.00 84.88 349 GLN A O 1
ATOM 2903 N N . LEU A 1 350 ? 44.469 -19.096 -63.826 1.00 78.88 350 LEU A N 1
ATOM 2904 C CA . LEU A 1 350 ? 44.339 -18.343 -65.076 1.00 78.88 350 LEU A CA 1
ATOM 2905 C C . LEU A 1 350 ? 45.563 -17.468 -65.364 1.00 78.88 350 LEU A C 1
ATOM 2907 O O . LEU A 1 350 ? 45.972 -17.382 -66.520 1.00 78.88 350 LEU A O 1
ATOM 2911 N N . SER A 1 351 ? 46.163 -16.840 -64.348 1.00 74.69 351 SER A N 1
ATOM 2912 C CA . SER A 1 351 ? 47.382 -16.041 -64.534 1.00 74.69 351 SER A CA 1
ATOM 2913 C C . SER A 1 351 ? 48.600 -16.871 -64.935 1.00 74.69 351 SER A C 1
ATOM 2915 O O . SER A 1 351 ? 49.511 -16.338 -65.556 1.00 74.69 351 SER A O 1
ATOM 2917 N N . GLU A 1 352 ? 48.611 -18.167 -64.628 1.00 72.44 352 GLU A N 1
ATOM 2918 C CA . GLU A 1 352 ? 49.685 -19.082 -65.022 1.00 72.44 352 GLU A CA 1
ATOM 2919 C C . GLU A 1 352 ? 49.556 -19.490 -66.503 1.00 72.44 352 GLU A C 1
ATOM 2921 O O . GLU A 1 352 ? 50.537 -19.548 -67.245 1.00 72.44 352 GLU A O 1
ATOM 2926 N N . VAL A 1 353 ? 48.318 -19.677 -66.974 1.00 76.38 353 VAL A N 1
ATOM 2927 C CA . VAL A 1 353 ? 48.005 -20.116 -68.347 1.00 76.38 353 VAL A CA 1
ATOM 2928 C C . VAL A 1 353 ? 47.896 -18.947 -69.345 1.00 76.38 353 VAL A C 1
ATOM 2930 O O . VAL A 1 353 ? 48.041 -19.143 -70.556 1.00 76.38 353 VAL A O 1
ATOM 2933 N N . SER A 1 354 ? 47.684 -17.713 -68.875 1.00 68.06 354 SER A N 1
ATOM 2934 C CA . SER A 1 354 ? 47.460 -16.522 -69.717 1.00 68.06 354 SER A CA 1
ATOM 2935 C C . SER A 1 354 ? 48.589 -16.254 -70.721 1.00 68.06 354 SER A C 1
ATOM 2937 O O . SER A 1 354 ? 48.315 -15.916 -71.875 1.00 68.06 354 SER A O 1
ATOM 2939 N N . SER A 1 355 ? 49.845 -16.497 -70.332 1.00 65.06 355 SER A N 1
ATOM 2940 C CA . SER A 1 355 ? 51.021 -16.303 -71.194 1.00 65.06 355 SER A CA 1
ATOM 2941 C C . SER A 1 355 ? 51.032 -17.230 -72.421 1.00 65.06 355 SER A C 1
ATOM 2943 O O . SER A 1 355 ? 51.504 -16.854 -73.498 1.00 65.06 355 SER A O 1
ATOM 2945 N N . TYR A 1 356 ? 50.476 -18.437 -72.287 1.00 70.69 356 TYR A N 1
ATOM 2946 C CA . TYR A 1 356 ? 50.366 -19.413 -73.371 1.00 70.69 356 TYR A CA 1
ATOM 2947 C C . TYR A 1 356 ? 49.213 -19.066 -74.322 1.00 70.69 356 TYR A C 1
ATOM 2949 O O . TYR A 1 356 ? 49.365 -19.119 -75.546 1.00 70.69 356 TYR A O 1
ATOM 2957 N N . VAL A 1 357 ? 48.082 -18.628 -73.762 1.00 71.31 357 VAL A N 1
ATOM 2958 C CA . VAL A 1 357 ? 46.900 -18.200 -74.526 1.00 71.31 357 VAL A CA 1
ATOM 2959 C C . VAL A 1 357 ? 47.214 -16.973 -75.387 1.00 71.31 357 VAL A C 1
ATOM 2961 O O . VAL A 1 357 ? 46.807 -16.911 -76.548 1.00 71.31 357 VAL A O 1
ATOM 2964 N N . GLU A 1 358 ? 47.998 -16.026 -74.872 1.00 74.06 358 GLU A N 1
ATOM 2965 C CA . GLU A 1 358 ? 48.381 -14.823 -75.614 1.00 74.06 358 GLU A CA 1
ATOM 2966 C C . GLU A 1 358 ? 49.305 -15.133 -76.807 1.00 74.06 358 GLU A C 1
ATOM 2968 O O . GLU A 1 358 ? 49.112 -14.606 -77.908 1.00 74.06 358 GLU A O 1
ATOM 2973 N N . LYS A 1 359 ? 50.256 -16.066 -76.640 1.00 75.06 359 LYS A N 1
ATOM 2974 C CA . LYS A 1 359 ? 51.120 -16.548 -77.736 1.00 75.06 359 LYS A CA 1
ATOM 2975 C C . LYS A 1 359 ? 50.319 -17.246 -78.838 1.00 75.06 359 LYS A C 1
ATOM 2977 O O . LYS A 1 359 ? 50.584 -17.029 -80.022 1.00 75.06 359 LYS A O 1
ATOM 2982 N N . LEU A 1 360 ? 49.334 -18.066 -78.467 1.00 75.56 360 LEU A N 1
ATOM 2983 C CA . LEU A 1 360 ? 48.457 -18.742 -79.427 1.00 75.56 360 LEU A CA 1
ATOM 2984 C C . LEU A 1 360 ? 47.581 -17.756 -80.205 1.00 75.56 360 LEU A C 1
ATOM 2986 O O . LEU A 1 360 ? 47.414 -17.911 -81.417 1.00 75.56 360 LEU A O 1
ATOM 2990 N N . LYS A 1 361 ? 47.077 -16.713 -79.540 1.00 77.69 361 LYS A N 1
ATOM 2991 C CA . LYS A 1 361 ? 46.257 -15.676 -80.175 1.00 77.69 361 LYS A CA 1
ATOM 2992 C C . LYS A 1 361 ? 47.036 -14.919 -81.259 1.00 77.69 361 LYS A C 1
ATOM 2994 O O . LYS A 1 361 ? 46.557 -14.825 -82.387 1.00 77.69 361 LYS A O 1
ATOM 2999 N N . LYS A 1 362 ? 48.283 -14.519 -80.972 1.00 78.88 362 LYS A N 1
ATOM 3000 C CA . LYS A 1 362 ? 49.180 -13.867 -81.950 1.00 78.88 362 LYS A CA 1
ATOM 3001 C C . LYS A 1 362 ? 49.481 -14.752 -83.166 1.00 78.88 362 LYS A C 1
ATOM 3003 O O . LYS A 1 362 ? 49.483 -14.274 -84.298 1.00 78.88 362 LYS A O 1
ATOM 3008 N N . LYS A 1 363 ? 49.699 -16.058 -82.956 1.00 78.62 363 LYS A N 1
ATOM 3009 C CA . LYS A 1 363 ? 49.905 -17.020 -84.058 1.00 78.62 363 LYS A CA 1
ATOM 3010 C C . LYS A 1 363 ? 48.678 -17.141 -84.963 1.00 78.62 363 LYS A C 1
ATOM 3012 O O . LYS A 1 363 ? 48.831 -17.224 -86.179 1.00 78.62 363 LYS A O 1
ATOM 3017 N N . LYS A 1 364 ? 47.473 -17.139 -84.388 1.00 79.81 364 LYS A N 1
ATOM 3018 C CA . LYS A 1 364 ? 46.222 -17.186 -85.155 1.00 79.81 364 LYS A CA 1
ATOM 3019 C C . LYS A 1 364 ? 46.039 -15.930 -86.016 1.00 79.81 364 LYS A C 1
ATOM 3021 O O . LYS A 1 364 ? 45.741 -16.056 -87.199 1.00 79.81 364 LYS A O 1
ATOM 3026 N N . GLU A 1 365 ? 46.282 -14.749 -85.452 1.00 80.81 365 GLU A N 1
ATOM 3027 C CA . GLU A 1 365 ? 46.171 -13.470 -86.173 1.00 80.81 365 GLU A CA 1
ATOM 3028 C C . GLU A 1 365 ? 47.145 -13.384 -87.361 1.00 80.81 365 GLU A C 1
ATOM 3030 O O . GLU A 1 365 ? 46.750 -12.992 -88.459 1.00 80.81 365 GLU A O 1
ATOM 3035 N N . PHE A 1 366 ? 48.394 -13.839 -87.193 1.00 76.88 366 PHE A N 1
ATOM 3036 C CA . PHE A 1 366 ? 49.364 -13.910 -88.294 1.00 76.88 366 PHE A CA 1
ATOM 3037 C C . PHE A 1 366 ? 48.875 -14.798 -89.451 1.00 76.88 366 PHE A C 1
ATOM 3039 O O . PHE A 1 366 ? 48.963 -14.415 -90.619 1.00 76.88 366 PHE A O 1
ATOM 3046 N N . LEU A 1 367 ? 48.319 -15.973 -89.137 1.00 74.06 367 LEU A N 1
ATOM 3047 C CA . LEU A 1 367 ? 47.807 -16.901 -90.149 1.00 74.06 367 LEU A CA 1
ATOM 3048 C C . LEU A 1 367 ? 46.619 -16.323 -90.935 1.00 74.06 367 LEU A C 1
ATOM 3050 O O . LEU A 1 367 ? 46.493 -16.585 -92.133 1.00 74.06 367 LEU A O 1
ATOM 3054 N N . GLU A 1 368 ? 45.769 -15.518 -90.297 1.00 76.75 368 GLU A N 1
ATOM 3055 C CA . GLU A 1 368 ? 44.654 -14.844 -90.972 1.00 76.75 368 GLU A CA 1
ATOM 3056 C C . GLU A 1 368 ? 45.134 -13.750 -91.939 1.00 76.75 368 GLU A C 1
ATOM 3058 O O . GLU A 1 368 ? 44.618 -13.652 -93.057 1.00 76.75 368 GLU A O 1
ATOM 3063 N N . ILE A 1 369 ? 46.169 -12.985 -91.570 1.00 74.56 369 ILE A N 1
ATOM 3064 C CA . ILE A 1 369 ? 46.767 -11.955 -92.439 1.00 74.56 369 ILE A CA 1
ATOM 3065 C C . ILE A 1 369 ? 47.372 -12.581 -93.703 1.00 74.56 369 ILE A C 1
ATOM 3067 O O . ILE A 1 369 ? 47.150 -12.081 -94.809 1.00 74.56 369 ILE A O 1
ATOM 3071 N N . VAL A 1 370 ? 48.100 -13.693 -93.561 1.00 70.88 370 VAL A N 1
ATOM 3072 C CA . VAL A 1 370 ? 48.733 -14.387 -94.695 1.00 70.88 370 VAL A CA 1
ATOM 3073 C C . VAL A 1 370 ? 47.684 -14.940 -95.662 1.00 70.88 370 VAL A C 1
ATOM 3075 O O . VAL A 1 370 ? 47.808 -14.756 -96.874 1.00 70.88 370 VAL A O 1
ATOM 3078 N N . LYS A 1 371 ? 46.607 -15.554 -95.153 1.00 67.62 371 LYS A N 1
ATOM 3079 C CA . LYS A 1 371 ? 45.511 -16.048 -96.005 1.00 67.62 371 LYS A CA 1
ATOM 3080 C C . LYS A 1 371 ? 44.813 -14.929 -96.783 1.00 67.62 371 LYS A C 1
ATOM 3082 O O . LYS A 1 371 ? 44.408 -15.148 -97.921 1.00 67.62 371 LYS A O 1
ATOM 3087 N N . LYS A 1 372 ? 44.685 -13.731 -96.206 1.00 66.88 372 LYS A N 1
ATOM 3088 C CA . LYS A 1 372 ? 43.939 -12.615 -96.812 1.00 66.88 372 LYS A CA 1
ATOM 3089 C C . LYS A 1 372 ? 44.647 -11.971 -98.017 1.00 66.88 372 LYS A C 1
ATOM 3091 O O . LYS A 1 372 ? 43.978 -11.387 -98.864 1.00 66.88 372 LYS A O 1
ATOM 3096 N N . ASN A 1 373 ? 45.972 -12.096 -98.127 1.00 64.19 373 ASN A N 1
ATOM 3097 C CA . ASN A 1 373 ? 46.792 -11.336 -99.084 1.00 64.19 373 ASN A CA 1
ATOM 3098 C C . ASN A 1 373 ? 47.375 -12.1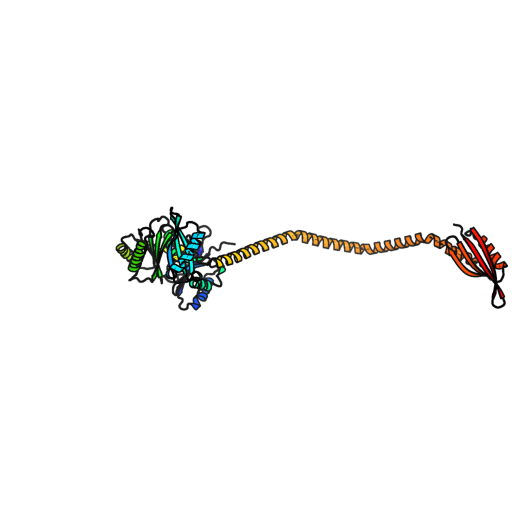50 -100.260 1.00 64.19 373 ASN A C 1
ATOM 3100 O O . ASN A 1 373 ? 48.265 -11.658 -100.953 1.00 64.19 373 ASN A O 1
ATOM 3104 N N . GLN A 1 374 ? 46.857 -13.349 -100.559 1.00 58.78 374 GLN A N 1
ATOM 3105 C CA . GLN A 1 374 ? 47.361 -14.200 -101.656 1.00 58.78 374 GLN A CA 1
ATOM 3106 C C . GLN A 1 374 ? 47.403 -13.515 -103.040 1.00 58.78 374 GLN A C 1
ATOM 3108 O O . GLN A 1 374 ? 48.309 -13.780 -103.825 1.00 58.78 374 GLN A O 1
ATOM 3113 N N . ASN A 1 375 ? 46.473 -12.602 -103.346 1.00 57.50 375 ASN A N 1
ATOM 3114 C CA . ASN A 1 375 ? 46.411 -11.943 -104.660 1.00 57.50 375 ASN A CA 1
ATOM 3115 C C . ASN A 1 375 ? 47.434 -10.806 -104.853 1.00 57.50 375 ASN A C 1
ATOM 3117 O O . ASN A 1 375 ? 47.764 -10.488 -105.994 1.00 57.50 375 ASN A O 1
ATOM 3121 N N . ASN A 1 376 ? 47.978 -10.227 -103.777 1.00 59.38 376 ASN A N 1
ATOM 3122 C CA . ASN A 1 376 ? 48.982 -9.157 -103.871 1.00 59.38 376 ASN A CA 1
ATOM 3123 C C . ASN A 1 376 ? 50.391 -9.682 -104.190 1.00 59.38 376 ASN A C 1
ATOM 3125 O O . ASN A 1 376 ? 51.263 -8.902 -104.554 1.00 59.38 376 ASN A O 1
ATOM 3129 N N . LEU A 1 377 ? 50.624 -10.995 -104.124 1.00 58.28 377 LEU A N 1
ATOM 3130 C CA . LEU A 1 377 ? 51.904 -11.589 -104.524 1.00 58.28 377 LEU A CA 1
ATOM 3131 C C . LEU A 1 377 ? 52.117 -11.512 -106.051 1.00 58.28 377 LEU A C 1
ATOM 3133 O O . LEU A 1 377 ? 53.232 -11.271 -106.504 1.00 58.28 377 LEU A O 1
ATOM 3137 N N . LYS A 1 378 ? 51.037 -11.576 -106.850 1.00 62.44 378 LYS A N 1
ATOM 3138 C CA . LYS A 1 378 ? 51.101 -11.520 -108.326 1.00 62.44 378 LYS A CA 1
ATOM 3139 C C . LYS A 1 378 ? 51.622 -10.179 -108.877 1.00 62.44 378 LYS A C 1
ATOM 3141 O O . LYS A 1 378 ? 52.187 -10.161 -109.969 1.00 62.44 378 LYS A O 1
ATOM 3146 N N . ILE A 1 379 ? 51.433 -9.058 -108.166 1.00 66.62 379 ILE A N 1
ATOM 3147 C CA . ILE A 1 379 ? 51.900 -7.738 -108.635 1.00 66.62 379 ILE A CA 1
ATOM 3148 C C . ILE A 1 379 ? 53.385 -7.506 -108.352 1.00 66.62 379 ILE A C 1
ATOM 3150 O O . ILE A 1 379 ? 54.069 -6.862 -109.142 1.00 66.62 379 ILE A O 1
ATOM 3154 N N . ILE A 1 380 ? 53.894 -8.072 -107.257 1.00 69.06 380 ILE A N 1
ATOM 3155 C CA . ILE A 1 380 ? 55.316 -8.011 -106.909 1.00 69.06 380 ILE A CA 1
ATOM 3156 C C . ILE A 1 380 ? 56.126 -8.768 -107.971 1.00 69.06 380 ILE A C 1
ATOM 3158 O O . ILE A 1 380 ? 57.085 -8.223 -108.516 1.00 69.06 380 ILE A O 1
ATOM 3162 N N . ASP A 1 381 ? 55.659 -9.955 -108.372 1.00 68.38 381 ASP A N 1
ATOM 3163 C CA . ASP A 1 381 ? 56.254 -10.727 -109.472 1.00 68.38 381 ASP A CA 1
ATOM 3164 C C . ASP A 1 381 ? 56.202 -9.986 -110.818 1.00 68.38 381 ASP A C 1
ATOM 3166 O O . ASP A 1 381 ? 57.102 -10.115 -111.653 1.00 68.38 381 ASP A O 1
ATOM 3170 N N . PHE A 1 382 ? 55.145 -9.200 -111.046 1.00 69.94 382 PHE A N 1
ATOM 3171 C CA . PHE A 1 382 ? 55.004 -8.384 -112.248 1.00 69.94 382 PHE A CA 1
ATOM 3172 C C . PHE A 1 382 ? 56.068 -7.276 -112.302 1.00 69.94 382 PHE A C 1
ATOM 3174 O O . PHE A 1 382 ? 56.701 -7.103 -113.344 1.00 69.94 382 PHE A O 1
ATOM 3181 N N . PHE A 1 383 ? 56.290 -6.548 -111.201 1.00 72.81 383 PHE A N 1
ATOM 3182 C CA . PHE A 1 383 ? 57.318 -5.502 -111.143 1.00 72.81 383 PHE A CA 1
ATOM 3183 C C . PHE A 1 383 ? 58.715 -6.071 -111.379 1.00 72.81 383 PHE A C 1
ATOM 3185 O O . PHE A 1 383 ? 59.470 -5.509 -112.171 1.00 72.81 383 PHE A O 1
ATOM 3192 N N . TYR A 1 384 ? 59.012 -7.217 -110.765 1.00 76.62 384 TYR A N 1
ATOM 3193 C CA . TYR A 1 384 ? 60.288 -7.902 -110.947 1.00 76.62 384 TYR A CA 1
ATOM 3194 C C . TYR A 1 384 ? 60.530 -8.305 -112.411 1.00 76.62 384 TYR A C 1
ATOM 3196 O O . TYR A 1 384 ? 61.603 -8.086 -112.953 1.00 76.62 384 TYR A O 1
ATOM 3204 N N . LYS A 1 385 ? 59.516 -8.826 -113.111 1.00 74.38 385 LYS A N 1
ATOM 3205 C CA . LYS A 1 385 ? 59.662 -9.189 -114.535 1.00 74.38 385 LYS A CA 1
ATOM 3206 C C . LYS A 1 385 ? 59.647 -7.988 -115.479 1.00 74.38 385 LYS A C 1
ATOM 3208 O O . LYS A 1 385 ? 60.153 -8.076 -116.595 1.00 74.38 385 LYS A O 1
ATOM 3213 N N . MET A 1 386 ? 59.035 -6.878 -115.071 1.00 74.19 386 MET A N 1
ATOM 3214 C CA . MET A 1 386 ? 59.019 -5.651 -115.861 1.00 74.19 386 MET A CA 1
ATOM 3215 C C . MET A 1 386 ? 60.398 -4.990 -115.900 1.00 74.19 386 MET A C 1
ATOM 3217 O O . MET A 1 386 ? 60.769 -4.488 -116.963 1.00 74.19 386 MET A O 1
ATOM 3221 N N . SER A 1 387 ? 61.154 -4.995 -114.794 1.00 72.56 387 SER A N 1
ATOM 3222 C CA . SER A 1 387 ? 62.480 -4.361 -114.751 1.00 72.56 387 SER A CA 1
ATOM 3223 C C . SER A 1 387 ? 63.445 -4.927 -115.793 1.00 72.56 387 SER A C 1
ATOM 3225 O O . SER A 1 387 ? 64.234 -4.167 -116.345 1.00 72.56 387 SER A O 1
ATOM 3227 N N . ASP A 1 388 ? 63.316 -6.207 -116.150 1.00 76.88 388 ASP A N 1
ATOM 3228 C CA . ASP A 1 388 ? 64.187 -6.863 -117.136 1.00 76.88 388 ASP A CA 1
ATOM 3229 C C . ASP A 1 388 ? 63.885 -6.470 -118.595 1.00 76.88 388 ASP A C 1
ATOM 3231 O O . ASP A 1 388 ? 64.698 -6.692 -119.491 1.00 76.88 388 ASP A O 1
ATOM 3235 N N . ILE A 1 389 ? 62.702 -5.907 -118.874 1.00 80.25 389 ILE A N 1
ATOM 3236 C CA . ILE A 1 389 ? 62.187 -5.729 -120.246 1.00 80.25 389 ILE A CA 1
ATOM 3237 C C . ILE A 1 389 ? 62.250 -4.268 -120.719 1.00 80.25 389 ILE A C 1
ATOM 3239 O O . ILE A 1 389 ? 62.120 -3.995 -121.918 1.00 80.25 389 ILE A O 1
ATOM 3243 N N . ILE A 1 390 ? 62.440 -3.310 -119.809 1.00 79.31 390 ILE A N 1
ATOM 3244 C CA . ILE A 1 390 ? 62.449 -1.878 -120.132 1.00 79.31 390 ILE A CA 1
ATOM 3245 C C . ILE A 1 390 ? 63.709 -1.523 -120.957 1.00 79.31 390 ILE A C 1
ATOM 3247 O O . ILE A 1 390 ? 64.827 -1.698 -120.476 1.00 79.31 390 ILE A O 1
ATOM 3251 N N . PRO A 1 391 ? 63.575 -0.996 -122.193 1.00 76.00 391 PRO A N 1
ATOM 3252 C CA . PRO A 1 391 ? 64.722 -0.557 -122.990 1.00 76.00 391 PRO A CA 1
ATOM 3253 C C . PRO A 1 391 ? 65.426 0.659 -122.370 1.00 76.00 391 PRO A C 1
ATOM 3255 O O . PRO A 1 391 ? 64.759 1.568 -121.887 1.00 76.00 391 PRO A O 1
ATOM 3258 N N . GLN A 1 392 ? 66.752 0.774 -122.529 1.00 75.88 392 GLN A N 1
ATOM 3259 C CA . GLN A 1 392 ? 67.562 1.895 -122.001 1.00 75.88 392 GLN A CA 1
ATOM 3260 C C . GLN A 1 392 ? 67.127 3.307 -122.460 1.00 75.88 392 GLN A C 1
ATOM 3262 O O . GLN A 1 392 ? 67.555 4.303 -121.889 1.00 75.88 392 GLN A O 1
ATOM 3267 N N . ASN A 1 393 ? 66.291 3.421 -123.498 1.00 77.94 393 ASN A N 1
ATOM 3268 C CA . ASN A 1 393 ? 65.814 4.695 -124.052 1.00 77.94 393 ASN A CA 1
ATOM 3269 C C . ASN A 1 393 ? 64.304 4.935 -123.817 1.00 77.94 393 ASN A C 1
ATOM 3271 O O . ASN A 1 393 ? 63.682 5.672 -124.592 1.00 77.94 393 ASN A O 1
ATOM 3275 N N . LEU A 1 394 ? 63.718 4.287 -122.802 1.00 85.44 394 LEU A N 1
ATOM 3276 C CA . LEU A 1 394 ? 62.302 4.374 -122.435 1.00 85.44 394 LEU A CA 1
ATOM 3277 C C . LEU A 1 394 ? 62.151 4.543 -120.916 1.00 85.44 394 LEU A C 1
ATOM 3279 O O . LEU A 1 394 ? 62.661 3.737 -120.146 1.00 85.44 394 LEU A O 1
ATOM 3283 N N . PHE A 1 395 ? 61.405 5.563 -120.497 1.00 83.69 395 PHE A N 1
ATOM 3284 C CA . PHE A 1 395 ? 61.136 5.871 -119.093 1.00 83.69 395 PHE A CA 1
ATOM 3285 C C . PHE A 1 395 ? 59.645 5.740 -118.809 1.00 83.69 395 PHE A C 1
ATOM 3287 O O . PHE A 1 395 ? 58.828 6.291 -119.543 1.00 83.69 395 PHE A O 1
ATOM 3294 N N . LEU A 1 396 ? 59.282 5.024 -117.747 1.00 83.88 396 LEU A N 1
ATOM 3295 C CA . LEU A 1 396 ? 57.903 4.950 -117.269 1.00 83.88 396 LEU A CA 1
ATOM 3296 C C . LEU A 1 396 ? 57.662 6.068 -116.255 1.00 83.88 396 LEU A C 1
ATOM 3298 O O . LEU A 1 396 ? 58.436 6.233 -115.318 1.00 83.88 396 LEU A O 1
ATOM 3302 N N . THR A 1 397 ? 56.593 6.830 -116.451 1.00 82.94 397 THR A N 1
ATOM 3303 C CA . THR A 1 397 ? 56.208 7.957 -115.590 1.00 82.94 397 THR A CA 1
ATOM 3304 C C . THR A 1 397 ? 54.975 7.651 -114.754 1.00 82.94 397 THR A C 1
ATOM 3306 O O . THR A 1 397 ? 54.808 8.217 -113.680 1.00 82.94 397 THR A O 1
ATOM 3309 N N . GLU A 1 398 ? 54.115 6.746 -115.221 1.00 83.00 398 GLU A N 1
ATOM 3310 C CA . GLU A 1 398 ? 52.893 6.374 -114.516 1.00 83.00 398 GLU A CA 1
ATOM 3311 C C . GLU A 1 398 ? 52.649 4.871 -114.642 1.00 83.00 398 GLU A C 1
ATOM 3313 O O . GLU A 1 398 ? 52.658 4.312 -115.746 1.00 83.00 398 GLU A O 1
ATOM 3318 N N . PHE A 1 399 ? 52.396 4.240 -113.498 1.00 83.25 399 PHE A N 1
ATOM 3319 C CA . PHE A 1 399 ? 51.949 2.861 -113.382 1.00 83.25 399 PHE A CA 1
ATOM 3320 C C . PHE A 1 399 ? 50.644 2.840 -112.592 1.00 83.25 399 PHE A C 1
ATOM 3322 O O . PHE A 1 399 ? 50.609 3.253 -111.435 1.00 83.25 399 PHE A O 1
ATOM 3329 N N . SER A 1 400 ? 49.573 2.345 -113.203 1.00 79.19 400 SER A N 1
ATOM 3330 C CA . SER A 1 400 ? 48.292 2.156 -112.528 1.00 79.19 400 SER A CA 1
ATOM 3331 C C . SER A 1 400 ? 47.825 0.718 -112.708 1.00 79.19 400 SER A C 1
ATOM 3333 O O . SER A 1 400 ? 47.824 0.190 -113.821 1.00 79.19 400 SER A O 1
ATOM 3335 N N . TYR A 1 401 ? 47.455 0.082 -111.600 1.00 78.62 401 TYR A N 1
ATOM 3336 C CA . TYR A 1 401 ? 46.946 -1.281 -111.560 1.00 78.62 401 TYR A CA 1
ATOM 3337 C C . TYR A 1 401 ? 45.579 -1.295 -110.892 1.00 78.62 401 TYR A C 1
ATOM 3339 O O . TYR A 1 401 ? 45.430 -0.869 -109.748 1.00 78.62 401 TYR A O 1
ATOM 3347 N N . ASP A 1 402 ? 44.606 -1.847 -111.599 1.00 73.00 402 ASP A N 1
ATOM 3348 C CA . ASP A 1 402 ? 43.273 -2.111 -111.086 1.00 73.00 402 ASP A CA 1
ATOM 3349 C C . ASP A 1 402 ? 42.897 -3.537 -111.463 1.00 73.00 402 ASP A C 1
ATOM 3351 O O . ASP A 1 402 ? 42.548 -3.754 -112.616 1.00 73.00 402 ASP A O 1
ATOM 3355 N N . LYS A 1 403 ? 43.026 -4.476 -110.510 1.00 68.56 403 LYS A N 1
ATOM 3356 C CA . LYS A 1 403 ? 42.669 -5.921 -110.488 1.00 68.56 403 LYS A CA 1
ATOM 3357 C C . LYS A 1 403 ? 42.834 -6.752 -111.778 1.00 68.56 403 LYS A C 1
ATOM 3359 O O . LYS A 1 403 ? 43.395 -7.838 -111.721 1.00 68.56 403 LYS A O 1
ATOM 3364 N N . GLU A 1 404 ? 42.335 -6.295 -112.918 1.00 73.88 404 GLU A N 1
ATOM 3365 C CA . GLU A 1 404 ? 42.396 -6.927 -114.240 1.00 73.88 404 GLU A CA 1
ATOM 3366 C C . GLU A 1 404 ? 43.131 -6.082 -115.306 1.00 73.88 404 GLU A C 1
ATOM 3368 O O . GLU A 1 404 ? 43.483 -6.600 -116.371 1.00 73.88 404 GLU A O 1
ATOM 3373 N N . ARG A 1 405 ? 43.370 -4.790 -115.049 1.00 78.06 405 ARG A N 1
ATOM 3374 C CA . ARG A 1 405 ? 43.940 -3.822 -115.995 1.00 78.06 405 ARG A CA 1
ATOM 3375 C C . ARG A 1 405 ? 45.193 -3.172 -115.436 1.00 78.06 405 ARG A C 1
ATOM 3377 O O . ARG A 1 405 ? 45.280 -2.826 -114.261 1.00 78.06 405 ARG A O 1
ATOM 3384 N N . LEU A 1 406 ? 46.151 -2.977 -116.325 1.00 82.88 406 LEU A N 1
ATOM 3385 C CA . LEU A 1 406 ? 47.441 -2.390 -116.035 1.00 82.88 406 LEU A CA 1
ATOM 3386 C C . LEU A 1 406 ? 47.740 -1.320 -117.075 1.00 82.88 406 LEU A C 1
ATOM 3388 O O . LEU A 1 406 ? 47.713 -1.574 -118.279 1.00 82.88 406 LEU A O 1
ATOM 3392 N N . LEU A 1 407 ? 47.981 -0.107 -116.607 1.00 84.56 407 LEU A N 1
ATOM 3393 C CA . LEU A 1 407 ? 48.096 1.079 -117.434 1.00 84.56 407 LEU A CA 1
ATOM 3394 C C . LEU A 1 407 ? 49.479 1.685 -117.234 1.00 84.56 407 LEU A C 1
ATOM 3396 O O . LEU A 1 407 ? 49.870 2.020 -116.119 1.00 84.56 407 LEU A O 1
ATOM 3400 N N . LEU A 1 408 ? 50.210 1.799 -118.340 1.00 86.75 408 LEU A N 1
ATOM 3401 C CA . LEU A 1 408 ? 51.583 2.280 -118.382 1.00 86.75 408 LEU A CA 1
ATOM 3402 C C . LEU A 1 408 ? 51.640 3.563 -119.193 1.00 86.75 408 LEU A C 1
ATOM 3404 O O . LEU A 1 408 ? 51.201 3.586 -120.348 1.00 86.75 408 LEU A O 1
ATOM 3408 N N . ARG A 1 409 ? 52.209 4.618 -118.615 1.00 88.12 409 ARG A N 1
ATOM 3409 C CA . ARG A 1 409 ? 52.580 5.828 -119.354 1.00 88.12 409 ARG A CA 1
ATOM 3410 C C . ARG A 1 409 ? 54.061 6.082 -119.219 1.00 88.12 409 ARG A C 1
ATOM 3412 O O . ARG A 1 409 ? 54.672 5.735 -118.210 1.00 88.12 409 ARG A O 1
ATOM 3419 N N . GLY A 1 410 ? 54.626 6.675 -120.254 1.00 88.56 410 GLY A N 1
ATOM 3420 C CA . GLY A 1 410 ? 56.045 6.939 -120.292 1.00 88.56 410 GLY A CA 1
ATOM 3421 C C . GLY A 1 410 ? 56.467 7.760 -121.491 1.00 88.56 410 GLY A C 1
ATOM 3422 O O . GLY A 1 410 ? 55.648 8.188 -122.310 1.00 88.56 410 GLY A O 1
ATOM 3423 N N . GLU A 1 411 ? 57.773 7.947 -121.583 1.00 87.38 411 GLU A N 1
ATOM 3424 C CA . GLU A 1 411 ? 58.442 8.729 -122.610 1.00 87.38 411 GLU A CA 1
ATOM 3425 C C . GLU A 1 411 ? 59.568 7.908 -123.243 1.00 87.38 411 GLU A C 1
ATOM 3427 O O . GLU A 1 411 ? 60.238 7.123 -122.571 1.00 87.38 411 GLU A O 1
ATOM 3432 N N . ALA A 1 412 ? 59.783 8.065 -124.546 1.00 86.00 412 ALA A N 1
ATOM 3433 C CA . ALA A 1 412 ? 60.853 7.391 -125.273 1.00 86.00 412 ALA A CA 1
ATOM 3434 C C . ALA A 1 412 ? 61.489 8.316 -126.317 1.00 86.00 412 ALA A C 1
ATOM 3436 O O . ALA A 1 412 ? 60.835 9.214 -126.850 1.00 86.00 412 ALA A O 1
ATOM 3437 N N . LYS A 1 413 ? 62.759 8.064 -126.667 1.00 82.50 413 LYS A N 1
ATOM 3438 C CA . LYS A 1 413 ? 63.467 8.841 -127.709 1.00 82.50 413 LYS A CA 1
ATOM 3439 C C . LYS A 1 413 ? 62.872 8.667 -129.111 1.00 82.50 413 LYS A C 1
ATOM 3441 O O . LYS A 1 413 ? 62.979 9.564 -129.936 1.00 82.50 413 LYS A O 1
ATOM 3446 N N . ASN A 1 414 ? 62.294 7.503 -129.412 1.00 82.50 414 ASN A N 1
ATOM 3447 C CA . ASN A 1 414 ? 61.730 7.198 -130.728 1.00 82.50 414 ASN A CA 1
ATOM 3448 C C . ASN A 1 414 ? 60.512 6.264 -130.628 1.00 82.50 414 ASN A C 1
ATOM 3450 O O . ASN A 1 414 ? 60.366 5.498 -129.673 1.00 82.50 414 ASN A O 1
ATOM 3454 N N . SER A 1 415 ? 59.639 6.315 -131.639 1.00 78.31 415 SER A N 1
ATOM 3455 C CA . SER A 1 415 ? 58.442 5.465 -131.734 1.00 78.31 415 SER A CA 1
ATOM 3456 C C . SER A 1 415 ? 58.798 3.974 -131.793 1.00 78.31 415 SER A C 1
ATOM 3458 O O . SER A 1 415 ? 58.116 3.147 -131.190 1.00 78.31 415 SER A O 1
ATOM 3460 N N . SER A 1 416 ? 59.920 3.627 -132.427 1.00 81.06 416 SER A N 1
ATOM 3461 C CA . SER A 1 416 ? 60.426 2.254 -132.531 1.00 81.06 416 SER A CA 1
ATOM 3462 C C . SER A 1 416 ? 60.664 1.589 -131.169 1.00 81.06 416 SER A C 1
ATOM 3464 O O . SER A 1 416 ? 60.351 0.409 -131.004 1.00 81.06 416 SER A O 1
ATOM 3466 N N . SER A 1 417 ? 61.163 2.327 -130.170 1.00 81.69 417 SER A N 1
ATOM 3467 C CA . SER A 1 417 ? 61.382 1.793 -128.814 1.00 81.69 417 SER A CA 1
ATOM 3468 C C . SER A 1 417 ? 60.068 1.446 -128.112 1.00 81.69 417 SER A C 1
ATOM 3470 O O . SER A 1 417 ? 59.992 0.426 -127.428 1.00 81.69 417 SER A O 1
ATOM 3472 N N . ILE A 1 418 ? 59.012 2.231 -128.344 1.00 84.12 418 ILE A N 1
ATOM 3473 C CA . ILE A 1 418 ? 57.680 2.001 -127.766 1.00 84.12 418 ILE A CA 1
ATOM 3474 C C . ILE A 1 418 ? 57.060 0.728 -128.353 1.00 84.12 418 ILE A C 1
ATOM 3476 O O . ILE A 1 418 ? 56.538 -0.110 -127.616 1.00 84.12 418 ILE A O 1
ATOM 3480 N N . PHE A 1 419 ? 57.154 0.535 -129.672 1.00 83.31 419 PHE A N 1
ATOM 3481 C CA . PHE A 1 419 ? 56.618 -0.663 -130.324 1.00 83.31 419 PHE A CA 1
ATOM 3482 C C . PHE A 1 419 ? 57.413 -1.934 -129.989 1.00 83.31 419 PHE A C 1
ATOM 3484 O O . PHE A 1 419 ? 56.808 -2.997 -129.815 1.00 83.31 419 PHE A O 1
ATOM 3491 N N . ARG A 1 420 ? 58.742 -1.840 -129.818 1.00 83.62 420 ARG A N 1
ATOM 3492 C CA . ARG A 1 420 ? 59.560 -2.951 -129.292 1.00 83.62 420 ARG A CA 1
ATOM 3493 C C . ARG A 1 420 ? 59.142 -3.322 -127.873 1.00 83.62 420 ARG A C 1
ATOM 3495 O O . ARG A 1 420 ? 58.870 -4.490 -127.617 1.00 83.62 420 ARG A O 1
ATOM 3502 N N . PHE A 1 421 ? 59.002 -2.337 -126.988 1.00 84.94 421 PHE A N 1
ATOM 3503 C CA . PHE A 1 421 ? 58.541 -2.556 -125.617 1.00 84.94 421 PHE A CA 1
ATOM 3504 C C . PHE A 1 421 ? 57.138 -3.179 -125.570 1.00 84.94 421 PHE A C 1
ATOM 3506 O O . PHE A 1 421 ? 56.931 -4.186 -124.897 1.00 84.94 421 PHE A O 1
ATOM 3513 N N . SER A 1 422 ? 56.191 -2.669 -126.365 1.00 84.00 422 SER A N 1
ATOM 3514 C CA . SER A 1 422 ? 54.851 -3.259 -126.490 1.00 84.00 422 SER A CA 1
ATOM 3515 C C . SER A 1 422 ? 54.890 -4.712 -126.982 1.00 84.00 422 SER A C 1
ATOM 3517 O O . SER A 1 422 ? 54.122 -5.546 -126.503 1.00 84.00 422 SER A O 1
ATOM 3519 N N . SER A 1 423 ? 55.803 -5.042 -127.898 1.00 82.31 423 SER A N 1
ATOM 3520 C CA . SER A 1 423 ? 55.977 -6.409 -128.400 1.00 82.31 423 SER A CA 1
ATOM 3521 C C . SER A 1 423 ? 56.586 -7.343 -127.351 1.00 82.31 423 SER A C 1
ATOM 3523 O O . SER A 1 423 ? 56.145 -8.484 -127.236 1.00 82.31 423 SER A O 1
ATOM 3525 N N . SER A 1 424 ? 57.539 -6.869 -126.545 1.00 84.31 424 SER A N 1
ATOM 3526 C CA . SER A 1 424 ? 58.087 -7.641 -125.423 1.00 84.31 424 SER A CA 1
ATOM 3527 C C . SER A 1 424 ? 57.046 -7.874 -124.328 1.00 84.31 424 SER A C 1
ATOM 3529 O O . SER A 1 424 ? 56.936 -8.987 -123.820 1.00 84.31 424 SER A O 1
ATOM 3531 N N . LEU A 1 425 ? 56.201 -6.878 -124.037 1.00 83.69 425 LEU A N 1
ATOM 3532 C CA . LEU A 1 425 ? 55.075 -7.042 -123.115 1.00 83.69 425 LEU A CA 1
ATOM 3533 C C . LEU A 1 425 ? 54.085 -8.113 -123.602 1.00 83.69 425 LEU A C 1
ATOM 3535 O O . LEU A 1 425 ? 53.605 -8.904 -122.797 1.00 83.69 425 LEU A O 1
ATOM 3539 N N . LYS A 1 426 ? 53.810 -8.211 -124.912 1.00 81.69 426 LYS A N 1
ATOM 3540 C CA . LYS A 1 426 ? 52.926 -9.263 -125.462 1.00 81.69 426 LYS A CA 1
ATOM 3541 C C . LYS A 1 426 ? 53.436 -10.688 -125.220 1.00 81.69 426 LYS A C 1
ATOM 3543 O O . LYS A 1 426 ? 52.628 -11.610 -125.244 1.00 81.69 426 LYS A O 1
ATOM 3548 N N . LYS A 1 427 ? 54.741 -10.880 -124.997 1.00 81.19 427 LYS A N 1
ATOM 3549 C CA . LYS A 1 427 ? 55.339 -12.200 -124.732 1.00 81.19 427 LYS A CA 1
ATOM 3550 C C . LYS A 1 427 ? 55.202 -12.644 -123.273 1.00 81.19 427 LYS A C 1
ATOM 3552 O O . LYS A 1 427 ? 55.484 -13.799 -122.966 1.00 81.19 427 LYS A O 1
ATOM 3557 N N . LEU A 1 428 ? 54.783 -11.756 -122.370 1.00 80.19 428 LEU A N 1
ATOM 3558 C CA . LEU A 1 428 ? 54.664 -12.089 -120.955 1.00 80.19 428 LEU A CA 1
ATOM 3559 C C . LEU A 1 428 ? 53.489 -13.054 -120.714 1.00 80.19 428 LEU A C 1
ATOM 3561 O O . LEU A 1 428 ? 52.358 -12.754 -121.103 1.00 80.19 428 LEU A O 1
ATOM 3565 N N . PRO A 1 429 ? 53.708 -14.192 -120.024 1.00 75.25 429 PRO A N 1
ATOM 3566 C CA . PRO A 1 429 ? 52.711 -15.258 -119.917 1.00 75.25 429 PRO A CA 1
ATOM 3567 C C . PRO A 1 429 ? 51.446 -14.838 -119.160 1.00 75.25 429 PRO A C 1
ATOM 3569 O O . PRO A 1 429 ? 50.379 -15.392 -119.422 1.00 75.25 429 PRO A O 1
ATOM 3572 N N . PHE A 1 430 ? 51.547 -13.843 -118.274 1.00 74.94 430 PHE A N 1
ATOM 3573 C CA . PHE A 1 430 ? 50.450 -13.315 -117.457 1.00 74.94 430 PHE A CA 1
ATOM 3574 C C . PHE A 1 430 ? 49.655 -12.182 -118.129 1.00 74.94 430 PHE A C 1
ATOM 3576 O O . PHE A 1 430 ? 48.667 -11.727 -117.558 1.00 74.94 430 PHE A O 1
ATOM 3583 N N . LEU A 1 431 ? 50.030 -11.725 -119.332 1.00 79.75 431 LEU A N 1
ATOM 3584 C CA . LEU A 1 431 ? 49.276 -10.710 -120.076 1.00 79.75 431 LEU A CA 1
ATOM 3585 C C . LEU A 1 431 ? 48.401 -11.361 -121.154 1.00 79.75 431 LEU A C 1
ATOM 3587 O O . LEU A 1 431 ? 48.852 -12.172 -121.958 1.00 79.75 431 LEU A O 1
ATOM 3591 N N . LYS A 1 432 ? 47.112 -11.011 -121.160 1.00 81.38 432 LYS A N 1
ATOM 3592 C CA . LYS A 1 432 ? 46.117 -11.462 -122.143 1.00 81.38 432 LYS A CA 1
ATOM 3593 C C . LYS A 1 432 ? 46.103 -10.568 -123.380 1.00 81.38 432 LYS A C 1
ATOM 3595 O O . LYS A 1 432 ? 45.926 -11.055 -124.492 1.00 81.38 432 LYS A O 1
ATOM 3600 N N . LYS A 1 433 ? 46.241 -9.253 -123.193 1.00 82.12 433 LYS A N 1
ATOM 3601 C CA . LYS A 1 433 ? 46.156 -8.259 -124.272 1.00 82.12 433 LYS A CA 1
ATOM 3602 C C . LYS A 1 433 ? 47.036 -7.060 -123.948 1.00 82.12 433 LYS A C 1
ATOM 3604 O O . LYS A 1 433 ? 47.020 -6.597 -122.815 1.00 82.12 433 LYS A O 1
ATOM 3609 N N . VAL A 1 434 ? 47.753 -6.549 -124.946 1.00 85.81 434 VAL A N 1
ATOM 3610 C CA . VAL A 1 434 ? 48.559 -5.323 -124.850 1.00 85.81 434 VAL A CA 1
ATOM 3611 C C . VAL A 1 434 ? 48.195 -4.425 -126.028 1.00 85.81 434 VAL A C 1
ATOM 3613 O O . VAL A 1 434 ? 48.339 -4.837 -127.184 1.00 85.81 434 VAL A O 1
ATOM 3616 N N . LYS A 1 435 ? 47.706 -3.216 -125.744 1.00 86.56 435 LYS A N 1
ATOM 3617 C CA . LYS A 1 435 ? 47.290 -2.221 -126.739 1.00 86.56 435 LYS A CA 1
ATOM 3618 C C . LYS A 1 435 ? 48.009 -0.897 -126.484 1.00 86.56 435 LYS A C 1
ATOM 3620 O O . LYS A 1 435 ? 47.923 -0.345 -125.393 1.00 86.56 435 LYS A O 1
ATOM 3625 N N . VAL A 1 436 ? 48.685 -0.367 -127.503 1.00 85.69 436 VAL A N 1
ATOM 3626 C CA . VAL A 1 436 ? 49.187 1.015 -127.478 1.00 85.69 436 VAL A CA 1
ATOM 3627 C C . VAL A 1 436 ? 47.991 1.937 -127.723 1.00 85.69 436 VAL A C 1
ATOM 3629 O O . VAL A 1 436 ? 47.328 1.826 -128.751 1.00 85.69 436 VAL A O 1
ATOM 3632 N N . PHE A 1 437 ? 47.668 2.788 -126.754 1.00 85.50 437 PHE A N 1
ATOM 3633 C CA . PHE A 1 437 ? 46.509 3.679 -126.790 1.00 85.50 437 PHE A CA 1
ATOM 3634 C C . PHE A 1 437 ? 46.812 4.969 -127.565 1.00 85.50 437 PHE A C 1
ATOM 3636 O O . PHE A 1 437 ? 46.005 5.385 -128.388 1.00 85.50 437 PHE A O 1
ATOM 3643 N N . TYR A 1 438 ? 47.975 5.589 -127.333 1.00 82.19 438 TYR A N 1
ATOM 3644 C CA . TYR A 1 438 ? 48.481 6.699 -128.149 1.00 82.19 438 TYR A CA 1
ATOM 3645 C C . TYR A 1 438 ? 50.012 6.754 -128.130 1.00 82.19 438 TYR A C 1
ATOM 3647 O O . TYR A 1 438 ? 50.641 6.299 -127.171 1.00 82.19 438 TYR A O 1
ATOM 3655 N N . VAL A 1 439 ? 50.582 7.379 -129.164 1.00 84.38 439 VAL A N 1
ATOM 3656 C CA . VAL A 1 439 ? 51.953 7.905 -129.198 1.00 84.38 439 VAL A CA 1
ATOM 3657 C C . VAL A 1 439 ? 51.861 9.357 -129.671 1.00 84.38 439 VAL A C 1
ATOM 3659 O O . VAL A 1 439 ? 51.298 9.609 -130.733 1.00 84.38 439 VAL A O 1
ATOM 3662 N N . LYS A 1 440 ? 52.337 10.312 -128.869 1.00 84.44 440 LYS A N 1
ATOM 3663 C CA . LYS A 1 440 ? 52.296 11.753 -129.166 1.00 84.44 440 LYS A CA 1
ATOM 3664 C C . LYS A 1 440 ? 53.710 12.329 -129.152 1.00 84.44 440 LYS A C 1
ATOM 3666 O O . LYS A 1 440 ? 54.459 12.070 -128.214 1.00 84.44 440 LYS A O 1
ATOM 3671 N N . GLU A 1 441 ? 54.060 13.119 -130.162 1.00 78.88 441 GLU A N 1
ATOM 3672 C CA . GLU A 1 441 ? 55.325 13.861 -130.188 1.00 78.88 441 GLU A CA 1
ATOM 3673 C C . GLU A 1 441 ? 55.215 15.108 -129.300 1.00 78.88 441 GLU A C 1
ATOM 3675 O O . GLU A 1 441 ? 54.252 15.870 -129.394 1.00 78.88 441 GLU A O 1
ATOM 3680 N N . ARG A 1 442 ? 56.214 15.323 -128.443 1.00 78.12 442 ARG A N 1
ATOM 3681 C CA . ARG A 1 442 ? 56.373 16.529 -127.630 1.00 78.12 442 ARG A CA 1
ATOM 3682 C C . ARG A 1 442 ? 57.791 17.061 -127.822 1.00 78.12 442 ARG A C 1
ATOM 3684 O O . ARG A 1 442 ? 58.763 16.311 -127.722 1.00 78.12 442 ARG A O 1
ATOM 3691 N N . ARG A 1 443 ? 57.919 18.360 -128.100 1.00 67.81 443 ARG A N 1
ATOM 3692 C CA . ARG A 1 443 ? 59.216 19.051 -128.113 1.00 67.81 443 ARG A CA 1
ATOM 3693 C C . ARG A 1 443 ? 59.540 19.495 -126.691 1.00 67.81 443 ARG A C 1
ATOM 3695 O O . ARG A 1 443 ? 58.755 20.221 -126.089 1.00 67.81 443 ARG A O 1
ATOM 3702 N N . ALA A 1 444 ? 60.673 19.047 -126.167 1.00 61.09 444 ALA A N 1
ATOM 3703 C CA . ALA A 1 444 ? 61.199 19.481 -124.878 1.00 61.09 444 ALA A CA 1
ATOM 3704 C C . ALA A 1 444 ? 62.709 19.709 -125.030 1.00 61.09 444 ALA A C 1
ATOM 3706 O O . ALA A 1 444 ? 63.408 18.816 -125.506 1.00 61.09 444 ALA A O 1
ATOM 3707 N N . ASN A 1 445 ? 63.189 20.906 -124.675 1.00 56.47 445 ASN A N 1
ATOM 3708 C CA . ASN A 1 445 ? 64.605 21.308 -124.701 1.00 56.47 445 ASN A CA 1
ATOM 3709 C C . ASN A 1 445 ? 65.354 20.862 -125.976 1.00 56.47 445 ASN A C 1
ATOM 3711 O O . ASN A 1 445 ? 66.299 20.079 -125.910 1.00 56.47 445 ASN A O 1
ATOM 3715 N N . GLU A 1 446 ? 64.866 21.307 -127.141 1.00 59.03 446 GLU A N 1
ATOM 3716 C CA . GLU A 1 446 ? 65.469 21.078 -128.472 1.00 59.03 446 GLU A CA 1
ATOM 3717 C C . GLU A 1 446 ? 65.588 19.604 -128.926 1.00 59.03 446 GLU A C 1
ATOM 3719 O O . GLU A 1 446 ? 66.156 19.315 -129.979 1.00 59.03 446 GLU A O 1
ATOM 3724 N N . ARG A 1 447 ? 64.977 18.652 -128.202 1.00 66.12 447 ARG A N 1
ATOM 3725 C CA . ARG A 1 447 ? 64.918 17.225 -128.571 1.00 66.12 447 ARG A CA 1
ATOM 3726 C C . ARG A 1 447 ? 63.471 16.761 -128.783 1.00 66.12 447 ARG A C 1
ATOM 3728 O O . ARG A 1 447 ? 62.551 17.163 -128.069 1.00 66.12 447 ARG A O 1
ATOM 3735 N N . LYS A 1 448 ? 63.258 15.895 -129.781 1.00 73.75 448 LYS A N 1
ATOM 3736 C CA . LYS A 1 448 ? 61.966 15.230 -130.028 1.00 73.75 448 LYS A CA 1
ATOM 3737 C C . LYS A 1 448 ? 61.800 14.059 -129.060 1.00 73.75 448 LYS A C 1
ATOM 3739 O O . LYS A 1 448 ? 62.618 13.141 -129.077 1.00 73.75 448 LYS A O 1
ATOM 3744 N N . ILE A 1 449 ? 60.752 14.082 -128.238 1.00 81.94 449 ILE A N 1
ATOM 3745 C CA . ILE A 1 449 ? 60.414 13.002 -127.301 1.00 81.94 449 ILE A CA 1
ATOM 3746 C C . ILE A 1 449 ? 59.017 12.479 -127.638 1.00 81.94 449 ILE A C 1
ATOM 3748 O O . ILE A 1 449 ? 58.107 13.244 -127.955 1.00 81.94 449 ILE A O 1
ATOM 3752 N N . MET A 1 450 ? 58.844 11.161 -127.583 1.00 82.94 450 MET A N 1
ATOM 3753 C CA . MET A 1 450 ? 57.571 10.490 -127.830 1.00 82.94 450 MET A CA 1
ATOM 3754 C C . MET A 1 450 ? 56.939 10.084 -126.500 1.00 82.94 450 MET A C 1
ATOM 3756 O O . MET A 1 450 ? 57.485 9.240 -125.791 1.00 82.94 450 MET A O 1
ATOM 3760 N N . GLN A 1 451 ? 55.777 10.642 -126.171 1.00 88.12 451 GLN A N 1
ATOM 3761 C CA . GLN A 1 451 ? 54.966 10.201 -125.037 1.00 88.12 451 GLN A CA 1
ATOM 3762 C C . GLN A 1 451 ? 54.035 9.071 -125.464 1.00 88.12 451 GLN A C 1
ATOM 3764 O O . GLN A 1 451 ? 53.413 9.150 -126.525 1.00 88.12 451 GLN A O 1
ATOM 3769 N N . PHE A 1 452 ? 53.882 8.044 -124.631 1.00 88.88 452 PHE A N 1
ATOM 3770 C CA . PHE A 1 452 ? 53.013 6.909 -124.933 1.00 88.88 452 PHE A CA 1
ATOM 3771 C C . PHE A 1 452 ? 52.107 6.519 -123.771 1.00 88.88 452 PHE A C 1
ATOM 3773 O O . PHE A 1 452 ? 52.390 6.784 -122.602 1.00 88.88 452 PHE A O 1
ATOM 3780 N N . LYS A 1 453 ? 51.024 5.823 -124.121 1.00 89.12 453 LYS A N 1
ATOM 3781 C CA . LYS A 1 453 ? 50.158 5.114 -123.179 1.00 89.12 453 LYS A CA 1
ATOM 3782 C C . LYS A 1 453 ? 49.929 3.695 -123.681 1.00 89.12 453 LYS A C 1
ATOM 3784 O O . LYS A 1 453 ? 49.469 3.517 -124.807 1.00 89.12 453 LYS A O 1
ATOM 3789 N N . ILE A 1 454 ? 50.235 2.698 -122.857 1.00 87.62 454 ILE A N 1
ATOM 3790 C CA . ILE A 1 454 ? 49.985 1.278 -123.126 1.00 87.62 454 ILE A CA 1
ATOM 3791 C C . ILE A 1 454 ? 48.992 0.756 -122.091 1.00 87.62 454 ILE A C 1
ATOM 3793 O O . ILE A 1 454 ? 49.144 0.983 -120.894 1.00 87.62 454 ILE A O 1
ATOM 3797 N N . GLU A 1 455 ? 47.975 0.050 -122.569 1.00 87.38 455 GLU A N 1
ATOM 3798 C CA . GLU A 1 455 ? 47.004 -0.660 -121.746 1.00 87.38 455 GLU A CA 1
ATOM 3799 C C . GLU A 1 455 ? 47.227 -2.169 -121.878 1.00 87.38 455 GLU A C 1
ATOM 3801 O O . GLU A 1 455 ? 47.262 -2.724 -122.982 1.00 87.38 455 GLU A O 1
ATOM 3806 N N . CYS A 1 456 ? 47.373 -2.824 -120.734 1.00 84.88 456 CYS A N 1
ATOM 3807 C CA . CYS A 1 456 ? 47.609 -4.247 -120.581 1.00 84.88 456 CYS A CA 1
ATOM 3808 C C . CYS A 1 456 ? 46.445 -4.872 -119.799 1.00 84.88 456 CYS A C 1
ATOM 3810 O O . CYS A 1 456 ? 46.017 -4.339 -118.779 1.00 84.88 456 CYS A O 1
ATOM 3812 N N . ILE A 1 457 ? 45.944 -6.018 -120.253 1.00 82.56 457 ILE A N 1
ATOM 3813 C CA . ILE A 1 457 ? 44.932 -6.813 -119.544 1.00 82.56 457 ILE A CA 1
ATOM 3814 C C . ILE A 1 457 ? 45.614 -8.069 -119.020 1.00 82.56 457 ILE A C 1
ATOM 3816 O O . ILE A 1 457 ? 46.259 -8.779 -119.797 1.00 82.56 457 ILE A O 1
ATOM 3820 N N . LEU A 1 458 ? 45.469 -8.350 -117.729 1.00 77.12 458 LEU A N 1
ATOM 3821 C CA . LEU A 1 458 ? 46.051 -9.526 -117.086 1.00 77.12 458 LEU A CA 1
ATOM 3822 C C . LEU A 1 458 ? 45.204 -10.773 -117.363 1.00 77.12 458 LEU A C 1
ATOM 3824 O O . LEU A 1 458 ? 43.982 -10.702 -117.510 1.00 77.12 458 LEU A O 1
ATOM 3828 N N . LYS A 1 459 ? 45.853 -11.934 -117.463 1.00 71.88 459 LYS A N 1
ATOM 3829 C CA . LYS A 1 459 ? 45.156 -13.223 -117.396 1.00 71.88 459 LYS A CA 1
ATOM 3830 C C . LYS A 1 459 ? 44.708 -13.442 -115.948 1.00 71.88 459 LYS A C 1
ATOM 3832 O O . LYS A 1 459 ? 45.474 -13.148 -115.032 1.00 71.88 459 LYS A O 1
ATOM 3837 N N . LYS A 1 460 ? 43.469 -13.905 -115.765 1.00 61.19 460 LYS A N 1
ATOM 3838 C CA . LYS A 1 460 ? 42.934 -14.268 -114.444 1.00 61.19 460 LYS A CA 1
ATOM 3839 C C . LYS A 1 460 ? 43.758 -15.384 -113.808 1.00 61.19 460 LYS A C 1
ATOM 3841 O O . LYS A 1 460 ? 44.112 -16.312 -114.567 1.00 61.19 460 LYS A O 1
#

Mean predicted aligned error: 15.56 Å

Radius of gyration: 58.88 Å; Cα contacts (8 Å, |Δi|>4): 710; chains: 1; bounding box: 100×44×164 Å